Protein AF-A0AAE8QCM6-F1 (afdb_monomer_lite)

pLDDT: mean 77.84, std 16.0, range [34.0, 97.81]

Foldseek 3Di:
D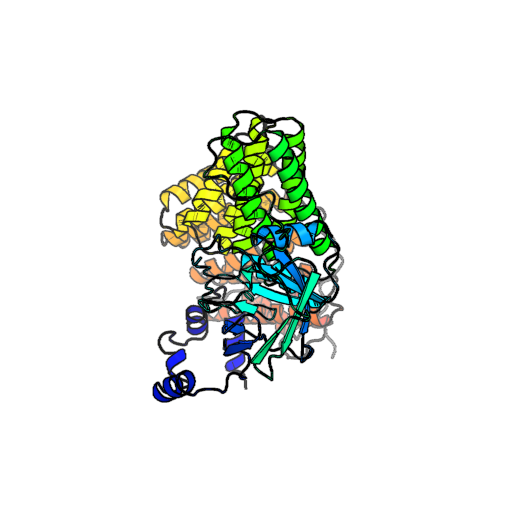PPVVVLVVQLVPDPDPDPCVNCVSSPHHSVCPVPPPAHPVRVCCVVVVPPPPPPQQDWDWFAELQGIWTKHHDDDDDDDQKAKAFEAAAQDLVLLVLCLLVVPCQDLRHEYEHNPDPPDAAEDEACLSNQLSCVVSVVRHQYEYEYAHHYDDNDHSHMYIYPHDDDPDHLRHSNLDAGGWIWMDHPVNRYIYTPDDDDDSPPDDHPHRYHLLDPPVVPPDQDDLVSLLVLLVSLLSLLVVLLVVCVVDPDQDALPNSSLSVLLSSLVSLVVSLVSCVVVVDHDPSSLVSLVSVLVSLVSSLVSNVSNVNLVSNLSSLVSSLSSQVVNCVPPNPLVVNLVSLQVNLVSCVVVVNLVSSLVSLVSSLVSLVVDDPDDDPLSLLVNLLSLLSNLVSCVVVVVLVSSVVSLVVSVVSLVVCVVVDQLDPSSLVSLVSSLVSVLVSCVSVVNLVVSLVSLVVNVVVSLVNLVRHDPDDDLVVLQVLLVSLQVSLVSCVVVLVLLVSLLSLLLSLLSVCVNCVVPCVDPVSVVVLLVSLVVSLVSLVVSCVSDPDDRPLSVQLVVLCVQLVSPDDDRDSVSSVLSSVSSCVVCVVVRDSSNCSNPDPPDDDDNPDGPPDD

Secondary structure (DSSP, 8-state):
--HHHHHHHHHHH-----HHHHHHHTT--HHHHTTSSS-HHHHHHHHHS-----TTSS-EEEEETT-SEEEE----TT--SSEEEEEEEESSHHHHHHHHHHT----SSEEEEE---SSS--EE---TTTHHHHHHHHTTS-EEEEESSEES----SS-EEE-----TT-S-SGGG--TT-EEEEETTTTEEEE----S-STT-----BPPTT---TT--SPPPHHHHHHHHHHHHHHHHHHHHHHHH-SSPPPTT-HHHHHHHHHHHHHHHHHHHHGGGSS--HHHHHHHHHHHHHHHHHHHHHHHTT-HHHHHHHHHHHHHHHHHHHTTS--HHHHHHHHHHHHHHHHHTT-HHHHHHHHHHHHHHHTTS-SS--HHHHHHHHHHHHHHHHHHHHTT-HHHHHHHHHHHHHHHHHHGGG----HHHHHHHHHHHHHHHHHHHHTT-HHHHHHHHHHHHHHHHHHHHTT-SS--HHHHHHHHHHHHHHHHHHHHTT-HHHHHHHHHHHHHHHHTTTGGGTTSHHHHHHHHHHHHHHHHHHHHHHHHSSS--HHHHHHHHHHHHTTTTSSS--HHHHHHHHHHHHHHSGGGSTTTGGGS----S-----------

Radius of gyration: 32.7 Å; chains: 1; bounding box: 87×55×86 Å

Structure (mmCIF, N/CA/C/O backbone):
data_AF-A0AAE8QCM6-F1
#
_entry.id   AF-A0AAE8QCM6-F1
#
loop_
_atom_site.group_PDB
_atom_site.id
_atom_site.type_symbol
_atom_site.label_atom_id
_atom_site.label_alt_id
_atom_site.label_comp_id
_atom_site.label_asym_id
_atom_site.label_entity_id
_atom_site.label_seq_id
_atom_site.pdbx_PDB_ins_code
_atom_site.Cartn_x
_atom_site.Cartn_y
_atom_site.Cartn_z
_atom_site.occupancy
_atom_site.B_iso_or_equiv
_atom_site.auth_seq_id
_atom_site.auth_comp_id
_atom_site.auth_asym_id
_atom_site.auth_atom_id
_atom_site.pdbx_PDB_model_num
ATOM 1 N N . MET A 1 1 ? -41.790 -1.409 -4.420 1.00 42.56 1 MET A N 1
ATOM 2 C CA . MET A 1 1 ? -40.405 -1.124 -4.860 1.00 42.56 1 MET A CA 1
ATOM 3 C C . MET A 1 1 ? -39.584 -0.835 -3.613 1.00 42.56 1 MET A C 1
ATOM 5 O O . MET A 1 1 ? -39.964 0.119 -2.963 1.00 42.56 1 MET A O 1
ATOM 9 N N . ALA A 1 2 ? -38.589 -1.666 -3.249 1.00 44.28 2 ALA A N 1
ATOM 10 C CA . ALA A 1 2 ? -37.486 -1.342 -2.302 1.00 44.28 2 ALA A CA 1
ATOM 11 C C . ALA A 1 2 ? -36.672 -2.566 -1.799 1.00 44.28 2 ALA A C 1
ATOM 13 O O . ALA A 1 2 ? -35.762 -2.381 -1.004 1.00 44.28 2 ALA A O 1
ATOM 14 N N . HIS A 1 3 ? -36.931 -3.809 -2.227 1.00 44.19 3 HIS A N 1
ATOM 15 C CA . HIS A 1 3 ? -36.172 -4.966 -1.706 1.00 44.19 3 HIS A CA 1
ATOM 16 C C . HIS A 1 3 ? -34.687 -4.964 -2.124 1.00 44.19 3 HIS A C 1
ATOM 18 O O . HIS A 1 3 ? -33.839 -5.385 -1.354 1.00 44.19 3 HIS A O 1
ATOM 24 N N . TRP A 1 4 ? -34.360 -4.407 -3.293 1.00 42.31 4 TRP A N 1
ATOM 25 C CA . TRP A 1 4 ? -32.990 -4.352 -3.817 1.00 42.31 4 TRP A CA 1
ATOM 26 C C . TRP A 1 4 ? -32.113 -3.256 -3.181 1.00 42.31 4 TRP A C 1
ATOM 28 O O . TRP A 1 4 ? -30.893 -3.322 -3.280 1.00 42.31 4 TRP A O 1
ATOM 38 N N . LEU A 1 5 ? -32.702 -2.259 -2.503 1.00 46.38 5 LEU A N 1
ATOM 39 C CA . LEU A 1 5 ? -31.941 -1.194 -1.829 1.00 46.38 5 LEU A CA 1
ATOM 40 C C . LEU A 1 5 ? -31.234 -1.701 -0.565 1.00 46.38 5 LEU A C 1
ATOM 42 O O . LEU A 1 5 ? -30.102 -1.305 -0.313 1.00 46.38 5 LEU A O 1
ATOM 46 N N . ALA A 1 6 ? -31.862 -2.617 0.178 1.00 57.91 6 ALA A N 1
ATOM 47 C CA . ALA A 1 6 ? -31.262 -3.238 1.359 1.00 57.91 6 ALA A CA 1
ATOM 48 C C . ALA A 1 6 ? -30.046 -4.108 0.999 1.00 57.91 6 ALA A C 1
ATOM 50 O O . ALA A 1 6 ? -29.054 -4.130 1.726 1.00 57.91 6 ALA A O 1
ATOM 51 N N . ASP A 1 7 ? -30.098 -4.785 -0.150 1.00 55.41 7 ASP A N 1
ATOM 52 C CA . ASP A 1 7 ? -28.984 -5.598 -0.636 1.00 55.41 7 ASP A CA 1
ATOM 53 C C . ASP A 1 7 ? -27.826 -4.722 -1.134 1.00 55.41 7 ASP A C 1
ATOM 55 O O . ASP A 1 7 ? -26.662 -4.994 -0.846 1.00 55.41 7 ASP A O 1
ATOM 59 N N . ILE A 1 8 ? -28.132 -3.605 -1.801 1.00 56.97 8 ILE A N 1
ATOM 60 C CA . ILE A 1 8 ? -27.127 -2.603 -2.176 1.00 56.97 8 ILE A CA 1
ATOM 61 C C . ILE A 1 8 ? -26.466 -2.003 -0.930 1.00 56.97 8 ILE A C 1
ATOM 63 O O . ILE A 1 8 ? -25.241 -1.921 -0.871 1.00 56.97 8 ILE A O 1
ATOM 67 N N . GLU A 1 9 ? -27.238 -1.618 0.085 1.00 58.56 9 GLU A N 1
ATOM 68 C CA . GLU A 1 9 ? -26.695 -1.046 1.320 1.00 58.56 9 GLU A CA 1
ATOM 69 C C . GLU A 1 9 ? -25.784 -2.042 2.054 1.00 58.56 9 GLU A C 1
ATOM 71 O O . GLU A 1 9 ? -24.700 -1.665 2.501 1.00 58.56 9 GLU A O 1
ATOM 76 N N . ARG A 1 10 ? -26.141 -3.334 2.084 1.00 61.25 10 ARG A N 1
ATOM 77 C CA . ARG A 1 10 ? -25.281 -4.405 2.621 1.00 61.25 10 ARG A CA 1
ATOM 78 C C . ARG A 1 10 ? -23.990 -4.584 1.827 1.00 61.25 10 ARG A C 1
ATOM 80 O O . ARG A 1 10 ? -22.947 -4.776 2.437 1.00 61.25 10 ARG A O 1
ATOM 87 N N . LEU A 1 11 ? -24.023 -4.470 0.498 1.00 60.34 11 LEU A N 1
ATOM 88 C CA . LEU A 1 11 ? -22.813 -4.536 -0.336 1.00 60.34 11 LEU A CA 1
ATOM 89 C C . LEU A 1 11 ? -21.889 -3.333 -0.118 1.00 60.34 11 LEU A C 1
ATOM 91 O O . LEU A 1 11 ? -20.675 -3.497 -0.080 1.00 60.34 11 LEU A O 1
ATOM 95 N N . PHE A 1 12 ? -22.448 -2.133 0.053 1.00 57.97 12 PHE A N 1
ATOM 96 C CA . PHE A 1 12 ? -21.666 -0.913 0.290 1.00 57.97 12 PHE A CA 1
ATOM 97 C C . PHE A 1 12 ? -21.170 -0.762 1.736 1.00 57.97 12 PHE A C 1
ATOM 99 O O . PHE A 1 12 ? -20.265 0.037 1.980 1.00 57.97 12 PHE A O 1
ATOM 106 N N . THR A 1 13 ? -21.740 -1.513 2.680 1.00 59.91 13 THR A N 1
ATOM 107 C CA . THR A 1 13 ? -21.322 -1.551 4.095 1.00 59.91 13 THR A CA 1
ATOM 108 C C . THR A 1 13 ? -20.537 -2.811 4.463 1.00 59.91 13 THR A C 1
ATOM 110 O O . THR A 1 13 ? -20.035 -2.907 5.580 1.00 59.91 13 THR A O 1
ATOM 113 N N . CYS A 1 14 ? -20.401 -3.768 3.539 1.00 59.50 14 CYS A N 1
ATOM 114 C CA . CYS A 1 14 ? -19.558 -4.941 3.718 1.00 59.50 14 CYS A CA 1
ATOM 115 C C . CYS A 1 14 ? -18.078 -4.544 3.618 1.00 59.50 14 CYS A C 1
ATOM 117 O O . CYS A 1 14 ? -17.639 -3.985 2.615 1.00 59.50 14 CYS A O 1
ATOM 119 N N . ASP A 1 15 ? -17.296 -4.875 4.648 1.00 55.31 15 ASP A N 1
ATOM 120 C CA . ASP A 1 15 ? -15.853 -4.605 4.694 1.00 55.31 15 ASP A CA 1
ATOM 121 C C . ASP A 1 15 ? -15.024 -5.566 3.811 1.00 55.31 15 ASP A C 1
ATOM 123 O O . ASP A 1 15 ? -13.805 -5.412 3.702 1.00 55.31 15 ASP A O 1
ATOM 127 N N . SER A 1 16 ? -15.661 -6.559 3.171 1.00 56.88 16 SER A N 1
ATOM 128 C CA . SER A 1 16 ? -14.982 -7.521 2.296 1.00 56.88 16 SER A CA 1
ATOM 129 C C . SER A 1 16 ? -14.930 -7.042 0.843 1.00 56.88 16 SER A C 1
ATOM 131 O O . SER A 1 16 ? -15.879 -6.476 0.308 1.00 56.88 16 SER A O 1
ATOM 133 N N . THR A 1 17 ? -13.797 -7.297 0.185 1.00 51.16 17 THR A N 1
ATOM 134 C CA . THR A 1 17 ? -13.630 -7.118 -1.271 1.00 51.16 17 THR A CA 1
ATOM 135 C C . THR A 1 17 ? -13.668 -8.446 -2.025 1.00 51.16 17 THR A C 1
ATOM 137 O O . THR A 1 17 ? -13.581 -8.454 -3.254 1.00 51.16 17 THR A O 1
ATOM 140 N N . ASP A 1 18 ? -13.814 -9.558 -1.297 1.00 57.75 18 ASP A N 1
ATOM 141 C CA . ASP A 1 18 ? -14.028 -10.874 -1.877 1.00 57.75 18 ASP A CA 1
ATOM 142 C C . ASP A 1 18 ? -15.483 -10.990 -2.340 1.00 57.75 18 ASP A C 1
ATOM 144 O O . ASP A 1 18 ? -16.436 -10.775 -1.587 1.00 57.75 18 ASP A O 1
ATOM 148 N N . LEU A 1 19 ? -15.651 -11.345 -3.609 1.00 53.19 19 LEU A N 1
ATOM 149 C CA . LEU A 1 19 ? -16.946 -11.495 -4.253 1.00 53.19 19 LEU A CA 1
ATOM 150 C C . LEU A 1 19 ? -17.793 -12.599 -3.599 1.00 53.19 19 LEU A C 1
ATOM 152 O O . LEU A 1 19 ? -19.017 -12.487 -3.571 1.00 53.19 19 LEU A O 1
ATOM 156 N N . ALA A 1 20 ? -17.158 -13.629 -3.032 1.00 60.78 20 ALA A N 1
ATOM 157 C CA . ALA A 1 20 ? -17.839 -14.696 -2.307 1.00 60.78 20 ALA A CA 1
ATOM 158 C C . ALA A 1 20 ? -18.421 -14.206 -0.972 1.00 60.78 20 ALA A C 1
ATOM 160 O O . ALA A 1 20 ? -19.531 -14.582 -0.595 1.00 60.78 20 ALA A O 1
ATOM 161 N N . ASP A 1 21 ? -17.700 -13.337 -0.268 1.00 56.38 21 ASP A N 1
ATOM 162 C CA . ASP A 1 21 ? -18.165 -12.747 0.987 1.00 56.38 21 ASP A CA 1
ATOM 163 C C . ASP A 1 21 ? -19.243 -11.689 0.743 1.00 56.38 21 ASP A C 1
ATOM 165 O O . ASP A 1 21 ? -20.229 -11.634 1.477 1.00 56.38 21 ASP A O 1
ATOM 169 N N . LEU A 1 22 ? -19.097 -10.903 -0.328 1.00 60.69 22 LEU A N 1
ATOM 170 C CA . LEU A 1 22 ? -20.114 -9.960 -0.789 1.00 60.69 22 LEU A CA 1
ATOM 171 C C . LEU A 1 22 ? -21.412 -10.687 -1.166 1.00 60.69 22 LEU A C 1
ATOM 173 O O . LEU A 1 22 ? -22.490 -10.253 -0.767 1.00 60.69 22 LEU A O 1
ATOM 177 N N . ALA A 1 23 ? -21.318 -11.829 -1.856 1.00 64.62 23 ALA A N 1
ATOM 178 C CA . ALA A 1 23 ? -22.467 -12.682 -2.157 1.00 64.62 23 ALA A CA 1
ATOM 179 C C . ALA A 1 23 ? -23.136 -13.217 -0.877 1.00 64.62 23 ALA A C 1
ATOM 181 O O . ALA A 1 23 ? -24.357 -13.120 -0.740 1.00 64.62 23 ALA A O 1
ATOM 182 N N . ARG A 1 24 ? -22.357 -13.688 0.110 1.00 71.56 24 ARG A N 1
ATOM 183 C CA . ARG A 1 24 ? -22.908 -14.097 1.417 1.00 71.56 24 ARG A CA 1
ATOM 184 C C . ARG A 1 24 ? -23.584 -12.937 2.151 1.00 71.56 24 ARG A C 1
ATOM 186 O O . ARG A 1 24 ? -24.631 -13.143 2.761 1.00 71.56 24 ARG A O 1
ATOM 193 N N . ALA A 1 25 ? -23.028 -11.726 2.074 1.00 65.94 25 ALA A N 1
ATOM 194 C CA . ALA A 1 25 ? -23.555 -10.539 2.752 1.00 65.94 25 ALA A CA 1
ATOM 195 C C . ALA A 1 25 ? -24.960 -10.140 2.269 1.00 65.94 25 ALA A C 1
ATOM 197 O O . ALA A 1 25 ? -25.749 -9.601 3.043 1.00 65.94 25 ALA A O 1
ATOM 198 N N . VAL A 1 26 ? -25.303 -10.456 1.019 1.00 68.81 26 VAL A N 1
ATOM 199 C CA . VAL A 1 26 ? -26.652 -10.270 0.457 1.00 68.81 26 VAL A CA 1
ATOM 200 C C . VAL A 1 26 ? -27.494 -11.549 0.434 1.00 68.81 26 VAL A C 1
ATOM 202 O O . VAL A 1 26 ? -28.541 -11.595 -0.202 1.00 68.81 26 VAL A O 1
ATOM 205 N N . GLY A 1 27 ? -27.078 -12.585 1.170 1.00 66.25 27 GLY A N 1
ATOM 206 C CA . GLY A 1 27 ? -27.848 -13.819 1.346 1.00 66.25 27 GLY A CA 1
ATOM 207 C C . GLY A 1 27 ? -27.758 -14.806 0.181 1.00 66.25 27 GLY A C 1
ATOM 208 O O . GLY A 1 27 ? -28.576 -15.723 0.106 1.00 66.25 27 GLY A O 1
ATOM 209 N N . TYR A 1 28 ? -26.779 -14.650 -0.712 1.00 63.62 28 TYR A N 1
ATOM 210 C CA . TYR A 1 28 ? -26.513 -15.601 -1.784 1.00 63.62 28 TYR A CA 1
ATOM 211 C C . TYR A 1 28 ? -25.444 -16.617 -1.372 1.00 63.62 28 TYR A C 1
ATOM 213 O O . TYR A 1 28 ? -24.437 -16.285 -0.748 1.00 63.62 28 TYR A O 1
ATOM 221 N N . ASP A 1 29 ? -25.656 -17.873 -1.757 1.00 62.22 29 ASP A N 1
ATOM 222 C CA . ASP A 1 29 ? -24.659 -18.933 -1.626 1.00 62.22 29 ASP A CA 1
ATOM 223 C C . ASP A 1 29 ? -23.544 -18.704 -2.664 1.00 62.22 29 ASP A C 1
ATOM 225 O O . ASP A 1 29 ? -23.831 -18.763 -3.861 1.00 62.22 29 ASP A O 1
ATOM 229 N N . PRO A 1 30 ? -22.290 -18.432 -2.262 1.00 56.69 30 PRO A N 1
ATOM 230 C CA . PRO A 1 30 ? -21.207 -18.110 -3.188 1.00 56.69 30 PRO A CA 1
ATOM 231 C C . PRO A 1 30 ? -20.845 -19.267 -4.124 1.00 56.69 30 PRO A C 1
ATOM 233 O O . PRO A 1 30 ? -20.382 -19.006 -5.233 1.00 56.69 30 PRO A O 1
ATOM 236 N N . GLU A 1 31 ? -21.115 -20.522 -3.742 1.00 53.41 31 GLU A N 1
ATOM 237 C CA . GLU A 1 31 ? -20.932 -21.677 -4.634 1.00 53.41 31 GLU A CA 1
ATOM 238 C C . GLU A 1 31 ? -21.990 -21.711 -5.746 1.00 53.41 31 GLU A C 1
ATOM 240 O O . GLU A 1 31 ? -21.769 -22.287 -6.810 1.00 53.41 31 GLU A O 1
ATOM 245 N N . ARG A 1 32 ? -23.136 -21.052 -5.528 1.00 50.28 32 ARG A N 1
ATOM 246 C CA . ARG A 1 32 ? -24.258 -20.974 -6.474 1.00 50.28 32 ARG A CA 1
ATOM 247 C C . ARG A 1 32 ? -24.454 -19.596 -7.096 1.00 50.28 32 ARG A C 1
ATOM 249 O O . ARG A 1 32 ? -25.204 -19.480 -8.061 1.00 50.28 32 ARG A O 1
ATOM 256 N N . PHE A 1 33 ? -23.791 -18.561 -6.588 1.00 49.22 33 PHE A N 1
ATOM 257 C CA . PHE A 1 33 ? -23.966 -17.176 -7.030 1.00 49.22 33 PHE A CA 1
ATOM 258 C C . PHE A 1 33 ? -23.587 -16.993 -8.506 1.00 49.22 33 PHE A C 1
ATOM 260 O O . PHE A 1 33 ? -24.244 -16.247 -9.226 1.00 49.22 33 PHE A O 1
ATOM 267 N N . TYR A 1 34 ? -22.607 -17.764 -8.987 1.00 47.78 34 TYR A N 1
ATOM 268 C CA . TYR A 1 34 ? -22.257 -17.853 -10.411 1.00 47.78 34 TYR A CA 1
ATOM 269 C C . TYR A 1 34 ? -23.077 -18.878 -11.207 1.00 47.78 34 TYR A C 1
ATOM 271 O O . TYR A 1 34 ? -23.003 -18.898 -12.430 1.00 47.78 34 TYR A O 1
ATOM 279 N N . VAL A 1 35 ? -23.868 -19.716 -10.537 1.00 43.88 35 VAL A N 1
ATOM 280 C CA . VAL A 1 35 ? -24.609 -20.839 -11.139 1.00 43.88 35 VAL A CA 1
ATOM 281 C C . VAL A 1 35 ? -26.065 -20.455 -11.464 1.00 43.88 35 VAL A C 1
ATOM 283 O O . VAL A 1 35 ? -26.802 -21.239 -12.050 1.00 43.88 35 VAL A O 1
ATOM 286 N N . GLY A 1 36 ? -26.506 -19.246 -11.096 1.00 43.97 36 GLY A N 1
ATOM 287 C CA . GLY A 1 36 ? -27.925 -18.870 -11.139 1.00 43.97 36 GLY A CA 1
ATOM 288 C C . GLY A 1 36 ? -28.409 -18.050 -12.339 1.00 43.97 36 GLY A C 1
ATOM 289 O O . GLY A 1 36 ? -29.612 -18.016 -12.576 1.00 43.97 36 GLY A O 1
ATOM 290 N N . THR A 1 37 ? -27.540 -17.362 -13.082 1.00 49.19 37 THR A N 1
ATOM 291 C CA . THR A 1 37 ? -27.982 -16.454 -14.168 1.00 49.19 37 THR A CA 1
ATOM 292 C C . THR A 1 37 ? -27.707 -16.980 -15.566 1.00 49.19 37 THR A C 1
ATOM 294 O O . THR A 1 37 ? -28.311 -16.501 -16.522 1.00 49.19 37 THR A O 1
ATOM 297 N N . LEU A 1 38 ? -26.823 -17.965 -15.683 1.00 42.19 38 LEU A N 1
ATOM 298 C CA . LEU A 1 38 ? -26.448 -18.613 -16.927 1.00 42.19 38 LEU A CA 1
ATOM 299 C C . LEU A 1 38 ? -26.301 -20.101 -16.612 1.00 42.19 38 LEU A C 1
ATOM 301 O O . LEU A 1 38 ? -25.595 -20.473 -15.675 1.00 42.19 38 LEU A O 1
ATOM 305 N N . SER A 1 39 ? -26.991 -20.954 -17.360 1.00 61.09 39 SER A N 1
ATOM 306 C CA . SER A 1 39 ? -26.782 -22.403 -17.307 1.00 61.09 39 SER A CA 1
ATOM 307 C C . SER A 1 39 ? -25.306 -22.745 -17.548 1.00 61.09 39 SER A C 1
ATOM 309 O O . SER A 1 39 ? -24.580 -21.981 -18.184 1.00 61.09 39 SER A O 1
ATOM 311 N N . ALA A 1 40 ? -24.841 -23.905 -17.073 1.00 55.53 40 ALA A N 1
ATOM 312 C CA . ALA A 1 40 ? -23.478 -24.365 -17.353 1.00 55.53 40 ALA A CA 1
ATOM 313 C C . ALA A 1 40 ? -23.180 -24.351 -18.864 1.00 55.53 40 ALA A C 1
ATOM 315 O O . ALA A 1 40 ? -22.100 -23.934 -19.255 1.00 55.53 40 ALA A O 1
ATOM 316 N N . GLU A 1 41 ? -24.175 -24.683 -19.694 1.00 59.66 41 GLU A N 1
ATOM 317 C CA . GLU A 1 41 ? -24.123 -24.599 -21.157 1.00 59.66 41 GLU A CA 1
ATOM 318 C C . GLU A 1 41 ? -24.053 -23.157 -21.683 1.00 59.66 41 GLU A C 1
ATOM 320 O O . GLU A 1 41 ? -23.409 -22.921 -22.695 1.00 59.66 41 GLU A O 1
ATOM 325 N N . GLU A 1 42 ? -24.665 -22.171 -21.022 1.00 52.50 42 GLU A N 1
ATOM 326 C CA . GLU A 1 42 ? -24.541 -20.749 -21.376 1.00 52.50 42 GLU A CA 1
ATOM 327 C C . GLU A 1 42 ? -23.213 -20.143 -20.925 1.00 52.50 42 GLU A C 1
ATOM 329 O O . GLU A 1 42 ? -22.671 -19.296 -21.630 1.00 52.50 42 GLU A O 1
ATOM 334 N N . ILE A 1 43 ? -22.667 -20.582 -19.789 1.00 51.78 43 ILE A N 1
ATOM 335 C CA . ILE A 1 43 ? -21.320 -20.224 -19.334 1.00 51.78 43 ILE A CA 1
ATOM 336 C C . ILE A 1 43 ? -20.291 -20.833 -20.286 1.00 51.78 43 ILE A C 1
ATOM 338 O O . ILE A 1 43 ? -19.436 -20.110 -20.795 1.00 51.78 43 ILE A O 1
ATOM 342 N N . GLU A 1 44 ? -20.415 -22.124 -20.606 1.00 54.28 44 GLU A N 1
ATOM 343 C CA . GLU A 1 44 ? -19.597 -22.777 -21.628 1.00 54.28 44 GLU A CA 1
ATOM 344 C C . GLU A 1 44 ? -19.786 -22.085 -22.971 1.00 54.28 44 GLU A C 1
ATOM 346 O O . GLU A 1 44 ? -18.806 -21.747 -23.610 1.00 54.28 44 GLU A O 1
ATOM 351 N N . ALA A 1 45 ? -21.011 -21.756 -23.380 1.00 56.09 45 ALA A N 1
ATOM 352 C CA . ALA A 1 45 ? -21.251 -21.031 -24.618 1.00 56.09 45 ALA A CA 1
ATOM 353 C C . ALA A 1 45 ? -20.745 -19.584 -24.574 1.00 56.09 45 ALA A C 1
ATOM 355 O O . ALA A 1 45 ? -20.458 -19.052 -25.631 1.00 56.09 45 ALA A O 1
ATOM 356 N N . LEU A 1 46 ? -20.607 -18.916 -23.429 1.00 48.88 46 LEU A N 1
ATOM 357 C CA . LEU A 1 46 ? -20.034 -17.564 -23.332 1.00 48.88 46 LEU A CA 1
ATOM 358 C C . LEU A 1 46 ? -18.503 -17.580 -23.294 1.00 48.88 46 LEU A C 1
ATOM 360 O O . LEU A 1 46 ? -17.882 -16.669 -23.839 1.00 48.88 46 LEU A O 1
ATOM 364 N N . ILE A 1 47 ? -17.913 -18.618 -22.700 1.00 51.69 47 ILE A N 1
ATOM 365 C CA . ILE A 1 47 ? -16.467 -18.879 -22.687 1.00 51.69 47 ILE A CA 1
ATOM 366 C C . ILE A 1 47 ? -16.000 -19.416 -24.053 1.00 51.69 47 ILE A C 1
ATOM 368 O O . ILE A 1 47 ? -14.944 -19.022 -24.547 1.00 51.69 47 ILE A O 1
ATOM 372 N N . LEU A 1 48 ? -16.790 -20.300 -24.673 1.00 49.22 48 LEU A N 1
ATOM 373 C CA . LEU A 1 48 ? -16.513 -20.973 -25.946 1.00 49.22 48 LEU A CA 1
ATOM 374 C C . LEU A 1 48 ? -17.082 -20.236 -27.156 1.00 49.22 48 LEU A C 1
ATOM 376 O O . LEU A 1 48 ? -16.630 -20.505 -28.271 1.00 49.22 48 LEU A O 1
ATOM 380 N N . ARG A 1 49 ? -18.040 -19.304 -26.999 1.00 44.84 49 ARG A N 1
ATOM 381 C CA . ARG A 1 49 ? -18.345 -18.367 -28.087 1.00 44.84 49 ARG A CA 1
ATOM 382 C C . ARG A 1 49 ? -17.050 -17.613 -28.332 1.00 44.84 49 ARG A C 1
ATOM 384 O O . ARG A 1 49 ? -16.580 -16.921 -27.427 1.00 44.84 49 ARG A O 1
ATOM 391 N N . PRO A 1 50 ? -16.496 -17.655 -29.552 1.00 41.03 50 PRO A N 1
ATOM 392 C CA . PRO A 1 50 ? -15.626 -16.589 -29.969 1.00 41.03 50 PRO A CA 1
ATOM 393 C C . PRO A 1 50 ? -16.521 -15.351 -29.995 1.00 41.03 50 PRO A C 1
ATOM 395 O O . PRO A 1 50 ? -17.133 -15.028 -31.010 1.00 41.03 50 PRO A O 1
ATOM 398 N N . GLN A 1 51 ? -16.635 -14.648 -28.863 1.00 41.66 51 GLN A N 1
ATOM 399 C CA . GLN A 1 51 ? -16.836 -13.219 -28.957 1.00 41.66 51 GLN A CA 1
ATOM 400 C C . GLN A 1 51 ? -15.752 -12.773 -29.933 1.00 41.66 51 GLN A C 1
ATOM 402 O O . GLN A 1 51 ? -14.593 -13.174 -29.744 1.00 41.66 51 GLN A O 1
ATOM 407 N N . PRO A 1 52 ? -16.088 -12.064 -31.021 1.00 39.94 52 PRO A N 1
ATOM 408 C CA . PRO A 1 52 ? -15.069 -11.411 -31.802 1.00 39.94 52 PRO A CA 1
ATOM 409 C C . PRO A 1 52 ? -14.441 -10.393 -30.854 1.00 39.94 52 PRO A C 1
ATOM 411 O O . PRO A 1 52 ? -14.852 -9.240 -30.792 1.00 39.94 52 PRO A O 1
ATOM 414 N N . LEU A 1 53 ? -13.454 -10.840 -30.070 1.00 41.72 53 LEU A N 1
ATOM 415 C CA . LEU A 1 53 ? -12.407 -9.977 -29.580 1.00 41.72 53 LEU A CA 1
ATOM 416 C C . LEU A 1 53 ? -12.003 -9.214 -30.831 1.00 41.72 53 LEU A C 1
ATOM 418 O O . LEU A 1 53 ? -11.703 -9.866 -31.845 1.00 41.72 53 LEU A O 1
ATOM 422 N N . PRO A 1 54 ? -12.112 -7.876 -30.828 1.00 47.75 54 PRO A N 1
ATOM 423 C CA . PRO A 1 54 ? -11.724 -7.103 -31.988 1.00 47.75 54 PRO A CA 1
ATOM 424 C C . PRO A 1 54 ? -10.351 -7.622 -32.390 1.00 47.75 54 PRO A C 1
ATOM 426 O O . PRO A 1 54 ? -9.509 -7.846 -31.520 1.00 47.75 54 PRO A O 1
ATOM 429 N N . SER A 1 55 ? -10.138 -7.884 -33.676 1.00 51.94 55 SER A N 1
ATOM 430 C CA . SER A 1 55 ? -8.959 -8.586 -34.201 1.00 51.94 55 SER A CA 1
ATOM 431 C C . SER A 1 55 ? -7.599 -7.998 -33.776 1.00 51.94 55 SER A C 1
ATOM 433 O O . SER A 1 55 ? -6.572 -8.569 -34.121 1.00 51.94 55 SER A O 1
ATOM 435 N N . GLY A 1 56 ? -7.582 -6.869 -33.056 1.00 53.47 56 GLY A N 1
ATOM 436 C CA . GLY A 1 56 ? -6.412 -6.250 -32.441 1.00 53.47 56 GLY A CA 1
ATOM 437 C C . GLY A 1 56 ? -6.038 -6.724 -31.027 1.00 53.47 56 GLY A C 1
ATOM 438 O O . GLY A 1 56 ? -4.886 -6.551 -30.667 1.00 53.47 56 GLY A O 1
ATOM 439 N N . ASP A 1 57 ? -6.908 -7.363 -30.231 1.00 63.31 57 ASP A N 1
ATOM 440 C CA . ASP A 1 57 ? -6.554 -7.726 -28.832 1.00 63.31 57 ASP A CA 1
ATOM 441 C C . ASP A 1 57 ? -5.818 -9.078 -28.685 1.00 63.31 57 ASP A C 1
ATOM 443 O O . ASP A 1 57 ? -5.665 -9.638 -27.596 1.00 63.31 57 ASP A O 1
ATOM 447 N N . ARG A 1 58 ? -5.367 -9.650 -29.805 1.00 74.88 58 ARG A N 1
ATOM 448 C CA . ARG A 1 58 ? -4.550 -10.868 -29.839 1.00 74.88 58 ARG A CA 1
ATOM 449 C C . ARG A 1 58 ? -3.286 -10.611 -30.651 1.00 74.88 58 ARG A C 1
ATOM 451 O O . ARG A 1 58 ? -3.359 -9.897 -31.653 1.00 74.88 58 ARG A O 1
ATOM 458 N N . PRO A 1 59 ? -2.150 -11.217 -30.271 1.00 84.19 59 PRO A N 1
ATOM 459 C CA . PRO A 1 59 ? -0.984 -11.232 -31.133 1.00 84.19 59 PRO A CA 1
ATOM 460 C C . PRO A 1 59 ? -1.321 -11.820 -32.509 1.00 84.19 59 PRO A C 1
ATOM 462 O O . PRO A 1 59 ? -2.084 -12.783 -32.610 1.00 84.19 59 PRO A O 1
ATOM 465 N N . PHE A 1 60 ? -0.754 -11.250 -33.565 1.00 87.81 60 PHE A N 1
ATOM 466 C CA . PHE A 1 60 ? -0.922 -11.699 -34.942 1.00 87.81 60 PHE A CA 1
ATOM 467 C C . PHE A 1 60 ? 0.423 -11.770 -35.656 1.00 87.81 60 PHE A C 1
ATOM 469 O O . PHE A 1 60 ? 1.363 -11.050 -35.330 1.00 87.81 60 PHE A O 1
ATOM 476 N N . GLU A 1 61 ? 0.507 -12.645 -36.649 1.00 88.75 61 GLU A N 1
ATOM 477 C CA . GLU A 1 61 ? 1.709 -12.796 -37.461 1.00 88.75 61 GLU A CA 1
ATOM 478 C C . GLU A 1 61 ? 1.898 -11.607 -38.401 1.00 88.75 61 GLU A C 1
ATOM 480 O O . GLU A 1 61 ? 0.943 -11.116 -39.016 1.00 88.75 61 GLU A O 1
ATOM 485 N N . ILE A 1 62 ? 3.148 -11.181 -38.535 1.00 88.69 62 ILE A N 1
ATOM 486 C CA . ILE A 1 62 ? 3.589 -10.181 -39.500 1.00 88.69 62 ILE A CA 1
ATOM 487 C C . ILE A 1 62 ? 4.805 -10.696 -40.266 1.00 88.69 62 ILE A C 1
ATOM 489 O O . ILE A 1 62 ? 5.510 -11.591 -39.801 1.00 88.69 62 ILE A O 1
ATOM 493 N N . ASP A 1 63 ? 5.071 -10.103 -41.426 1.00 86.94 63 ASP A N 1
ATOM 494 C CA . ASP A 1 63 ? 6.262 -10.398 -42.227 1.00 86.94 63 ASP A CA 1
ATOM 495 C C . ASP A 1 63 ? 6.864 -9.112 -42.807 1.00 86.94 63 ASP A C 1
ATOM 497 O O . ASP A 1 63 ? 6.238 -8.048 -42.809 1.00 86.94 63 ASP A O 1
ATOM 501 N N . GLY A 1 64 ? 8.088 -9.177 -43.323 1.00 85.62 64 GLY A N 1
ATOM 502 C CA . GLY A 1 64 ? 8.724 -8.018 -43.930 1.00 85.62 64 GLY A CA 1
ATOM 503 C C . GLY A 1 64 ? 10.234 -8.098 -44.031 1.00 85.62 64 GLY A C 1
ATOM 504 O O . GLY A 1 64 ? 10.801 -9.184 -44.142 1.00 85.62 64 GLY A O 1
ATOM 505 N N . ASP A 1 65 ? 10.880 -6.931 -44.022 1.00 85.25 65 ASP A N 1
ATOM 506 C CA . ASP A 1 65 ? 12.336 -6.837 -44.171 1.00 85.25 65 ASP A CA 1
ATOM 507 C C . ASP A 1 65 ? 13.080 -7.478 -42.996 1.00 85.25 65 ASP A C 1
ATOM 509 O O . ASP A 1 65 ? 14.160 -8.016 -43.197 1.00 85.25 65 ASP A O 1
ATOM 513 N N . LEU A 1 66 ? 12.494 -7.466 -41.795 1.00 81.88 66 LEU A N 1
ATOM 514 C CA . LEU A 1 66 ? 13.061 -8.070 -40.581 1.00 81.88 66 LEU A CA 1
ATOM 515 C C . LEU A 1 66 ? 12.718 -9.562 -40.410 1.00 81.88 66 LEU A C 1
ATOM 517 O O . LEU A 1 66 ? 13.108 -10.171 -39.414 1.00 81.88 66 LEU A O 1
ATOM 521 N N . GLY A 1 67 ? 11.995 -10.144 -41.372 1.00 82.69 67 GLY A N 1
ATOM 522 C CA . GLY A 1 67 ? 11.498 -11.515 -41.326 1.00 82.69 67 GLY A CA 1
ATOM 523 C C . GLY A 1 67 ? 10.158 -11.685 -40.589 1.00 82.69 67 GLY A C 1
ATOM 524 O O . GLY A 1 67 ? 9.559 -10.702 -40.147 1.00 82.69 67 GLY A O 1
ATOM 525 N N . PRO A 1 68 ? 9.672 -12.938 -40.477 1.00 87.19 68 PRO A N 1
ATOM 526 C CA . PRO A 1 68 ? 8.413 -13.261 -39.817 1.00 87.19 68 PRO A CA 1
ATOM 527 C C . PRO A 1 68 ? 8.507 -13.021 -38.311 1.00 87.19 68 PRO A C 1
ATOM 529 O O . PRO A 1 68 ? 9.511 -13.384 -37.694 1.00 87.19 68 PRO A O 1
ATOM 532 N N . ALA A 1 69 ? 7.461 -12.454 -37.717 1.00 90.25 69 ALA A N 1
ATOM 533 C CA . ALA A 1 69 ? 7.398 -12.143 -36.290 1.00 90.25 69 ALA A CA 1
ATOM 534 C C . ALA A 1 69 ? 5.950 -12.152 -35.777 1.00 90.25 69 ALA A C 1
ATOM 536 O O . ALA A 1 69 ? 4.998 -12.212 -36.560 1.00 90.25 69 ALA A O 1
ATOM 537 N N . LEU A 1 70 ? 5.781 -12.051 -34.458 1.00 90.56 70 LEU A N 1
ATOM 538 C CA . LEU A 1 70 ? 4.490 -11.783 -33.829 1.00 90.56 70 LEU A CA 1
ATOM 539 C C . LEU A 1 70 ? 4.396 -10.309 -33.453 1.00 90.56 70 LEU A C 1
ATOM 541 O O . LEU A 1 70 ? 5.314 -9.754 -32.852 1.00 90.56 70 LEU A O 1
ATOM 545 N N . ALA A 1 71 ? 3.265 -9.693 -33.773 1.00 90.31 71 ALA A N 1
ATOM 546 C CA . ALA A 1 71 ? 2.941 -8.331 -33.392 1.00 90.31 71 ALA A CA 1
ATOM 547 C C . ALA A 1 71 ? 1.716 -8.297 -32.481 1.00 90.31 71 ALA A C 1
ATOM 549 O O . ALA A 1 71 ? 0.759 -9.040 -32.687 1.00 90.31 71 ALA A O 1
ATOM 550 N N . TYR A 1 72 ? 1.718 -7.396 -31.508 1.00 90.38 72 TYR A N 1
ATOM 551 C CA . TYR A 1 72 ? 0.548 -7.034 -30.721 1.00 90.38 72 TYR A CA 1
ATOM 552 C C . TYR A 1 72 ? 0.196 -5.568 -30.968 1.00 90.38 72 TYR A C 1
ATOM 554 O O . TYR A 1 72 ? 1.069 -4.696 -30.986 1.00 90.38 72 TYR A O 1
ATOM 562 N N . TRP A 1 73 ? -1.096 -5.302 -31.167 1.00 87.06 73 TRP A N 1
ATOM 563 C CA . TRP A 1 73 ? -1.620 -3.980 -31.483 1.00 87.06 73 TRP A CA 1
ATOM 564 C C . TRP A 1 73 ? -2.694 -3.565 -30.467 1.00 87.06 73 TRP A C 1
ATOM 566 O O . TRP A 1 73 ? -3.848 -3.970 -30.601 1.00 87.06 73 TRP A O 1
ATOM 576 N N . PRO A 1 74 ? -2.370 -2.728 -29.469 1.00 82.25 74 PRO A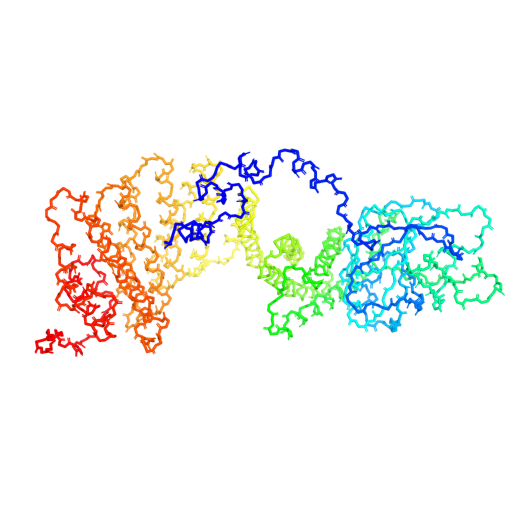 N 1
ATOM 577 C CA . PRO A 1 74 ? -3.369 -2.290 -28.500 1.00 82.25 74 PRO A CA 1
ATOM 578 C C . PRO A 1 74 ? -4.481 -1.471 -29.170 1.00 82.25 74 PRO A C 1
ATOM 580 O O . PRO A 1 74 ? -4.223 -0.505 -29.895 1.00 82.25 74 PRO A O 1
ATOM 583 N N . LEU A 1 75 ? -5.734 -1.821 -28.880 1.00 68.31 75 LEU A N 1
ATOM 584 C CA . LEU A 1 75 ? -6.912 -1.092 -29.353 1.00 68.31 75 LEU A CA 1
ATOM 585 C C . LEU A 1 75 ? -6.969 0.300 -28.698 1.00 68.31 75 LEU A C 1
ATOM 587 O O . LEU A 1 75 ? -6.901 0.430 -27.478 1.00 68.31 75 LEU A O 1
ATOM 591 N N . GLY A 1 76 ? -7.094 1.359 -29.501 1.00 65.31 76 GLY A N 1
ATOM 592 C CA . GLY A 1 76 ? -7.261 2.729 -29.011 1.00 65.31 76 GLY A CA 1
ATOM 593 C C . GLY A 1 76 ? -7.807 3.665 -30.098 1.00 65.31 76 GLY A C 1
ATOM 594 O O . GLY A 1 76 ? -7.503 3.443 -31.270 1.00 65.31 76 GLY A O 1
ATOM 595 N N . PRO A 1 77 ? -8.611 4.682 -29.733 1.00 47.28 77 PRO A N 1
ATOM 596 C CA . PRO A 1 77 ? -9.395 5.478 -30.685 1.00 47.28 77 PRO A CA 1
ATOM 597 C C . PRO A 1 77 ? -8.568 6.364 -31.635 1.00 47.28 77 PRO A C 1
ATOM 599 O O . PRO A 1 77 ? -9.020 6.603 -32.749 1.00 47.28 77 PRO A O 1
ATOM 602 N N . ASP A 1 78 ? -7.346 6.765 -31.259 1.00 59.38 78 ASP A N 1
ATOM 603 C CA . ASP A 1 78 ? -6.563 7.791 -31.980 1.00 59.38 78 ASP A CA 1
ATOM 604 C C . ASP A 1 78 ? -5.176 7.323 -32.456 1.00 59.38 78 ASP A C 1
ATOM 606 O O . ASP A 1 78 ? -4.233 8.108 -32.554 1.00 59.38 78 ASP A O 1
ATOM 610 N N . ARG A 1 79 ? -4.994 6.027 -32.733 1.00 65.81 79 ARG A N 1
ATOM 611 C CA . ARG A 1 79 ? -3.668 5.518 -33.121 1.00 65.81 79 ARG A CA 1
ATOM 612 C C . ARG A 1 79 ? -3.420 5.611 -34.633 1.00 65.81 79 ARG A C 1
ATOM 614 O O . ARG A 1 79 ? -4.317 5.289 -35.417 1.00 65.81 79 ARG A O 1
ATOM 621 N N . PRO A 1 80 ? -2.207 6.005 -35.067 1.00 63.84 80 PRO A N 1
ATOM 622 C CA . PRO A 1 80 ? -1.889 6.116 -36.483 1.00 63.84 80 PRO A CA 1
ATOM 623 C C . PRO A 1 80 ? -1.988 4.751 -37.172 1.00 63.84 80 PRO A C 1
ATOM 625 O O . PRO A 1 80 ? -1.661 3.712 -36.603 1.00 63.84 80 PRO A O 1
ATOM 628 N N . ARG A 1 81 ? -2.461 4.747 -38.423 1.00 72.81 81 ARG A N 1
ATOM 629 C CA . ARG A 1 81 ? -2.634 3.514 -39.216 1.00 72.81 81 ARG A CA 1
ATOM 630 C C . ARG A 1 81 ? -1.311 2.914 -39.690 1.00 72.81 81 ARG A C 1
ATOM 632 O O . ARG A 1 81 ? -1.288 1.751 -40.080 1.00 72.81 81 ARG A O 1
ATOM 639 N N . VAL A 1 82 ? -0.249 3.717 -39.692 1.00 84.25 82 VAL A N 1
ATOM 640 C CA . VAL A 1 82 ? 1.119 3.349 -40.061 1.00 84.25 82 VAL A CA 1
ATOM 641 C C . VAL A 1 82 ? 2.062 4.099 -39.126 1.00 84.25 82 VAL A C 1
ATOM 643 O O . VAL A 1 82 ? 1.882 5.295 -38.913 1.00 84.25 82 VAL A O 1
ATOM 646 N N . PHE A 1 83 ? 3.043 3.395 -38.576 1.00 86.06 83 PHE A N 1
ATOM 647 C CA . PHE A 1 83 ? 4.119 3.961 -37.765 1.00 86.06 83 PHE A CA 1
ATOM 648 C C . PHE A 1 83 ? 5.321 4.100 -38.667 1.00 86.06 83 PHE A C 1
ATOM 650 O O . PHE A 1 83 ? 5.668 3.127 -39.323 1.00 86.06 83 PHE A O 1
ATOM 657 N N . ASP A 1 84 ? 5.921 5.279 -38.703 1.00 91.12 84 ASP A N 1
ATOM 658 C CA . ASP A 1 84 ? 7.226 5.512 -39.307 1.00 91.12 84 ASP A CA 1
ATOM 659 C C . ASP A 1 84 ? 8.100 6.101 -38.205 1.00 91.12 84 ASP A C 1
ATOM 661 O O . ASP A 1 84 ? 7.881 7.231 -37.761 1.00 91.12 84 ASP A O 1
ATOM 665 N N . CYS A 1 85 ? 8.968 5.260 -37.657 1.00 92.44 85 CYS A N 1
ATOM 666 C CA . CYS A 1 85 ? 9.632 5.504 -36.389 1.00 92.44 85 CYS A CA 1
ATOM 667 C C . CYS A 1 85 ? 11.145 5.380 -36.536 1.00 92.44 85 CYS A C 1
ATOM 669 O O . CYS A 1 85 ? 11.647 4.448 -37.163 1.00 92.44 85 CYS A O 1
ATOM 671 N N . GLU A 1 86 ? 11.867 6.294 -35.899 1.00 93.12 86 GLU A N 1
ATOM 672 C CA . GLU A 1 86 ? 13.320 6.284 -35.813 1.00 93.12 86 GLU A CA 1
ATOM 673 C C . GLU A 1 86 ? 13.786 5.340 -34.693 1.00 93.12 86 GLU A C 1
ATOM 675 O O . GLU A 1 86 ? 13.276 5.366 -33.571 1.00 93.12 86 GLU A O 1
ATOM 680 N N . VAL A 1 87 ? 14.760 4.491 -35.004 1.00 92.38 87 VAL A N 1
ATOM 681 C CA . VAL A 1 87 ? 15.285 3.438 -34.137 1.00 92.38 87 VAL A CA 1
ATOM 682 C C . VAL A 1 87 ? 16.206 4.001 -33.061 1.00 92.38 87 VAL A C 1
ATOM 684 O O . VAL A 1 87 ? 17.142 4.744 -33.360 1.00 92.38 87 VAL A O 1
ATOM 687 N N . ARG A 1 88 ? 15.973 3.554 -31.822 1.00 92.88 88 ARG A N 1
ATOM 688 C CA . ARG A 1 88 ? 16.898 3.644 -30.684 1.00 92.88 88 ARG A CA 1
ATOM 689 C C . ARG A 1 88 ? 17.148 2.248 -30.117 1.00 92.88 88 ARG A C 1
ATOM 691 O O . ARG A 1 88 ? 16.197 1.482 -29.933 1.00 92.88 88 ARG A O 1
ATOM 698 N N . LEU A 1 89 ? 18.404 1.902 -29.857 1.00 91.00 89 LEU A N 1
ATOM 699 C CA . LEU A 1 89 ? 18.828 0.566 -29.440 1.00 91.00 89 LEU A CA 1
ATOM 700 C C . LEU A 1 89 ? 19.115 0.522 -27.938 1.00 91.00 89 LEU A C 1
ATOM 702 O O . LEU A 1 89 ? 19.960 1.252 -27.429 1.00 91.00 89 LEU A O 1
ATOM 706 N N . PHE A 1 90 ? 18.481 -0.414 -27.238 1.00 90.06 90 PHE A N 1
ATOM 707 C CA . PHE A 1 90 ? 18.639 -0.617 -25.800 1.00 90.06 90 PHE A CA 1
ATOM 708 C C . PHE A 1 90 ? 19.054 -2.055 -25.516 1.00 90.06 90 PHE A C 1
ATOM 710 O O . PHE A 1 90 ? 18.460 -2.992 -26.043 1.00 90.06 90 PHE A O 1
ATOM 717 N N . ARG A 1 91 ? 20.061 -2.254 -24.666 1.00 85.75 91 ARG A N 1
ATOM 718 C CA . ARG A 1 91 ? 20.525 -3.594 -24.276 1.00 85.75 91 ARG A CA 1
ATOM 719 C C . ARG A 1 91 ? 19.568 -4.269 -23.298 1.00 85.75 91 ARG A C 1
ATOM 721 O O . ARG A 1 91 ? 19.421 -5.486 -23.307 1.00 85.75 91 ARG A O 1
ATOM 728 N N . ASP A 1 92 ? 18.924 -3.473 -22.453 1.00 83.12 92 ASP A N 1
ATOM 729 C CA . ASP A 1 92 ? 18.044 -3.942 -21.395 1.00 83.12 92 ASP A CA 1
ATOM 730 C C . ASP A 1 92 ? 16.911 -2.937 -21.116 1.00 83.12 92 ASP A C 1
ATOM 732 O O . ASP A 1 92 ? 16.916 -1.793 -21.574 1.00 83.12 92 ASP A O 1
ATOM 736 N N . GLN A 1 93 ? 15.910 -3.392 -20.365 1.00 82.88 93 GLN A N 1
ATOM 737 C CA . GLN A 1 93 ? 14.726 -2.608 -20.004 1.00 82.88 93 GLN A CA 1
ATOM 738 C C . GLN A 1 93 ? 15.031 -1.362 -19.156 1.00 82.88 93 GLN A C 1
ATOM 740 O O . GLN A 1 93 ? 14.301 -0.374 -19.236 1.00 82.88 93 GLN A O 1
ATOM 745 N N . PHE A 1 94 ? 16.110 -1.376 -18.369 1.00 86.00 94 PHE A N 1
ATOM 746 C CA . PHE A 1 94 ? 16.509 -0.240 -17.542 1.00 86.00 94 PHE A CA 1
ATOM 747 C C . PHE A 1 94 ? 17.263 0.816 -18.349 1.00 86.00 94 PHE A C 1
ATOM 749 O O . PHE A 1 94 ? 17.205 1.987 -17.989 1.00 86.00 94 PHE A O 1
ATOM 756 N N . ALA A 1 95 ? 17.905 0.446 -19.460 1.00 88.00 95 ALA A N 1
ATOM 757 C CA . ALA A 1 95 ? 18.535 1.389 -20.379 1.00 88.00 95 ALA A CA 1
ATOM 758 C C . ALA A 1 95 ? 17.500 2.340 -21.003 1.00 88.00 95 ALA A C 1
ATOM 760 O O . ALA A 1 95 ? 17.736 3.543 -21.079 1.00 88.00 95 ALA A O 1
ATOM 761 N N . LEU A 1 96 ? 16.320 1.820 -21.369 1.00 89.00 96 LEU A N 1
ATOM 762 C CA . LEU A 1 96 ? 15.200 2.639 -21.849 1.00 89.00 96 LEU A CA 1
ATOM 763 C C . LEU A 1 96 ? 14.699 3.605 -20.765 1.00 89.00 96 LEU A C 1
ATOM 765 O O . LEU A 1 96 ? 14.463 4.781 -21.036 1.00 89.00 96 LEU A O 1
ATOM 769 N N . GLN A 1 97 ? 14.546 3.117 -19.531 1.00 91.00 97 GLN A N 1
ATOM 770 C CA . GLN A 1 97 ? 14.142 3.956 -18.402 1.00 91.00 97 GLN A CA 1
ATOM 771 C C . GLN A 1 97 ? 15.188 5.039 -18.100 1.00 91.00 97 GLN A C 1
ATOM 773 O O . GLN A 1 97 ? 14.833 6.190 -17.858 1.00 91.00 97 GLN A O 1
ATOM 778 N N . GLU A 1 98 ? 16.473 4.698 -18.156 1.00 90.75 98 GLU A N 1
ATOM 779 C CA . GLU A 1 98 ? 17.569 5.638 -17.942 1.00 90.75 98 GLU A CA 1
ATOM 780 C C . GLU A 1 98 ? 17.601 6.736 -19.012 1.00 90.75 98 GLU A C 1
ATOM 782 O O . GLU A 1 98 ? 17.705 7.907 -18.652 1.00 90.75 98 GLU A O 1
ATOM 787 N N . ALA A 1 99 ? 17.427 6.388 -20.290 1.00 89.81 99 ALA A N 1
ATOM 788 C CA . ALA A 1 99 ? 17.318 7.367 -21.374 1.00 89.81 99 ALA A CA 1
ATOM 789 C C . ALA A 1 99 ? 16.113 8.306 -21.187 1.00 89.81 99 ALA A C 1
ATOM 791 O O . ALA A 1 99 ? 16.231 9.520 -21.348 1.00 89.81 99 ALA A O 1
ATOM 792 N N . PHE A 1 100 ? 14.966 7.760 -20.763 1.00 91.56 100 PHE A N 1
ATOM 793 C CA . PHE A 1 100 ? 13.776 8.552 -20.441 1.00 91.56 100 PHE A CA 1
ATOM 794 C C . PHE A 1 100 ? 14.044 9.592 -19.341 1.00 91.56 100 PHE A C 1
ATOM 796 O O . PHE A 1 100 ? 13.682 10.756 -19.499 1.00 91.56 100 PHE A O 1
ATOM 803 N N . PHE A 1 101 ? 14.690 9.196 -18.240 1.00 90.56 101 PHE A N 1
ATOM 804 C CA . PHE A 1 101 ? 14.966 10.101 -17.118 1.00 90.56 101 PHE A CA 1
ATOM 805 C C . PHE A 1 101 ? 16.084 11.111 -17.396 1.00 90.56 101 PHE A C 1
ATOM 807 O O . PHE A 1 101 ? 16.072 12.200 -16.826 1.00 90.56 101 PHE A O 1
ATOM 814 N N . ARG A 1 102 ? 17.050 10.784 -18.260 1.00 86.94 102 ARG A N 1
ATOM 815 C CA . ARG A 1 102 ? 18.079 11.747 -18.683 1.00 86.94 102 ARG A CA 1
ATOM 816 C C . ARG A 1 102 ? 17.505 12.890 -19.518 1.00 86.94 102 ARG A C 1
ATOM 818 O O . ARG A 1 102 ? 18.132 13.942 -19.597 1.00 86.94 102 ARG A O 1
ATOM 825 N N . GLY A 1 103 ? 16.326 12.692 -20.110 1.00 75.38 103 GLY A N 1
ATOM 826 C CA . GLY A 1 103 ? 15.798 13.609 -21.110 1.00 75.38 103 GLY A CA 1
ATOM 827 C C . GLY A 1 103 ? 16.659 13.610 -22.371 1.00 75.38 103 GLY A C 1
ATOM 828 O O . GLY A 1 103 ? 16.768 14.650 -23.012 1.00 75.38 103 GLY A O 1
ATOM 829 N N . ASP A 1 104 ? 17.291 12.471 -22.689 1.00 70.06 104 ASP A N 1
ATOM 830 C CA . ASP A 1 104 ? 17.983 12.286 -23.966 1.00 70.06 104 ASP A CA 1
ATOM 831 C C . ASP A 1 104 ? 16.999 12.623 -25.106 1.00 70.06 104 ASP A C 1
ATOM 833 O O . ASP A 1 104 ? 15.797 12.381 -24.956 1.00 70.06 104 ASP A O 1
ATOM 837 N N . ASP A 1 105 ? 17.491 13.168 -26.229 1.00 68.69 105 ASP A N 1
ATOM 838 C CA . ASP A 1 105 ? 16.695 13.480 -27.432 1.00 68.69 105 ASP A CA 1
ATOM 839 C C . ASP A 1 105 ? 16.136 12.183 -28.064 1.00 68.69 105 ASP A C 1
ATOM 841 O O . ASP A 1 105 ? 16.598 11.673 -29.097 1.00 68.69 105 ASP A O 1
ATOM 845 N N . LEU A 1 106 ? 15.142 11.595 -27.396 1.00 85.88 106 LEU A N 1
ATOM 846 C CA . LEU A 1 106 ? 14.293 10.548 -27.930 1.00 85.88 106 LEU A CA 1
ATOM 847 C C . LEU A 1 106 ? 13.476 11.176 -29.067 1.00 85.88 106 LEU A C 1
ATOM 849 O O . LEU A 1 106 ? 12.857 12.220 -28.863 1.00 85.88 106 LEU A O 1
ATOM 853 N N . PRO A 1 107 ? 13.485 10.571 -30.264 1.00 87.00 107 PRO A N 1
ATOM 854 C CA . PRO A 1 107 ? 12.839 11.147 -31.433 1.00 87.00 107 PRO A CA 1
ATOM 855 C C . PRO A 1 107 ? 11.319 11.218 -31.253 1.00 87.00 107 PRO A C 1
ATOM 857 O O . PRO A 1 107 ? 10.717 10.358 -30.606 1.00 87.00 107 PRO A O 1
ATOM 860 N N . ASP A 1 108 ? 10.691 12.191 -31.920 1.00 86.31 108 ASP A N 1
ATOM 861 C CA . ASP A 1 108 ? 9.236 12.400 -31.904 1.00 86.31 108 ASP A CA 1
ATOM 862 C C . ASP A 1 108 ? 8.434 11.200 -32.449 1.00 86.31 108 ASP A C 1
ATOM 864 O O . ASP A 1 108 ? 7.237 11.109 -32.203 1.00 86.31 108 ASP A O 1
ATOM 868 N N . ASN A 1 109 ? 9.061 10.264 -33.166 1.00 90.62 109 ASN A N 1
ATOM 869 C CA . ASN A 1 109 ? 8.492 8.961 -33.511 1.00 90.62 109 ASN A CA 1
ATOM 870 C C . ASN A 1 109 ? 9.516 7.888 -33.140 1.00 90.62 109 ASN A C 1
ATOM 872 O O . ASN A 1 109 ? 10.472 7.660 -33.878 1.00 90.62 109 ASN A O 1
ATOM 876 N N . LEU A 1 110 ? 9.330 7.227 -32.002 1.00 92.69 110 LEU A N 1
ATOM 877 C CA . LEU A 1 110 ? 10.335 6.335 -31.428 1.00 92.69 110 LEU A CA 1
ATOM 878 C C . LEU A 1 110 ? 10.075 4.872 -31.795 1.00 92.69 110 LEU A C 1
ATOM 880 O O . LEU A 1 110 ? 9.016 4.328 -31.496 1.00 92.69 110 LEU A O 1
ATOM 884 N N . CYS A 1 111 ? 11.077 4.200 -32.354 1.00 93.81 111 CYS A N 1
ATOM 885 C CA . CYS A 1 111 ? 11.162 2.746 -32.425 1.00 93.81 111 CYS A CA 1
ATOM 886 C C . CYS A 1 111 ? 12.192 2.265 -31.394 1.00 93.81 111 CYS A C 1
ATOM 888 O O . CYS A 1 111 ? 13.390 2.223 -31.669 1.00 93.81 111 CYS A O 1
ATOM 890 N N . ALA A 1 112 ? 11.738 1.901 -30.196 1.00 93.38 112 ALA A N 1
ATOM 891 C CA . ALA A 1 112 ? 12.608 1.325 -29.178 1.00 93.38 112 ALA A CA 1
ATOM 892 C C . ALA A 1 112 ? 12.914 -0.136 -29.534 1.00 93.38 112 ALA A C 1
ATOM 894 O O . ALA A 1 112 ? 11.998 -0.941 -29.692 1.00 93.38 112 ALA A O 1
ATOM 895 N N . VAL A 1 113 ? 14.193 -0.490 -29.654 1.00 92.25 113 VAL A N 1
ATOM 896 C CA . VAL A 1 113 ? 14.633 -1.848 -29.992 1.00 92.25 113 VAL A CA 1
ATOM 897 C C . VAL A 1 113 ? 15.401 -2.439 -28.826 1.00 92.25 113 VAL A C 1
ATOM 899 O O . VAL A 1 113 ? 16.488 -1.979 -28.484 1.00 92.25 113 VAL A O 1
ATOM 902 N N . LEU A 1 114 ? 14.851 -3.493 -28.239 1.00 89.50 114 LEU A N 1
ATOM 903 C CA . LEU A 1 114 ? 15.466 -4.198 -27.132 1.00 89.50 114 LEU A CA 1
ATOM 904 C C . LEU A 1 114 ? 16.326 -5.364 -27.639 1.00 89.50 114 LEU A C 1
ATOM 906 O O . LEU A 1 114 ? 15.821 -6.367 -28.146 1.00 89.50 114 LEU A O 1
ATOM 910 N N . CYS A 1 115 ? 17.636 -5.217 -27.480 1.00 86.69 115 CYS A N 1
ATOM 911 C CA . CYS A 1 115 ? 18.681 -6.113 -27.962 1.00 86.69 115 CYS A CA 1
ATOM 912 C C . CYS A 1 115 ? 19.175 -7.028 -26.830 1.00 86.69 115 CYS A C 1
ATOM 914 O O . CYS A 1 115 ? 20.336 -6.945 -26.437 1.00 86.69 115 CYS A O 1
ATOM 916 N N . ILE A 1 116 ? 18.290 -7.866 -26.277 1.00 79.44 116 ILE A N 1
ATOM 917 C CA . ILE A 1 116 ? 18.639 -8.743 -25.139 1.00 79.44 116 ILE A CA 1
ATOM 918 C C . ILE A 1 116 ? 19.473 -9.941 -25.590 1.00 79.44 116 ILE A C 1
ATOM 920 O O . ILE A 1 116 ? 20.296 -10.460 -24.839 1.00 79.44 116 ILE A O 1
ATOM 924 N N . SER A 1 117 ? 19.211 -10.442 -26.797 1.00 71.69 117 SER A N 1
ATOM 925 C CA . SER A 1 117 ? 19.828 -11.680 -27.232 1.00 71.69 117 SER A CA 1
ATOM 926 C C . SER A 1 117 ? 21.290 -11.459 -27.627 1.00 71.69 117 SER A C 1
ATOM 928 O O . SER A 1 117 ? 21.602 -10.964 -28.710 1.00 71.69 117 SER A O 1
ATOM 930 N N . ASP A 1 118 ? 22.214 -11.873 -26.757 1.00 66.06 118 ASP A N 1
ATOM 931 C CA . ASP A 1 118 ? 23.657 -11.946 -27.035 1.00 66.06 118 ASP A CA 1
ATOM 932 C C . ASP A 1 118 ? 23.953 -13.140 -27.982 1.00 66.06 118 ASP A C 1
ATOM 934 O O . ASP A 1 118 ? 24.785 -14.001 -27.722 1.00 66.06 118 ASP A O 1
ATOM 938 N N . ASN A 1 119 ? 23.227 -13.216 -29.103 1.00 60.94 119 ASN A N 1
ATOM 939 C CA . ASN A 1 119 ? 23.209 -14.277 -30.119 1.00 60.94 119 ASN A CA 1
ATOM 940 C C . ASN A 1 119 ? 22.490 -15.596 -29.775 1.00 60.94 119 ASN A C 1
ATOM 942 O O . ASN A 1 119 ? 22.190 -16.367 -30.696 1.00 60.94 119 ASN A O 1
ATOM 946 N N . GLU A 1 120 ? 22.085 -15.823 -28.530 1.00 64.38 120 GLU A N 1
ATOM 947 C CA . GLU A 1 120 ? 21.307 -16.997 -28.093 1.00 64.38 120 GLU A CA 1
ATOM 948 C C . GLU A 1 120 ? 19.817 -16.673 -27.898 1.00 64.38 120 GLU A C 1
ATOM 950 O O . GLU A 1 120 ? 19.485 -15.526 -27.630 1.00 64.38 120 GLU A O 1
ATOM 955 N N . PRO A 1 121 ? 18.877 -17.618 -28.075 1.00 66.38 121 PRO A N 1
ATOM 956 C CA . PRO A 1 121 ? 17.465 -17.349 -27.809 1.00 66.38 121 PRO A CA 1
ATOM 957 C C . PRO A 1 121 ? 17.240 -17.051 -26.317 1.00 66.38 121 PRO A C 1
ATOM 959 O O . PRO A 1 121 ? 17.388 -17.931 -25.475 1.00 66.38 121 PRO A O 1
ATOM 962 N N . VAL A 1 122 ? 16.857 -15.811 -26.002 1.00 78.25 122 VAL A N 1
ATOM 963 C CA . VAL A 1 122 ? 16.497 -15.383 -24.642 1.00 78.25 122 VAL A CA 1
ATOM 964 C C . VAL A 1 122 ? 14.982 -15.441 -24.479 1.00 78.25 122 VAL A C 1
ATOM 966 O O . VAL A 1 122 ? 14.244 -14.969 -25.346 1.00 78.25 122 VAL A O 1
ATOM 969 N N . LEU A 1 123 ? 14.524 -16.017 -23.368 1.00 77.25 123 LEU A N 1
ATOM 970 C CA . LEU A 1 123 ? 13.120 -16.000 -22.964 1.00 77.25 123 LEU A CA 1
ATOM 971 C C . LEU A 1 123 ? 12.868 -14.790 -22.063 1.00 77.25 123 LEU A C 1
ATOM 973 O O . LEU A 1 123 ? 13.569 -14.602 -21.069 1.00 77.25 123 LEU A O 1
ATOM 977 N N . LEU A 1 124 ? 11.846 -14.007 -22.390 1.00 78.25 124 LEU A N 1
ATOM 978 C CA . LEU A 1 124 ? 11.378 -12.883 -21.593 1.00 78.25 124 LEU A CA 1
ATOM 979 C C . LEU A 1 124 ? 9.917 -13.145 -21.183 1.00 78.25 124 LEU A C 1
ATOM 981 O O . LEU A 1 124 ? 9.050 -13.232 -22.055 1.00 78.25 124 LEU A O 1
ATOM 985 N N . PRO A 1 125 ? 9.622 -13.322 -19.881 1.00 59.94 125 PRO A N 1
ATOM 986 C CA . PRO A 1 125 ? 8.303 -13.774 -19.456 1.00 59.94 125 PRO A CA 1
ATOM 987 C C . PRO A 1 125 ? 7.203 -12.726 -19.656 1.00 59.94 125 PRO A C 1
ATOM 989 O O . PRO A 1 125 ? 6.127 -13.069 -20.142 1.00 59.94 125 PRO A O 1
ATOM 992 N N . ASP A 1 126 ? 7.484 -11.463 -19.335 1.00 74.12 126 ASP A N 1
ATOM 993 C CA . ASP A 1 126 ? 6.558 -10.343 -19.496 1.00 74.12 126 ASP A CA 1
ATOM 994 C C . ASP A 1 126 ? 7.299 -9.031 -19.811 1.00 74.12 126 ASP A C 1
ATOM 996 O O . ASP A 1 126 ? 8.531 -8.963 -19.799 1.00 74.12 126 ASP A O 1
ATOM 1000 N N . LEU A 1 127 ? 6.527 -7.985 -20.119 1.00 80.69 127 LEU A N 1
ATOM 1001 C CA . LEU A 1 127 ? 7.019 -6.642 -20.442 1.00 80.69 127 LEU A CA 1
ATOM 1002 C C . LEU A 1 127 ? 6.822 -5.644 -19.290 1.00 80.69 127 LEU A C 1
ATOM 1004 O O . LEU A 1 127 ? 6.928 -4.429 -19.501 1.00 80.69 127 LEU A O 1
ATOM 1008 N N . ALA A 1 128 ? 6.512 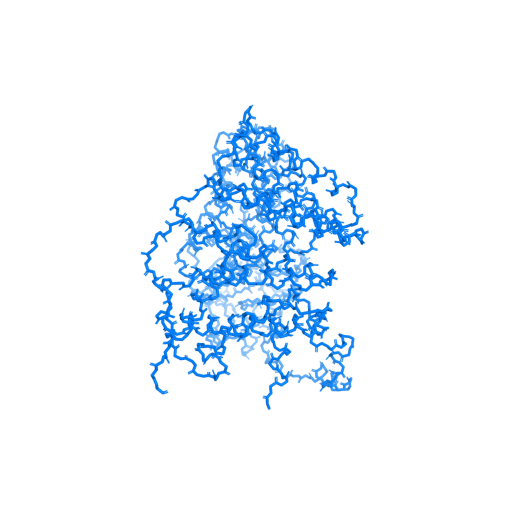-6.117 -18.078 1.00 80.88 128 ALA A N 1
ATOM 1009 C CA . ALA A 1 128 ? 5.992 -5.286 -16.993 1.00 80.88 128 ALA A CA 1
ATOM 1010 C C . ALA A 1 128 ? 6.926 -4.119 -16.647 1.00 80.88 128 ALA A C 1
ATOM 1012 O O . ALA A 1 128 ? 6.455 -2.998 -16.454 1.00 80.88 128 ALA A O 1
ATOM 1013 N N . LEU A 1 129 ? 8.241 -4.349 -16.670 1.00 80.31 129 LEU A N 1
ATOM 1014 C CA . LEU A 1 129 ? 9.257 -3.342 -16.349 1.00 80.31 129 LEU A CA 1
ATOM 1015 C C . LEU A 1 129 ? 9.399 -2.250 -17.426 1.00 80.31 129 LEU A C 1
ATOM 1017 O O . LEU A 1 129 ? 9.839 -1.148 -17.116 1.00 80.31 129 LEU A O 1
ATOM 1021 N N . MET A 1 130 ? 8.990 -2.500 -18.673 1.00 81.25 130 MET A N 1
ATOM 1022 C CA . MET A 1 130 ? 9.096 -1.526 -19.773 1.00 81.25 130 MET A CA 1
ATOM 1023 C C . MET A 1 130 ? 7.806 -0.753 -20.025 1.00 81.25 130 MET A C 1
ATOM 1025 O O . MET A 1 130 ? 7.850 0.402 -20.459 1.00 81.25 130 MET A O 1
ATOM 1029 N N . THR A 1 131 ? 6.657 -1.377 -19.749 1.00 85.00 131 THR A N 1
ATOM 1030 C CA . THR A 1 131 ? 5.336 -0.770 -19.974 1.00 85.00 131 THR A CA 1
ATOM 1031 C C . THR A 1 131 ? 5.194 0.658 -19.435 1.00 85.00 131 THR A C 1
ATOM 1033 O O . THR A 1 131 ? 4.634 1.476 -20.163 1.00 85.00 131 THR A O 1
ATOM 1036 N N . PRO A 1 132 ? 5.728 1.045 -18.256 1.00 90.62 132 PRO A N 1
ATOM 1037 C CA . PRO A 1 132 ? 5.442 2.361 -17.699 1.00 90.62 132 PRO A CA 1
ATOM 1038 C C . PRO A 1 132 ? 6.108 3.495 -18.486 1.00 90.62 132 PRO A C 1
ATOM 1040 O O . PRO A 1 132 ? 5.470 4.513 -18.748 1.00 90.62 132 PRO A O 1
ATOM 1043 N N . VAL A 1 133 ? 7.364 3.309 -18.914 1.00 91.06 133 VAL A N 1
ATOM 1044 C CA . VAL A 1 133 ? 8.084 4.291 -19.748 1.00 91.06 133 VAL A CA 1
ATOM 1045 C C . VAL A 1 133 ? 7.373 4.450 -21.089 1.00 91.06 133 VAL A C 1
ATOM 1047 O O . VAL A 1 133 ? 7.075 5.565 -21.519 1.00 91.06 133 VAL A O 1
ATOM 1050 N N . LEU A 1 134 ? 7.048 3.322 -21.725 1.00 90.38 134 LEU A N 1
ATOM 1051 C CA . LEU A 1 134 ? 6.391 3.287 -23.029 1.00 90.38 134 LEU A CA 1
ATOM 1052 C C . LEU A 1 134 ? 4.998 3.922 -22.984 1.00 90.38 134 LEU A C 1
ATOM 1054 O O . LEU A 1 134 ? 4.613 4.609 -23.920 1.00 90.38 134 LEU A O 1
ATOM 1058 N N . GLU A 1 135 ? 4.255 3.753 -21.891 1.00 90.31 135 GLU A N 1
ATOM 1059 C CA . GLU A 1 135 ? 2.962 4.406 -21.668 1.00 90.31 135 GLU A CA 1
ATOM 1060 C C . GLU A 1 135 ? 3.059 5.924 -21.549 1.00 90.31 135 GLU A C 1
ATOM 1062 O O . GLU A 1 135 ? 2.182 6.644 -22.030 1.00 90.31 135 GLU A O 1
ATOM 1067 N N . ILE A 1 136 ? 4.102 6.418 -20.884 1.00 90.25 136 ILE A N 1
ATOM 1068 C CA . ILE A 1 136 ? 4.310 7.854 -20.698 1.00 90.25 136 ILE A CA 1
ATOM 1069 C C . ILE A 1 136 ? 4.723 8.497 -22.023 1.00 90.25 136 ILE A C 1
ATOM 1071 O O . ILE A 1 136 ? 4.130 9.505 -22.412 1.00 90.25 136 ILE A O 1
ATOM 1075 N N . LEU A 1 137 ? 5.673 7.889 -22.740 1.00 89.69 137 LEU A N 1
ATOM 1076 C CA . LEU A 1 137 ? 6.080 8.317 -24.084 1.00 89.69 137 LEU A CA 1
ATOM 1077 C C . LEU A 1 137 ? 4.910 8.218 -25.078 1.00 89.69 137 LEU A C 1
ATOM 1079 O O . LEU A 1 137 ? 4.646 9.165 -25.815 1.00 89.69 137 LEU A O 1
ATOM 1083 N N . ALA A 1 138 ? 4.135 7.136 -24.959 1.00 89.00 138 ALA A N 1
ATOM 1084 C CA . ALA A 1 138 ? 2.819 6.845 -25.535 1.00 89.00 138 ALA A CA 1
ATOM 1085 C C . ALA A 1 138 ? 1.893 8.052 -25.742 1.00 89.00 138 ALA A C 1
ATOM 1087 O O . ALA A 1 138 ? 1.186 8.182 -26.741 1.00 89.00 138 ALA A O 1
ATOM 1088 N N . LYS A 1 139 ? 1.857 8.918 -24.726 1.00 87.44 139 LYS A N 1
ATOM 1089 C CA . LYS A 1 139 ? 0.950 10.069 -24.651 1.00 87.44 139 LYS A CA 1
ATOM 1090 C C . LYS A 1 139 ? 1.443 11.282 -25.436 1.00 87.44 139 LYS A C 1
ATOM 1092 O O . LYS A 1 139 ? 0.673 12.220 -25.610 1.00 87.44 139 LYS A O 1
ATOM 1097 N N . ARG A 1 140 ? 2.718 11.301 -25.829 1.00 85.75 140 ARG A N 1
ATOM 1098 C CA . ARG A 1 140 ? 3.390 12.450 -26.457 1.00 85.75 140 ARG A CA 1
ATOM 1099 C C . ARG A 1 140 ? 3.781 12.162 -27.903 1.00 85.75 140 ARG A C 1
ATOM 1101 O O . ARG A 1 140 ? 3.631 13.040 -28.743 1.00 85.75 140 ARG A O 1
ATOM 1108 N N . THR A 1 141 ? 4.204 10.931 -28.174 1.00 86.81 141 THR A N 1
ATOM 1109 C CA . THR A 1 141 ? 4.717 10.488 -29.473 1.00 8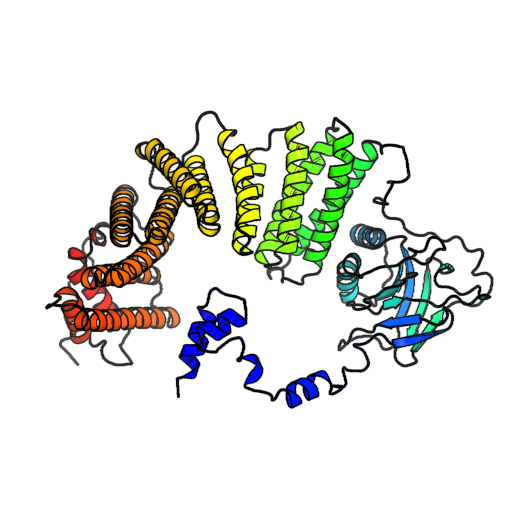6.81 141 THR A CA 1
ATOM 1110 C C . THR A 1 141 ? 4.216 9.105 -29.852 1.00 86.81 141 THR A C 1
ATOM 1112 O O . THR A 1 141 ? 3.984 8.275 -28.972 1.00 86.81 141 THR A O 1
ATOM 1115 N N . PRO A 1 142 ? 4.118 8.789 -31.152 1.00 89.12 142 PRO A N 1
ATOM 1116 C CA . PRO A 1 142 ? 4.073 7.413 -31.622 1.00 89.12 142 PRO A CA 1
ATOM 1117 C C . PRO A 1 142 ? 5.300 6.627 -31.142 1.00 89.12 142 PRO A C 1
ATOM 1119 O O . PRO A 1 142 ? 6.441 7.024 -31.372 1.00 89.12 142 PRO A O 1
ATOM 1122 N N . VAL A 1 143 ? 5.050 5.491 -30.490 1.00 91.56 143 VAL A N 1
ATOM 1123 C CA . VAL A 1 143 ? 6.087 4.578 -30.000 1.00 91.56 143 VAL A CA 1
ATOM 1124 C C . VAL A 1 143 ? 5.828 3.185 -30.559 1.00 91.56 143 VAL A C 1
ATOM 1126 O O . VAL A 1 143 ? 4.705 2.696 -30.472 1.00 91.56 143 VAL A O 1
ATOM 1129 N N . LEU A 1 144 ? 6.864 2.548 -31.097 1.00 93.12 144 LEU A N 1
ATOM 1130 C CA . LEU A 1 144 ? 6.906 1.146 -31.509 1.00 93.12 144 LEU A CA 1
ATOM 1131 C C . LEU A 1 144 ? 7.981 0.427 -30.688 1.00 93.12 144 LEU A C 1
ATOM 1133 O O . LEU A 1 144 ? 9.074 0.961 -30.507 1.00 93.12 144 LEU A O 1
ATOM 1137 N N . LEU A 1 145 ? 7.688 -0.780 -30.204 1.00 93.44 145 LEU A N 1
ATOM 1138 C CA . LEU A 1 145 ? 8.655 -1.616 -29.495 1.00 93.44 145 LEU A CA 1
ATOM 1139 C C . LEU A 1 145 ? 9.021 -2.839 -30.342 1.00 93.44 145 LEU A C 1
ATOM 1141 O O . LEU A 1 145 ? 8.150 -3.641 -30.671 1.00 93.44 145 LEU A O 1
ATOM 1145 N N . LEU A 1 146 ? 10.306 -3.010 -30.655 1.00 92.88 146 LEU A N 1
ATOM 1146 C CA . LEU A 1 146 ? 10.853 -4.243 -31.224 1.00 92.88 146 LEU A CA 1
ATOM 1147 C C . LEU A 1 146 ? 11.666 -4.974 -30.159 1.00 92.88 146 LEU A C 1
ATOM 1149 O O . LEU A 1 146 ? 12.464 -4.356 -29.458 1.00 92.88 146 LEU A O 1
ATOM 1153 N N . ILE A 1 147 ? 11.502 -6.289 -30.049 1.00 90.62 147 ILE A N 1
ATOM 1154 C CA . ILE A 1 147 ? 12.216 -7.091 -29.052 1.00 90.62 147 ILE A CA 1
ATOM 1155 C C . ILE A 1 147 ? 12.863 -8.294 -29.723 1.00 90.62 147 ILE A C 1
ATOM 1157 O O . ILE A 1 147 ? 12.178 -9.167 -30.259 1.00 90.62 147 ILE A O 1
ATOM 1161 N N . ASP A 1 148 ? 14.185 -8.369 -29.621 1.00 86.88 148 ASP A N 1
ATOM 1162 C CA . ASP A 1 148 ? 14.991 -9.512 -30.042 1.00 86.88 148 ASP A CA 1
ATOM 1163 C C . ASP A 1 148 ? 15.056 -10.571 -28.929 1.00 86.88 148 ASP A C 1
ATOM 1165 O O . ASP A 1 148 ? 16.103 -10.825 -28.336 1.00 86.88 148 ASP A O 1
ATOM 1169 N N . ALA A 1 149 ? 13.900 -11.135 -28.587 1.00 85.31 149 ALA A N 1
ATOM 1170 C CA . ALA A 1 149 ? 13.731 -12.209 -27.611 1.00 85.31 149 ALA A CA 1
ATOM 1171 C C . ALA A 1 149 ? 12.446 -12.993 -27.924 1.00 85.31 149 ALA A C 1
ATOM 1173 O O . ALA A 1 149 ? 11.688 -12.627 -28.824 1.00 85.31 149 ALA A O 1
ATOM 1174 N N . VAL A 1 150 ? 12.210 -14.078 -27.189 1.00 83.38 150 VAL A N 1
ATOM 1175 C CA . VAL A 1 150 ? 10.909 -14.754 -27.164 1.00 83.38 150 VAL A CA 1
ATOM 1176 C C . VAL A 1 150 ? 10.110 -14.214 -25.985 1.00 83.38 150 VAL A C 1
ATOM 1178 O O . VAL A 1 150 ? 10.512 -14.396 -24.839 1.00 83.38 150 VAL A O 1
ATOM 1181 N N . VAL A 1 151 ? 8.983 -13.572 -26.272 1.00 84.00 151 VAL A N 1
ATOM 1182 C CA . VAL A 1 151 ? 8.062 -12.980 -25.300 1.00 84.00 151 VAL A CA 1
ATOM 1183 C C . VAL A 1 151 ? 6.778 -13.806 -25.244 1.00 84.00 151 VAL A C 1
ATOM 1185 O O . VAL A 1 151 ? 6.195 -14.114 -26.290 1.00 84.00 151 VAL A O 1
ATOM 1188 N N . PHE A 1 152 ? 6.335 -14.170 -24.035 1.00 80.44 152 PHE A N 1
ATOM 1189 C CA . PHE A 1 152 ? 5.089 -14.924 -23.842 1.00 80.44 152 PHE A CA 1
ATOM 1190 C C . PHE A 1 152 ? 3.853 -14.021 -23.840 1.00 80.44 152 PHE A C 1
ATOM 1192 O O . PHE A 1 152 ? 2.883 -14.327 -24.533 1.00 80.44 152 PHE A O 1
ATOM 1199 N N . ASP A 1 153 ? 3.895 -12.904 -23.107 1.00 82.81 153 ASP A N 1
ATOM 1200 C CA . ASP A 1 153 ? 2.819 -11.911 -23.091 1.00 82.81 153 ASP A CA 1
ATOM 1201 C C . ASP A 1 153 ? 3.250 -10.613 -23.786 1.00 82.81 153 ASP A C 1
ATOM 1203 O O . ASP A 1 153 ? 4.034 -9.824 -23.260 1.00 82.81 153 ASP A O 1
ATOM 1207 N N . LEU A 1 154 ? 2.734 -10.406 -24.999 1.00 80.25 154 LEU A N 1
ATOM 1208 C CA . LEU A 1 154 ? 3.006 -9.219 -25.816 1.00 80.25 154 LEU A CA 1
ATOM 1209 C C . LEU A 1 154 ? 2.103 -8.027 -25.468 1.00 80.25 154 LEU A C 1
ATOM 1211 O O . LEU A 1 154 ? 2.233 -6.971 -26.092 1.00 80.25 154 LEU A O 1
ATOM 1215 N N . ARG A 1 155 ? 1.170 -8.173 -24.515 1.00 82.25 155 ARG A N 1
ATOM 1216 C CA . ARG A 1 155 ? 0.243 -7.099 -24.149 1.00 82.25 155 ARG A CA 1
ATOM 1217 C C . ARG A 1 155 ? 1.001 -5.921 -23.549 1.00 82.25 155 ARG A C 1
ATOM 1219 O O . ARG A 1 155 ? 1.648 -6.020 -22.512 1.00 82.25 155 ARG A O 1
ATOM 1226 N N . ALA A 1 156 ? 0.864 -4.770 -24.193 1.00 83.00 156 ALA A N 1
ATOM 1227 C CA . ALA A 1 156 ? 1.424 -3.509 -23.733 1.00 83.00 156 ALA A CA 1
ATOM 1228 C C . ALA A 1 156 ? 0.523 -2.338 -24.136 1.00 83.00 156 ALA A C 1
ATOM 1230 O O . ALA A 1 156 ? -0.392 -2.468 -24.946 1.00 83.00 156 ALA A O 1
ATOM 1231 N N . ALA A 1 157 ? 0.795 -1.146 -23.614 1.00 83.31 157 ALA A N 1
ATOM 1232 C CA . ALA A 1 157 ? 0.091 0.052 -24.060 1.00 83.31 157 ALA A CA 1
ATOM 1233 C C . ALA A 1 157 ? 0.594 0.596 -25.406 1.00 83.31 157 ALA A C 1
ATOM 1235 O O . ALA A 1 157 ? 0.019 1.548 -25.932 1.00 83.31 157 ALA A O 1
ATOM 1236 N N . VAL A 1 158 ? 1.652 0.020 -25.976 1.00 88.81 158 VAL A N 1
ATOM 1237 C CA . VAL A 1 158 ? 2.217 0.391 -27.279 1.00 88.81 158 VAL A CA 1
ATOM 1238 C C . VAL A 1 158 ? 2.234 -0.824 -28.209 1.00 88.81 158 VAL A C 1
ATOM 1240 O O . VAL A 1 158 ? 2.162 -1.950 -27.719 1.00 88.81 158 VAL A O 1
ATOM 1243 N N . PRO A 1 159 ? 2.291 -0.630 -29.534 1.00 90.75 159 PRO A N 1
ATOM 1244 C CA . PRO A 1 159 ? 2.546 -1.711 -30.475 1.00 90.75 159 PRO A CA 1
ATOM 1245 C C . PRO A 1 159 ? 3.876 -2.404 -30.172 1.00 90.75 159 PRO A C 1
ATOM 1247 O O . PRO A 1 159 ? 4.900 -1.738 -30.007 1.00 90.75 159 PRO A O 1
ATOM 1250 N N . VAL A 1 160 ? 3.852 -3.734 -30.122 1.00 91.94 160 VAL A N 1
ATOM 1251 C CA . VAL A 1 160 ? 5.029 -4.567 -29.839 1.00 91.94 160 VAL A CA 1
ATOM 1252 C C . VAL A 1 160 ? 5.221 -5.563 -30.967 1.00 91.94 160 VAL A C 1
ATOM 1254 O O . VAL A 1 160 ? 4.248 -6.161 -31.419 1.00 91.94 160 VAL A O 1
ATOM 1257 N N . ILE A 1 161 ? 6.462 -5.772 -31.394 1.00 92.44 161 ILE A N 1
ATOM 1258 C CA . ILE A 1 161 ? 6.853 -6.821 -32.334 1.00 92.44 161 ILE A CA 1
ATOM 1259 C C . ILE A 1 161 ? 7.988 -7.633 -31.711 1.00 92.44 161 ILE A C 1
ATOM 1261 O O . ILE A 1 161 ? 9.009 -7.081 -31.298 1.00 92.44 161 ILE A O 1
ATOM 1265 N N . SER A 1 162 ? 7.823 -8.950 -31.648 1.00 91.00 162 SER A N 1
ATOM 1266 C CA . SER A 1 162 ? 8.821 -9.862 -31.091 1.00 91.00 162 SER A CA 1
ATOM 1267 C C . SER A 1 162 ? 8.732 -11.254 -31.719 1.00 91.00 162 SER A C 1
ATOM 1269 O O . SER A 1 162 ? 8.007 -11.465 -32.691 1.00 91.00 162 SER A O 1
ATOM 1271 N N . ASN A 1 163 ? 9.472 -12.217 -31.168 1.00 87.56 163 ASN A N 1
ATOM 1272 C CA . ASN A 1 163 ? 9.499 -13.613 -31.606 1.00 87.56 163 ASN A CA 1
ATOM 1273 C C . ASN A 1 163 ? 9.905 -13.735 -33.084 1.00 87.56 163 ASN A C 1
ATOM 1275 O O . ASN A 1 163 ? 9.336 -14.526 -33.835 1.00 87.56 163 ASN A O 1
ATOM 1279 N N . PHE A 1 164 ? 10.883 -12.925 -33.503 1.00 84.69 164 PHE A N 1
ATOM 1280 C CA . PHE A 1 164 ? 11.406 -12.934 -34.866 1.00 84.69 164 PHE A CA 1
ATOM 1281 C C . PHE A 1 164 ? 11.970 -14.316 -35.219 1.00 84.69 164 PHE A C 1
ATOM 1283 O O . PHE A 1 164 ? 12.854 -14.845 -34.537 1.00 84.69 164 PHE A O 1
ATOM 1290 N N . ALA A 1 165 ? 11.483 -14.903 -36.309 1.00 79.00 165 ALA A N 1
ATOM 1291 C CA . ALA A 1 165 ? 11.997 -16.164 -36.817 1.00 79.00 165 ALA A CA 1
ATOM 1292 C C . ALA A 1 165 ? 13.383 -15.958 -37.450 1.00 79.00 165 ALA A C 1
ATOM 1294 O O . ALA A 1 165 ? 13.584 -15.073 -38.285 1.00 79.00 165 ALA A O 1
ATOM 1295 N N . ARG A 1 166 ? 14.354 -16.812 -37.097 1.00 64.75 166 ARG A N 1
ATOM 1296 C CA . ARG A 1 166 ? 15.686 -16.795 -37.722 1.00 64.75 166 ARG A CA 1
ATOM 1297 C C . ARG A 1 166 ? 15.579 -17.235 -39.182 1.00 64.75 166 ARG A C 1
ATOM 1299 O O . ARG A 1 166 ? 15.344 -18.410 -39.455 1.00 64.75 166 ARG A O 1
ATOM 1306 N N . ARG A 1 167 ? 15.826 -16.327 -40.128 1.00 55.94 167 ARG A N 1
ATOM 1307 C CA . ARG A 1 167 ? 16.118 -16.704 -41.517 1.00 55.94 167 ARG A CA 1
ATOM 1308 C C . ARG A 1 167 ? 17.609 -17.013 -41.632 1.00 55.94 167 ARG A C 1
ATOM 1310 O O . ARG A 1 167 ? 18.439 -16.174 -41.308 1.00 55.94 167 ARG A O 1
ATOM 1317 N N . ALA A 1 168 ? 17.952 -18.218 -42.082 1.00 45.22 168 ALA A N 1
ATOM 1318 C CA . ALA A 1 168 ? 19.323 -18.746 -42.082 1.00 45.22 168 ALA A CA 1
ATOM 1319 C C . ALA A 1 168 ? 20.330 -17.983 -42.978 1.00 45.22 168 ALA A C 1
ATOM 1321 O O . ALA A 1 168 ? 21.510 -18.321 -42.968 1.00 45.22 168 ALA A O 1
ATOM 1322 N N . VAL A 1 169 ? 19.882 -16.993 -43.764 1.00 50.34 169 VAL A N 1
ATOM 1323 C CA . VAL A 1 169 ? 20.673 -16.361 -44.840 1.00 50.34 169 VAL A CA 1
ATOM 1324 C C . VAL A 1 169 ? 20.555 -14.823 -44.865 1.00 50.34 169 VAL A C 1
ATOM 1326 O O . VAL A 1 169 ? 21.328 -14.167 -45.558 1.00 50.34 169 VAL A O 1
ATOM 1329 N N . ASP A 1 170 ? 19.644 -14.209 -44.100 1.00 55.19 170 ASP A N 1
ATOM 1330 C CA . ASP A 1 170 ? 19.332 -12.783 -44.273 1.00 55.19 170 ASP A CA 1
ATOM 1331 C C . ASP A 1 170 ? 20.189 -11.865 -43.385 1.00 55.19 170 ASP A C 1
ATOM 1333 O O . ASP A 1 170 ? 20.174 -11.935 -42.158 1.00 55.19 170 ASP A O 1
ATOM 1337 N N . SER A 1 171 ? 20.878 -10.914 -44.021 1.00 55.06 171 SER A N 1
ATOM 1338 C CA . SER A 1 171 ? 21.550 -9.769 -43.384 1.00 55.06 171 SER A CA 1
ATOM 1339 C C . SER A 1 171 ? 20.576 -8.736 -42.801 1.00 55.06 171 SER A C 1
ATOM 1341 O O . SER A 1 171 ? 21.007 -7.754 -42.198 1.00 55.06 171 SER A O 1
ATOM 1343 N N . ARG A 1 172 ? 19.264 -8.941 -42.957 1.00 64.12 172 ARG A N 1
ATOM 1344 C CA . ARG A 1 172 ? 18.191 -8.068 -42.471 1.00 64.12 172 ARG A CA 1
ATOM 1345 C C . ARG A 1 172 ? 17.493 -8.721 -41.283 1.00 64.12 172 ARG A C 1
ATOM 1347 O O . ARG A 1 172 ? 16.476 -9.386 -41.420 1.00 64.12 172 ARG A O 1
ATOM 1354 N N . THR A 1 173 ? 18.078 -8.559 -40.105 1.00 75.00 173 THR A N 1
ATOM 1355 C CA . THR A 1 173 ? 17.490 -9.024 -38.844 1.00 75.00 173 THR A CA 1
ATOM 1356 C C . THR A 1 173 ? 17.347 -7.844 -37.896 1.00 75.00 173 THR A C 1
ATOM 1358 O O . THR A 1 173 ? 18.055 -6.848 -38.046 1.00 75.00 173 THR A O 1
ATOM 1361 N N . VAL A 1 174 ? 16.476 -7.958 -36.887 1.00 78.12 174 VAL A N 1
ATOM 1362 C CA . VAL A 1 174 ? 16.359 -6.946 -35.816 1.00 78.12 174 VAL A CA 1
ATOM 1363 C C . VAL A 1 174 ? 17.717 -6.677 -35.137 1.00 78.12 174 VAL A C 1
ATOM 1365 O O . VAL A 1 174 ? 17.995 -5.568 -34.693 1.00 78.12 174 VAL A O 1
ATOM 1368 N N . ARG A 1 175 ? 18.614 -7.672 -35.158 1.00 76.44 175 ARG A N 1
ATOM 1369 C CA . ARG A 1 175 ? 19.994 -7.607 -34.654 1.00 76.44 175 ARG A CA 1
ATOM 1370 C C . ARG A 1 175 ? 20.942 -6.776 -35.510 1.00 76.44 175 ARG A C 1
ATOM 1372 O O . ARG A 1 175 ? 22.025 -6.457 -35.045 1.00 76.44 175 ARG A O 1
ATOM 1379 N N . ASN A 1 176 ? 20.578 -6.441 -36.738 1.00 80.62 176 ASN A N 1
ATOM 1380 C CA . ASN A 1 176 ? 21.424 -5.644 -37.626 1.00 80.62 176 ASN A CA 1
ATOM 1381 C C . ASN A 1 176 ? 20.932 -4.195 -37.744 1.00 80.62 176 ASN A C 1
ATOM 1383 O O . ASN A 1 176 ? 21.485 -3.429 -38.529 1.00 80.62 176 ASN A O 1
ATOM 1387 N N . LEU A 1 177 ? 19.909 -3.821 -36.965 1.00 85.19 177 LEU A N 1
ATOM 1388 C CA . LEU A 1 177 ? 19.469 -2.436 -36.839 1.00 85.19 177 LEU A CA 1
ATOM 1389 C C . LEU A 1 177 ? 20.543 -1.589 -36.152 1.00 85.19 177 LEU A C 1
ATOM 1391 O O . LEU A 1 177 ? 21.193 -2.041 -35.198 1.00 85.19 177 LEU A O 1
ATOM 1395 N N . ALA A 1 178 ? 20.683 -0.360 -36.641 1.00 85.88 178 ALA A N 1
ATOM 1396 C CA . ALA A 1 178 ? 21.523 0.692 -36.098 1.00 85.88 178 ALA A CA 1
ATOM 1397 C C . ALA A 1 178 ? 20.668 1.859 -35.574 1.00 85.88 178 ALA A C 1
ATOM 1399 O O . ALA A 1 178 ? 19.505 2.030 -35.941 1.00 85.88 178 ALA A O 1
ATOM 1400 N N . GLU A 1 179 ? 21.267 2.670 -34.705 1.00 87.06 179 GLU A N 1
ATOM 1401 C CA . GLU A 1 179 ? 20.698 3.947 -34.276 1.00 87.06 179 GLU A CA 1
ATOM 1402 C C . GLU A 1 179 ? 20.305 4.818 -35.476 1.00 87.06 179 GLU A C 1
ATOM 1404 O O . GLU A 1 179 ? 21.062 4.924 -36.444 1.00 87.06 179 GLU A O 1
ATOM 1409 N N . LYS A 1 180 ? 19.147 5.482 -35.381 1.00 86.69 180 LYS A N 1
ATOM 1410 C CA . LYS A 1 180 ? 18.578 6.377 -36.408 1.00 86.69 180 LYS A CA 1
ATOM 1411 C C . LYS A 1 180 ? 18.092 5.707 -37.697 1.00 86.69 180 LYS A C 1
ATOM 1413 O O . LYS A 1 180 ? 17.634 6.407 -38.601 1.00 86.69 180 LYS A O 1
ATOM 1418 N N . ASP A 1 181 ? 18.146 4.378 -37.792 1.00 88.56 181 ASP A N 1
ATOM 1419 C CA . ASP A 1 181 ? 17.425 3.657 -38.844 1.00 88.56 181 ASP A CA 1
ATOM 1420 C C . ASP A 1 181 ? 15.919 3.960 -38.737 1.00 88.56 181 ASP A C 1
ATOM 1422 O O . ASP A 1 181 ? 15.410 4.236 -37.654 1.00 88.56 181 ASP A O 1
ATOM 1426 N N . THR A 1 182 ? 15.178 3.895 -39.841 1.00 90.69 182 THR A N 1
ATOM 1427 C CA . THR A 1 182 ? 13.720 4.080 -39.823 1.00 90.69 182 THR A CA 1
ATOM 1428 C C . THR A 1 182 ? 13.000 2.756 -40.033 1.00 90.69 182 THR A C 1
ATOM 1430 O O . THR A 1 182 ? 13.349 1.960 -40.911 1.00 90.69 182 THR A O 1
ATOM 1433 N N . VAL A 1 183 ? 11.986 2.506 -39.208 1.00 91.50 183 VAL A N 1
ATOM 1434 C CA . VAL A 1 183 ? 11.129 1.321 -39.268 1.00 91.50 183 VAL A CA 1
ATOM 1435 C C . VAL A 1 183 ? 9.707 1.766 -39.546 1.00 91.50 183 VAL A C 1
ATOM 1437 O O . VAL A 1 183 ? 9.122 2.536 -38.782 1.00 91.50 183 VAL A O 1
ATOM 1440 N N . GLN A 1 184 ? 9.132 1.210 -40.610 1.00 92.81 184 GLN A N 1
ATOM 1441 C CA . GLN A 1 184 ? 7.733 1.396 -40.934 1.00 92.81 184 GLN A CA 1
ATOM 1442 C C . GLN A 1 184 ? 6.916 0.164 -40.532 1.00 92.81 184 GLN A C 1
ATOM 1444 O O . GLN A 1 184 ? 7.130 -0.925 -41.065 1.00 92.81 184 GLN A O 1
ATOM 1449 N N . PHE A 1 185 ? 5.942 0.325 -39.637 1.00 91.62 185 PHE A N 1
ATOM 1450 C CA . PHE A 1 185 ? 5.016 -0.737 -39.241 1.00 91.62 185 PHE A CA 1
ATOM 1451 C C . PHE A 1 185 ? 3.585 -0.417 -39.673 1.00 91.62 185 PHE A C 1
ATOM 1453 O O . PHE A 1 185 ? 3.021 0.617 -39.309 1.00 91.62 185 PHE A O 1
ATOM 1460 N N . ASN A 1 186 ? 2.980 -1.329 -40.436 1.00 90.50 186 ASN A N 1
ATOM 1461 C CA . ASN A 1 186 ? 1.597 -1.224 -40.883 1.00 90.50 186 ASN A CA 1
ATOM 1462 C C . ASN A 1 186 ? 0.777 -2.425 -40.368 1.00 90.50 186 ASN A C 1
ATOM 1464 O O . ASN A 1 186 ? 0.854 -3.515 -40.948 1.00 90.50 186 ASN A O 1
ATOM 1468 N N . PRO A 1 187 ? -0.041 -2.244 -39.312 1.00 86.50 187 PRO A N 1
ATOM 1469 C CA . PRO A 1 187 ? -0.869 -3.316 -38.762 1.00 86.50 187 PRO A CA 1
ATOM 1470 C C . PRO A 1 187 ? -1.953 -3.804 -39.735 1.00 86.50 187 PRO A C 1
ATOM 1472 O O . PRO A 1 187 ? -2.351 -4.964 -39.667 1.00 86.50 187 PRO A O 1
ATOM 1475 N N . SER A 1 188 ? -2.411 -2.961 -40.671 1.00 85.56 188 SER A N 1
ATOM 1476 C CA . SER A 1 188 ? -3.463 -3.336 -41.632 1.00 85.56 188 SER A CA 1
ATOM 1477 C C . SER A 1 188 ? -2.943 -4.288 -42.706 1.00 85.56 188 SER A C 1
ATOM 1479 O O . SER A 1 188 ? -3.637 -5.223 -43.095 1.00 85.56 188 SER A O 1
ATOM 1481 N N . THR A 1 189 ? -1.714 -4.067 -43.179 1.00 87.38 189 THR A N 1
ATOM 1482 C CA . THR A 1 189 ? -1.067 -4.941 -44.170 1.00 87.38 189 THR A CA 1
ATOM 1483 C C . THR A 1 189 ? -0.220 -6.039 -43.533 1.00 87.38 189 THR A C 1
ATOM 1485 O O . THR A 1 189 ? 0.292 -6.888 -44.257 1.00 87.38 189 THR A O 1
ATOM 1488 N N . ARG A 1 190 ? -0.082 -6.042 -42.197 1.00 88.94 190 ARG A N 1
ATOM 1489 C CA . ARG A 1 190 ? 0.760 -6.973 -41.424 1.00 88.94 190 ARG A CA 1
ATOM 1490 C C . ARG A 1 190 ? 2.217 -6.979 -41.903 1.00 88.94 190 ARG A C 1
ATOM 1492 O O . ARG A 1 190 ? 2.848 -8.029 -42.007 1.00 88.94 190 ARG A O 1
ATOM 1499 N N . ARG A 1 191 ? 2.736 -5.787 -42.221 1.00 89.12 191 ARG A N 1
ATOM 1500 C CA . ARG A 1 191 ? 4.088 -5.583 -42.760 1.00 89.12 191 ARG A CA 1
ATOM 1501 C C . ARG A 1 191 ? 4.952 -4.732 -41.836 1.00 89.12 191 ARG A C 1
ATOM 1503 O O . ARG A 1 191 ? 4.483 -3.715 -41.323 1.00 89.12 191 ARG A O 1
ATOM 1510 N N . VAL A 1 192 ? 6.226 -5.106 -41.714 1.00 89.06 192 VAL A N 1
ATOM 1511 C CA . VAL A 1 192 ? 7.294 -4.268 -41.143 1.00 89.06 192 VAL A CA 1
ATOM 1512 C C . VAL A 1 192 ? 8.404 -4.051 -42.178 1.00 89.06 192 VAL A C 1
ATOM 1514 O O . VAL A 1 192 ? 8.945 -5.007 -42.731 1.00 89.06 192 VAL A O 1
ATOM 1517 N N . LEU A 1 193 ? 8.707 -2.799 -42.504 1.00 89.44 193 LEU A N 1
ATOM 1518 C CA . LEU A 1 193 ? 9.670 -2.420 -43.543 1.00 89.44 193 LEU A CA 1
ATOM 1519 C C . LEU A 1 193 ? 10.783 -1.559 -42.949 1.00 89.44 193 LEU A C 1
ATOM 1521 O O . LEU A 1 193 ? 10.550 -0.826 -41.989 1.00 89.44 193 LEU A O 1
ATOM 1525 N N . LEU A 1 194 ? 11.972 -1.620 -43.542 1.00 85.50 194 LEU A N 1
ATOM 1526 C CA . LEU A 1 194 ? 13.076 -0.720 -43.206 1.00 85.50 194 LEU A CA 1
ATOM 1527 C C . LEU A 1 194 ? 13.128 0.425 -44.216 1.00 85.50 194 LEU A C 1
ATOM 1529 O O . LEU A 1 194 ? 13.131 0.182 -45.421 1.00 85.50 194 LEU A O 1
ATOM 1533 N N . GLY A 1 195 ? 13.219 1.670 -43.753 1.00 75.75 195 GLY A N 1
ATOM 1534 C CA . GLY A 1 195 ? 13.272 2.856 -44.618 1.00 75.75 195 GLY A CA 1
ATOM 1535 C C . GLY A 1 195 ? 14.629 3.101 -45.293 1.00 75.75 195 GLY A C 1
ATOM 1536 O O . GLY A 1 195 ? 14.909 4.217 -45.725 1.00 75.75 195 GLY A O 1
ATOM 1537 N N . LEU A 1 196 ? 15.484 2.078 -45.402 1.00 65.88 196 LEU A N 1
ATOM 1538 C CA . LEU A 1 196 ? 16.833 2.169 -45.965 1.00 65.88 196 LEU A CA 1
ATOM 1539 C C . LEU A 1 196 ? 16.953 1.521 -47.350 1.00 65.88 196 LEU A C 1
ATOM 1541 O O . LEU A 1 196 ? 16.452 0.423 -47.598 1.00 65.88 196 LEU A O 1
ATOM 1545 N N . ALA A 1 197 ? 17.754 2.147 -48.217 1.00 49.09 197 ALA A N 1
ATOM 1546 C CA . ALA A 1 197 ? 18.322 1.512 -49.407 1.00 49.09 197 ALA A CA 1
ATOM 1547 C C . ALA A 1 197 ? 19.572 0.663 -49.036 1.00 49.09 197 ALA A C 1
ATOM 1549 O O . ALA A 1 197 ? 20.337 1.069 -48.159 1.00 49.09 197 ALA A O 1
ATOM 1550 N N . PRO A 1 198 ? 19.804 -0.511 -49.666 1.00 49.69 198 PRO A N 1
ATOM 1551 C CA . PRO A 1 198 ? 20.946 -1.395 -49.372 1.00 49.69 198 PRO A CA 1
ATOM 1552 C C . PRO A 1 198 ? 22.250 -0.819 -49.966 1.00 49.69 198 PRO A C 1
ATOM 1554 O O . PRO A 1 198 ? 22.165 -0.207 -51.032 1.00 49.69 198 PRO A O 1
ATOM 1557 N N . PRO A 1 199 ? 23.450 -1.019 -49.367 1.00 54.34 199 PRO A N 1
ATOM 1558 C CA . PRO A 1 199 ? 23.920 -2.295 -48.811 1.00 54.34 199 PRO A CA 1
ATOM 1559 C C . PRO A 1 199 ? 24.648 -2.201 -47.441 1.00 54.34 199 PRO A C 1
ATOM 1561 O O . PRO A 1 199 ? 24.757 -1.141 -46.829 1.00 54.34 199 PRO A O 1
ATOM 1564 N N . ASP A 1 200 ? 25.087 -3.365 -46.956 1.00 54.38 200 ASP A N 1
ATOM 1565 C CA . ASP A 1 200 ? 25.874 -3.652 -45.745 1.00 54.38 200 ASP A CA 1
ATOM 1566 C C . ASP A 1 200 ? 25.240 -3.278 -44.399 1.00 54.38 200 ASP A C 1
ATOM 1568 O O . ASP A 1 200 ? 25.695 -2.406 -43.661 1.00 54.38 200 ASP A O 1
ATOM 1572 N N . LEU A 1 201 ? 24.188 -4.018 -44.044 1.00 61.16 201 LEU A N 1
ATOM 1573 C CA . LEU A 1 201 ? 23.637 -4.070 -42.683 1.00 61.16 201 LEU A CA 1
ATOM 1574 C C . LEU A 1 201 ? 24.530 -4.855 -41.704 1.00 61.16 201 LEU A C 1
ATOM 1576 O O . LEU A 1 201 ? 24.404 -4.700 -40.498 1.00 61.16 201 LEU A O 1
ATOM 1580 N N . THR A 1 202 ? 25.445 -5.692 -42.199 1.00 61.38 202 THR A N 1
ATOM 1581 C CA . THR A 1 202 ? 26.235 -6.616 -41.365 1.00 61.38 202 THR A CA 1
ATOM 1582 C C . THR A 1 202 ? 27.472 -5.994 -40.717 1.00 61.38 202 THR A C 1
ATOM 1584 O O . THR A 1 202 ? 27.997 -6.580 -39.780 1.00 61.38 202 THR A O 1
ATOM 1587 N N . ASN A 1 203 ? 27.933 -4.824 -41.182 1.00 61.94 203 ASN A N 1
ATOM 1588 C CA . ASN A 1 203 ? 29.187 -4.195 -40.732 1.00 61.94 203 ASN A CA 1
ATOM 1589 C C . ASN A 1 203 ? 28.993 -2.797 -40.115 1.00 61.94 203 ASN A C 1
ATOM 1591 O O . ASN A 1 203 ? 29.942 -2.015 -40.038 1.00 61.94 203 ASN A O 1
ATOM 1595 N N . ARG A 1 204 ? 27.772 -2.444 -39.697 1.00 69.19 204 ARG A N 1
ATOM 1596 C CA . ARG A 1 204 ? 27.502 -1.126 -39.107 1.00 69.19 204 ARG A CA 1
ATOM 1597 C C . ARG A 1 204 ? 27.853 -1.119 -37.619 1.00 69.19 204 ARG A C 1
ATOM 1599 O O . ARG A 1 204 ? 27.491 -2.066 -36.919 1.00 69.19 204 ARG A O 1
ATOM 1606 N N . PRO A 1 205 ? 28.526 -0.071 -37.112 1.00 67.50 205 PRO A N 1
ATOM 1607 C CA . PRO A 1 205 ? 28.699 0.090 -35.677 1.00 67.50 205 PRO A CA 1
ATOM 1608 C C . PRO A 1 205 ? 27.318 0.223 -35.025 1.00 67.50 205 PRO A C 1
ATOM 1610 O O . PRO A 1 205 ? 26.514 1.065 -35.423 1.00 67.50 205 PRO A O 1
ATOM 1613 N N . ARG A 1 206 ? 27.040 -0.637 -34.043 1.00 77.62 206 ARG A N 1
ATOM 1614 C CA . ARG A 1 206 ? 25.811 -0.599 -33.250 1.00 77.62 206 ARG A CA 1
ATOM 1615 C C . ARG A 1 206 ? 26.135 0.050 -31.918 1.00 77.62 206 ARG A C 1
ATOM 1617 O O . ARG A 1 206 ? 26.795 -0.566 -31.083 1.00 77.62 206 ARG A O 1
ATOM 1624 N N . ASP A 1 207 ? 25.688 1.283 -31.740 1.00 81.75 207 ASP A N 1
ATOM 1625 C CA . ASP A 1 207 ? 25.730 1.930 -30.436 1.00 81.75 207 ASP A CA 1
ATOM 1626 C C . ASP A 1 207 ? 24.487 1.492 -29.656 1.00 81.75 207 ASP A C 1
ATOM 1628 O O . ASP A 1 207 ? 23.394 2.011 -29.857 1.00 81.75 207 ASP A O 1
ATOM 1632 N N . VAL A 1 208 ? 24.624 0.416 -28.879 1.00 83.56 208 VAL A N 1
ATOM 1633 C CA . VAL A 1 208 ? 23.523 -0.141 -28.085 1.00 83.56 208 VAL A CA 1
ATOM 1634 C C . VAL A 1 208 ? 23.623 0.431 -26.681 1.00 83.56 208 VAL A C 1
ATOM 1636 O O . VAL A 1 208 ? 24.539 0.080 -25.932 1.00 83.56 208 VAL A O 1
ATOM 1639 N N . ALA A 1 209 ? 22.660 1.271 -26.302 1.00 83.50 209 ALA A N 1
ATOM 1640 C CA . ALA A 1 209 ? 22.621 1.858 -24.974 1.00 83.50 209 ALA A CA 1
ATOM 1641 C C . ALA A 1 209 ? 22.466 0.754 -23.919 1.00 83.50 209 ALA A C 1
ATOM 1643 O O . ALA A 1 209 ? 21.468 0.031 -23.887 1.00 83.50 209 ALA A O 1
ATOM 1644 N N . ALA A 1 210 ? 23.458 0.616 -23.044 1.00 82.56 210 ALA A N 1
ATOM 1645 C CA . ALA A 1 210 ? 23.400 -0.275 -21.893 1.00 82.56 210 ALA A CA 1
ATOM 1646 C C . ALA A 1 210 ? 23.074 0.526 -20.633 1.00 82.56 210 ALA A C 1
ATOM 1648 O O . ALA A 1 210 ? 23.556 1.650 -20.466 1.00 82.56 210 ALA A O 1
ATOM 1649 N N . SER A 1 211 ? 22.280 -0.055 -19.732 1.00 82.44 211 SER A N 1
ATOM 1650 C CA . SER A 1 211 ? 22.023 0.586 -18.448 1.00 82.44 211 SER A CA 1
ATOM 1651 C C . SER A 1 211 ? 23.317 0.692 -17.647 1.00 82.44 211 SER A C 1
ATOM 1653 O O . SER A 1 211 ? 24.132 -0.230 -17.657 1.00 82.44 211 SER A O 1
ATOM 1655 N N . SER A 1 212 ? 23.503 1.750 -16.854 1.00 80.75 212 SER A N 1
ATOM 1656 C CA . SER A 1 212 ? 24.603 1.734 -15.878 1.00 80.75 212 SER A CA 1
ATOM 1657 C C . SER A 1 212 ? 24.441 0.649 -14.804 1.00 80.75 212 SER A C 1
ATOM 1659 O O . SER A 1 212 ? 25.398 0.357 -14.093 1.00 80.75 212 SER A O 1
ATOM 1661 N N . PHE A 1 213 ? 23.264 0.021 -14.713 1.00 77.81 213 PHE A N 1
ATOM 1662 C CA . PHE A 1 213 ? 22.916 -1.002 -13.730 1.00 77.81 213 PHE A CA 1
ATOM 1663 C C . PHE A 1 213 ? 23.023 -2.449 -14.260 1.00 77.81 213 PHE A C 1
ATOM 1665 O O . PHE A 1 213 ? 22.384 -3.333 -13.695 1.00 77.81 213 PHE A O 1
ATOM 1672 N N . VAL A 1 214 ? 23.784 -2.752 -15.326 1.00 68.12 214 VAL A N 1
ATOM 1673 C CA . VAL A 1 214 ? 23.912 -4.141 -15.850 1.00 68.12 214 VAL A CA 1
ATOM 1674 C C . VAL A 1 214 ? 24.292 -5.145 -14.744 1.00 68.12 214 VAL A C 1
ATOM 1676 O O . VAL A 1 214 ? 25.075 -4.829 -13.847 1.00 68.12 214 VAL A O 1
ATOM 1679 N N . ASN A 1 215 ? 23.726 -6.360 -14.780 1.00 54.53 215 ASN A N 1
ATOM 1680 C CA . ASN A 1 215 ? 24.111 -7.482 -13.909 1.00 54.53 215 ASN A CA 1
ATOM 1681 C C . ASN A 1 215 ? 25.595 -7.825 -14.105 1.00 54.53 215 ASN A C 1
ATOM 1683 O O . ASN A 1 215 ? 25.962 -8.460 -15.088 1.00 54.53 215 ASN A O 1
ATOM 1687 N N . ARG A 1 216 ? 26.447 -7.422 -13.155 1.00 57.31 216 ARG A N 1
ATOM 1688 C CA . ARG A 1 216 ? 27.886 -7.741 -13.144 1.00 57.31 216 ARG A CA 1
ATOM 1689 C C . ARG A 1 216 ? 28.206 -9.015 -12.364 1.00 57.31 216 ARG A C 1
ATOM 1691 O O . ARG A 1 216 ? 29.339 -9.215 -11.958 1.00 57.31 216 ARG A O 1
ATOM 1698 N N . SER A 1 217 ? 27.230 -9.903 -12.165 1.00 44.56 217 SER A N 1
ATOM 1699 C CA . SER A 1 217 ? 27.396 -11.147 -11.394 1.00 44.56 217 SER A CA 1
ATOM 1700 C C . SER A 1 217 ? 28.491 -12.082 -11.933 1.00 44.56 217 SER A C 1
ATOM 1702 O O . SER A 1 217 ? 28.886 -13.016 -11.241 1.00 44.56 217 SER A O 1
ATOM 1704 N N . THR A 1 218 ? 28.976 -11.853 -13.156 1.00 45.16 218 THR A N 1
ATOM 1705 C CA . THR A 1 218 ? 30.087 -12.587 -13.776 1.00 45.16 218 THR A CA 1
ATOM 1706 C C . THR A 1 218 ? 31.454 -11.915 -13.620 1.00 45.16 218 THR A C 1
ATOM 1708 O O . THR A 1 218 ? 32.462 -12.599 -13.789 1.00 45.16 218 THR A O 1
ATOM 1711 N N . ASP A 1 219 ? 31.515 -10.628 -13.262 1.00 49.94 219 ASP A N 1
ATOM 1712 C CA . ASP A 1 219 ? 32.776 -9.931 -12.999 1.00 49.94 219 ASP A CA 1
ATOM 1713 C C . ASP A 1 219 ? 33.158 -10.104 -11.527 1.00 49.94 219 ASP A C 1
ATOM 1715 O O . ASP A 1 219 ? 32.418 -9.745 -10.614 1.00 49.94 219 ASP A O 1
ATOM 1719 N N . ARG A 1 220 ? 34.341 -10.679 -11.284 1.00 54.19 220 ARG A N 1
ATOM 1720 C CA . ARG A 1 220 ? 34.885 -10.900 -9.930 1.00 54.19 220 ARG A CA 1
ATOM 1721 C C . ARG A 1 220 ? 35.306 -9.606 -9.222 1.00 54.19 220 ARG A C 1
ATOM 1723 O O . ARG A 1 220 ? 35.679 -9.661 -8.051 1.00 54.19 220 ARG A O 1
ATOM 1730 N N . ASP A 1 221 ? 35.243 -8.473 -9.912 1.00 64.25 221 ASP A N 1
ATOM 1731 C CA . ASP A 1 221 ? 35.687 -7.186 -9.402 1.00 64.25 221 ASP A CA 1
ATOM 1732 C C . ASP A 1 221 ? 34.525 -6.444 -8.740 1.00 64.25 221 ASP A C 1
ATOM 1734 O O . ASP A 1 221 ? 33.544 -6.057 -9.378 1.00 64.25 221 ASP A O 1
ATOM 1738 N N . ILE A 1 222 ? 34.652 -6.231 -7.430 1.00 68.00 222 ILE A N 1
ATOM 1739 C CA . ILE A 1 222 ? 33.722 -5.408 -6.655 1.00 68.00 222 ILE A CA 1
ATOM 1740 C C . ILE A 1 222 ? 33.762 -3.980 -7.233 1.00 68.00 222 ILE A C 1
ATOM 1742 O O . ILE A 1 222 ? 34.847 -3.392 -7.294 1.00 68.00 222 ILE A O 1
ATOM 1746 N N . PRO A 1 223 ? 32.617 -3.394 -7.639 1.00 74.75 223 PRO A N 1
ATOM 1747 C CA . PRO A 1 223 ? 32.586 -2.030 -8.155 1.00 74.75 223 PRO A CA 1
ATOM 1748 C C . PRO A 1 223 ? 33.180 -1.021 -7.163 1.00 74.75 223 PRO A C 1
ATOM 1750 O O . PRO A 1 223 ? 33.040 -1.158 -5.945 1.00 74.75 223 PRO A O 1
ATOM 1753 N N . SER A 1 224 ? 33.837 0.019 -7.679 1.00 81.25 224 SER A N 1
ATOM 1754 C CA . SER A 1 224 ? 34.392 1.092 -6.850 1.00 81.25 224 SER A CA 1
ATOM 1755 C C . SER A 1 224 ? 33.287 1.868 -6.122 1.00 81.25 224 SER A C 1
ATOM 1757 O O . SER A 1 224 ? 32.153 1.963 -6.588 1.00 81.25 224 SER A O 1
ATOM 1759 N N . GLN A 1 225 ? 33.619 2.525 -5.007 1.00 82.19 225 GLN A N 1
ATOM 1760 C CA . GLN A 1 225 ? 32.668 3.414 -4.320 1.00 82.19 225 GLN A CA 1
ATOM 1761 C C . GLN A 1 225 ? 32.136 4.544 -5.224 1.00 82.19 225 GLN A C 1
ATOM 1763 O O . GLN A 1 225 ? 30.994 4.968 -5.057 1.00 82.19 225 GLN A O 1
ATOM 1768 N N . SER A 1 226 ? 32.926 5.009 -6.202 1.00 85.50 226 SER A N 1
ATOM 1769 C CA . SER A 1 226 ? 32.488 6.027 -7.167 1.00 85.50 226 SER A CA 1
ATOM 1770 C C . SER A 1 226 ? 31.306 5.556 -8.017 1.00 85.50 226 SER A C 1
ATOM 1772 O O . SER A 1 226 ? 30.365 6.319 -8.210 1.00 85.50 226 SER A O 1
ATOM 1774 N N . PHE A 1 227 ? 31.297 4.287 -8.437 1.00 87.06 227 PHE A N 1
ATOM 1775 C CA . PHE A 1 227 ? 30.186 3.699 -9.187 1.00 87.06 227 PHE A CA 1
ATOM 1776 C C . PHE A 1 227 ? 28.876 3.741 -8.391 1.00 87.06 227 PHE A C 1
ATOM 1778 O O . PHE A 1 227 ? 27.831 4.117 -8.923 1.00 87.06 227 PHE A O 1
ATOM 1785 N N . TYR A 1 228 ? 28.926 3.393 -7.103 1.00 87.94 228 TYR A N 1
ATOM 1786 C CA . TYR A 1 228 ? 27.743 3.427 -6.242 1.00 87.94 228 TYR A CA 1
ATOM 1787 C C . TYR A 1 228 ? 27.273 4.856 -5.962 1.00 87.94 228 TYR A C 1
ATOM 1789 O O . TYR A 1 228 ? 26.074 5.107 -6.004 1.00 87.94 228 TYR A O 1
ATOM 1797 N N . SER A 1 229 ? 28.195 5.803 -5.746 1.00 89.00 229 SER A N 1
ATOM 1798 C CA . SER A 1 229 ? 27.859 7.231 -5.606 1.00 89.00 229 SER A CA 1
ATOM 1799 C C . SER A 1 229 ? 27.110 7.749 -6.842 1.00 89.00 229 SER A C 1
ATOM 1801 O O . SER A 1 229 ? 26.036 8.335 -6.719 1.00 89.00 229 SER A O 1
ATOM 1803 N N . GLU A 1 230 ? 27.613 7.468 -8.048 1.00 90.12 230 GLU A N 1
ATOM 1804 C CA . GLU A 1 230 ? 26.949 7.853 -9.302 1.00 90.12 230 GLU A CA 1
ATOM 1805 C C . GLU A 1 230 ? 25.591 7.165 -9.483 1.00 90.12 230 GLU A C 1
ATOM 1807 O O . GLU A 1 230 ? 24.616 7.803 -9.883 1.00 90.12 230 GLU A O 1
ATOM 1812 N N . SER A 1 231 ? 25.511 5.875 -9.157 1.00 91.44 231 SER A N 1
ATOM 1813 C CA . SER A 1 231 ? 24.276 5.090 -9.229 1.00 91.44 231 SER A CA 1
ATOM 1814 C C . SER A 1 231 ? 23.190 5.648 -8.308 1.00 91.44 231 SER A C 1
ATOM 1816 O O . SER A 1 231 ? 22.047 5.812 -8.734 1.00 91.44 231 SER A O 1
ATOM 1818 N N . LEU A 1 232 ? 23.546 5.990 -7.067 1.00 93.19 232 LEU A N 1
ATOM 1819 C CA . LEU A 1 232 ? 22.622 6.582 -6.103 1.00 93.19 232 LEU A CA 1
ATOM 1820 C C . LEU A 1 232 ? 22.152 7.965 -6.559 1.00 93.19 232 LEU A C 1
ATOM 1822 O O . LEU A 1 232 ? 20.948 8.185 -6.593 1.00 93.19 232 LEU A O 1
ATOM 1826 N N . LYS A 1 233 ? 23.053 8.846 -7.013 1.00 92.62 233 LYS A N 1
ATOM 1827 C CA . LYS A 1 233 ? 22.679 10.172 -7.548 1.00 92.62 233 LYS A CA 1
ATOM 1828 C C . LYS A 1 233 ? 21.698 10.078 -8.720 1.00 92.62 233 LYS A C 1
ATOM 1830 O O . LYS A 1 233 ? 20.768 10.873 -8.823 1.00 92.62 233 LYS A O 1
ATOM 1835 N N . LYS A 1 234 ? 21.871 9.089 -9.605 1.00 92.62 234 LYS A N 1
ATOM 1836 C CA . LYS A 1 234 ? 20.916 8.837 -10.697 1.00 92.62 234 LYS A CA 1
ATOM 1837 C C . LYS A 1 234 ? 19.548 8.414 -10.166 1.00 92.62 234 LYS A C 1
ATOM 1839 O O . LYS A 1 234 ? 18.543 8.995 -10.561 1.00 92.62 234 LYS A O 1
ATOM 1844 N N . LEU A 1 235 ? 19.503 7.427 -9.270 1.00 94.50 235 LEU A N 1
ATOM 1845 C CA . LEU A 1 235 ? 18.245 6.931 -8.699 1.00 94.50 235 LEU A CA 1
ATOM 1846 C C . LEU A 1 235 ? 17.528 8.006 -7.871 1.00 94.50 235 LEU A C 1
ATOM 1848 O O . LEU A 1 235 ? 16.304 8.105 -7.921 1.00 94.50 235 LEU A O 1
ATOM 1852 N N . GLU A 1 236 ? 18.282 8.841 -7.162 1.00 95.12 236 GLU A N 1
ATOM 1853 C CA . GLU A 1 236 ? 17.791 10.022 -6.457 1.00 95.12 236 GLU A CA 1
ATOM 1854 C C . GLU A 1 236 ? 17.104 10.999 -7.421 1.00 95.12 236 GLU A C 1
ATOM 1856 O O . GLU A 1 236 ? 15.944 11.354 -7.211 1.00 95.12 236 GLU A O 1
ATOM 1861 N N . ALA A 1 237 ? 17.762 11.357 -8.530 1.00 94.00 237 ALA A N 1
ATOM 1862 C CA . ALA A 1 237 ? 17.185 12.230 -9.552 1.00 94.00 237 ALA A CA 1
ATOM 1863 C C . ALA A 1 237 ? 15.895 11.647 -10.161 1.00 94.00 237 ALA A C 1
ATOM 1865 O O . ALA A 1 237 ? 14.925 12.376 -10.387 1.00 94.00 237 ALA A O 1
ATOM 1866 N N . TRP A 1 238 ? 15.841 10.328 -10.376 1.00 94.69 238 TRP A N 1
ATOM 1867 C CA . TRP A 1 238 ? 14.635 9.657 -10.875 1.00 94.69 238 TRP A CA 1
ATOM 1868 C C . TRP A 1 238 ? 13.491 9.746 -9.863 1.00 94.69 238 TRP A C 1
ATOM 1870 O O . TRP A 1 238 ? 12.366 10.099 -10.221 1.00 94.69 238 TRP A O 1
ATOM 1880 N N . LEU A 1 239 ? 13.771 9.467 -8.587 1.00 95.62 239 LEU A N 1
ATOM 1881 C CA . LEU A 1 239 ? 12.798 9.585 -7.501 1.00 95.62 239 LEU A CA 1
ATOM 1882 C C . LEU A 1 239 ? 12.302 11.024 -7.327 1.00 95.62 239 LEU A C 1
ATOM 1884 O O . LEU A 1 239 ? 11.109 11.230 -7.084 1.00 95.62 239 LEU A O 1
ATOM 1888 N N . LEU A 1 240 ? 13.176 12.018 -7.489 1.00 94.00 240 LEU A N 1
ATOM 1889 C CA . LEU A 1 240 ? 12.810 13.430 -7.463 1.00 94.00 240 LEU A CA 1
ATOM 1890 C C . LEU A 1 240 ? 11.821 13.764 -8.589 1.00 94.00 240 LEU A C 1
ATOM 1892 O O . LEU A 1 240 ? 10.782 14.372 -8.321 1.00 94.00 240 LEU A O 1
ATOM 1896 N N . GLN A 1 241 ? 12.091 13.324 -9.822 1.00 93.06 241 GLN A N 1
ATOM 1897 C CA . GLN A 1 241 ? 11.199 13.558 -10.962 1.00 93.06 241 GLN A CA 1
ATOM 1898 C C . GLN A 1 241 ? 9.847 12.848 -10.797 1.00 93.06 241 GLN A C 1
ATOM 1900 O O . GLN A 1 241 ? 8.803 13.448 -11.054 1.00 93.06 241 GLN A O 1
ATOM 1905 N N . ILE A 1 242 ? 9.842 11.605 -10.304 1.00 93.62 242 ILE A N 1
ATOM 1906 C CA . ILE A 1 242 ? 8.609 10.873 -9.971 1.00 93.62 242 ILE A CA 1
ATOM 1907 C C . ILE A 1 242 ? 7.818 11.619 -8.883 1.00 93.62 242 ILE A C 1
ATOM 1909 O O . ILE A 1 242 ? 6.606 11.804 -8.995 1.00 93.62 242 ILE A O 1
ATOM 1913 N N . THR A 1 243 ? 8.501 12.094 -7.838 1.00 90.88 243 THR A N 1
ATOM 1914 C CA . THR A 1 243 ? 7.872 12.852 -6.748 1.00 90.88 243 THR A CA 1
ATOM 1915 C C . THR A 1 243 ? 7.259 14.158 -7.255 1.00 90.88 243 THR A C 1
ATOM 1917 O O . THR A 1 243 ? 6.184 14.544 -6.794 1.00 90.88 243 THR A O 1
ATOM 1920 N N . ALA A 1 244 ? 7.924 14.845 -8.188 1.00 89.81 244 ALA A N 1
ATOM 1921 C CA . ALA A 1 244 ? 7.411 16.065 -8.800 1.00 89.81 244 ALA A CA 1
ATOM 1922 C C . ALA A 1 244 ? 6.104 15.808 -9.569 1.00 89.81 244 ALA A C 1
ATOM 1924 O O . ALA A 1 244 ? 5.140 16.545 -9.366 1.00 89.81 244 ALA A O 1
ATOM 1925 N N . ASP A 1 245 ? 6.021 14.721 -10.345 1.00 88.12 245 ASP A N 1
ATOM 1926 C CA . ASP A 1 245 ? 4.793 14.339 -11.062 1.00 88.12 245 ASP A CA 1
ATOM 1927 C C . ASP A 1 245 ? 3.617 14.063 -10.102 1.00 88.12 245 ASP A C 1
ATOM 1929 O O . ASP A 1 245 ? 2.487 14.493 -10.346 1.00 88.12 245 ASP A O 1
ATOM 1933 N N . PHE A 1 246 ? 3.876 13.437 -8.947 1.00 87.06 246 PHE A N 1
ATOM 1934 C CA . PHE A 1 246 ? 2.843 13.241 -7.922 1.00 87.06 246 PHE A CA 1
ATOM 1935 C C . PHE A 1 246 ? 2.383 14.537 -7.243 1.00 87.06 246 PHE A C 1
ATOM 1937 O O . PHE A 1 246 ? 1.272 14.570 -6.712 1.00 87.06 246 PHE A O 1
ATOM 1944 N N . ARG A 1 247 ? 3.217 15.587 -7.220 1.00 81.62 247 ARG A N 1
ATOM 1945 C CA . ARG A 1 247 ? 2.878 16.890 -6.621 1.00 81.62 247 ARG A CA 1
ATOM 1946 C C . ARG A 1 247 ? 2.118 17.801 -7.580 1.00 81.62 247 ARG A C 1
ATOM 1948 O O . ARG A 1 247 ? 1.246 18.533 -7.125 1.00 81.62 247 ARG A O 1
ATOM 1955 N N . ASP A 1 248 ? 2.450 17.761 -8.868 1.00 75.06 248 ASP A N 1
ATOM 1956 C CA . ASP A 1 248 ? 1.887 18.660 -9.887 1.00 75.06 248 ASP A CA 1
ATOM 1957 C C . ASP A 1 248 ? 0.426 18.308 -10.240 1.00 75.06 248 ASP A C 1
ATOM 1959 O O . ASP A 1 248 ? -0.378 19.142 -10.663 1.00 75.06 248 ASP A O 1
ATOM 1963 N N . LYS A 1 249 ? 0.015 17.062 -9.983 1.00 61.94 249 LYS A N 1
ATOM 1964 C CA . LYS A 1 249 ? -1.368 16.631 -10.184 1.00 61.94 249 LYS A CA 1
ATOM 1965 C C . LYS A 1 249 ? -2.250 17.067 -9.003 1.00 61.94 249 LYS A C 1
ATOM 1967 O O . LYS A 1 249 ? -2.294 16.416 -7.963 1.00 61.94 249 LYS A O 1
ATOM 1972 N N . ASN A 1 250 ? -3.116 18.061 -9.234 1.00 56.47 250 ASN A N 1
ATOM 1973 C CA . ASN A 1 250 ? -4.313 18.326 -8.405 1.00 56.47 250 ASN A CA 1
ATOM 1974 C C . ASN A 1 250 ? -5.254 17.099 -8.273 1.00 56.47 250 ASN A C 1
ATOM 1976 O O . ASN A 1 250 ? -6.202 17.116 -7.489 1.00 56.47 250 ASN A O 1
ATOM 1980 N N . ASN A 1 251 ? -4.985 16.021 -9.019 1.00 57.66 251 ASN A N 1
ATOM 1981 C CA . ASN A 1 251 ? -5.637 14.726 -8.911 1.00 57.66 251 ASN A CA 1
ATOM 1982 C C . ASN A 1 251 ? -4.690 13.703 -8.276 1.00 57.66 251 ASN A C 1
ATOM 1984 O O . ASN A 1 251 ? -3.616 13.423 -8.800 1.00 57.66 251 ASN A O 1
ATOM 1988 N N . ARG A 1 252 ? -5.131 13.093 -7.172 1.00 74.00 252 ARG A N 1
ATOM 1989 C CA . ARG A 1 252 ? -4.430 11.977 -6.521 1.00 74.00 252 ARG A CA 1
ATOM 1990 C C . ARG A 1 252 ? -4.094 10.883 -7.552 1.00 74.00 252 ARG A C 1
ATOM 1992 O O . ARG A 1 252 ? -4.962 10.578 -8.378 1.00 74.00 252 ARG A O 1
ATOM 1999 N N . PRO A 1 253 ? -2.888 10.282 -7.508 1.00 82.56 253 PRO A N 1
ATOM 2000 C CA . PRO A 1 253 ? -2.517 9.226 -8.443 1.00 82.56 253 PRO A CA 1
ATOM 2001 C C . PRO A 1 253 ? -3.516 8.067 -8.363 1.00 82.56 253 PRO A C 1
ATOM 2003 O O . PRO A 1 253 ? -3.998 7.710 -7.285 1.00 82.56 253 PRO A O 1
ATOM 2006 N N . LYS A 1 254 ? -3.850 7.502 -9.526 1.00 87.25 254 LYS A N 1
ATOM 2007 C CA . LYS A 1 254 ? -4.698 6.307 -9.631 1.00 87.25 254 LYS A CA 1
ATOM 2008 C C . LYS A 1 254 ? -3.839 5.054 -9.481 1.00 87.25 254 LYS A C 1
ATOM 2010 O O . LYS A 1 254 ? -2.640 5.104 -9.732 1.00 87.25 254 LYS A O 1
ATOM 2015 N N . ARG A 1 255 ? -4.462 3.927 -9.125 1.00 85.00 255 ARG A N 1
ATOM 2016 C CA . ARG A 1 255 ? -3.782 2.635 -8.927 1.00 85.00 255 ARG A CA 1
ATOM 2017 C C . ARG A 1 255 ? -2.880 2.235 -10.104 1.00 85.00 255 ARG A C 1
ATOM 2019 O O . ARG A 1 255 ? -1.772 1.771 -9.867 1.00 85.00 255 ARG A O 1
ATOM 2026 N N . ASP A 1 256 ? -3.328 2.481 -11.335 1.00 84.38 256 ASP A N 1
ATOM 2027 C CA . ASP A 1 256 ? -2.629 2.061 -12.560 1.00 84.38 256 ASP A CA 1
ATOM 2028 C C . ASP A 1 256 ? -1.718 3.150 -13.159 1.00 84.38 256 ASP A C 1
ATOM 2030 O O . ASP A 1 256 ? -1.255 3.020 -14.296 1.00 84.38 256 ASP A O 1
ATOM 2034 N N . ASP A 1 257 ? -1.461 4.241 -12.421 1.00 89.25 257 ASP A N 1
ATOM 2035 C CA . ASP A 1 257 ? -0.611 5.339 -12.896 1.00 89.25 257 ASP A CA 1
ATOM 2036 C C . ASP A 1 257 ? 0.795 4.805 -13.254 1.00 89.25 257 ASP A C 1
ATOM 2038 O O . ASP A 1 257 ? 1.450 4.182 -12.409 1.00 89.25 257 ASP A O 1
ATOM 2042 N N . PRO A 1 258 ? 1.291 5.023 -14.488 1.00 91.00 258 PRO A N 1
ATOM 2043 C CA . PRO A 1 258 ? 2.601 4.528 -14.899 1.00 91.00 258 PRO A CA 1
ATOM 2044 C C . PRO A 1 258 ? 3.742 5.065 -14.022 1.00 91.00 258 PRO A C 1
ATOM 2046 O O . PRO A 1 258 ? 4.728 4.360 -13.826 1.00 91.00 258 PRO A O 1
ATOM 2049 N N . PHE A 1 259 ? 3.611 6.241 -13.400 1.00 92.69 259 PHE A N 1
ATOM 2050 C CA . PHE A 1 259 ? 4.638 6.743 -12.480 1.00 92.69 259 PHE A CA 1
ATOM 2051 C C . PHE A 1 259 ? 4.750 5.915 -11.190 1.00 92.69 259 PHE A C 1
ATOM 2053 O O . PHE A 1 259 ? 5.839 5.819 -10.626 1.00 92.69 259 PHE A O 1
ATOM 2060 N N . LEU A 1 260 ? 3.677 5.243 -10.748 1.00 93.44 260 LEU A N 1
ATOM 2061 C CA . LEU A 1 260 ? 3.757 4.286 -9.636 1.00 93.44 260 LEU A CA 1
ATOM 2062 C C . LEU A 1 260 ? 4.535 3.027 -10.034 1.00 93.44 260 LEU A C 1
ATOM 2064 O O . LEU A 1 260 ? 5.303 2.496 -9.235 1.00 93.44 260 LEU A O 1
ATOM 2068 N N . ARG A 1 261 ? 4.381 2.554 -11.274 1.00 92.88 261 ARG A N 1
ATOM 2069 C CA . ARG A 1 261 ? 5.160 1.412 -11.776 1.00 92.88 261 ARG A CA 1
ATOM 2070 C C . ARG A 1 261 ? 6.619 1.786 -12.060 1.00 92.88 261 ARG A C 1
ATOM 2072 O O . ARG A 1 261 ? 7.503 0.995 -11.754 1.00 92.88 261 ARG A O 1
ATOM 2079 N N . LEU A 1 262 ? 6.899 3.006 -12.530 1.00 93.50 262 LEU A N 1
ATOM 2080 C CA . LEU A 1 262 ? 8.275 3.526 -12.583 1.00 93.50 262 LEU A CA 1
ATOM 2081 C C . LEU A 1 262 ? 8.908 3.583 -11.195 1.00 93.50 262 LEU A C 1
ATOM 2083 O O . LEU A 1 262 ? 10.058 3.188 -11.028 1.00 93.50 262 LEU A O 1
ATOM 2087 N N . PHE A 1 263 ? 8.151 4.037 -10.194 1.00 95.69 263 PHE A N 1
ATOM 2088 C CA . PHE A 1 263 ? 8.599 4.013 -8.808 1.00 95.69 263 PHE A CA 1
ATOM 2089 C C . PHE A 1 263 ? 8.972 2.594 -8.357 1.00 95.69 263 PHE A C 1
ATOM 2091 O O . PHE A 1 263 ? 10.057 2.400 -7.813 1.00 95.69 263 PHE A O 1
ATOM 2098 N N . HIS A 1 264 ? 8.136 1.596 -8.660 1.00 94.69 264 HIS A N 1
ATOM 2099 C CA . HIS A 1 264 ? 8.446 0.191 -8.389 1.00 94.69 264 HIS A CA 1
ATOM 2100 C C . HIS A 1 264 ? 9.759 -0.265 -9.054 1.00 94.69 264 HIS A C 1
ATOM 2102 O O . HIS A 1 264 ? 10.619 -0.824 -8.375 1.00 94.69 264 HIS A O 1
ATOM 2108 N N . ASN A 1 265 ? 9.967 0.035 -10.340 1.00 92.31 265 ASN A N 1
ATOM 2109 C CA . ASN A 1 265 ? 11.215 -0.294 -11.041 1.00 92.31 265 ASN A CA 1
ATOM 2110 C C . ASN A 1 265 ? 12.443 0.342 -10.372 1.00 92.31 265 ASN A C 1
ATOM 2112 O O . ASN A 1 265 ? 13.472 -0.310 -10.186 1.00 92.31 265 ASN A O 1
ATOM 2116 N N . THR A 1 266 ? 12.332 1.617 -9.993 1.00 94.81 266 THR A N 1
ATOM 2117 C CA . THR A 1 266 ? 13.399 2.350 -9.300 1.00 94.81 266 THR A CA 1
ATOM 2118 C C . THR A 1 266 ? 13.705 1.720 -7.940 1.00 94.81 266 THR A C 1
ATOM 2120 O O . THR A 1 266 ? 14.874 1.573 -7.589 1.00 94.81 266 THR A O 1
ATOM 2123 N N . CYS A 1 267 ? 12.687 1.263 -7.205 1.00 95.50 267 CYS A N 1
ATOM 2124 C CA . CYS A 1 267 ? 12.862 0.509 -5.963 1.00 95.50 267 CYS A CA 1
ATOM 2125 C C . CYS A 1 267 ? 13.621 -0.811 -6.164 1.00 95.50 267 CYS A C 1
ATOM 2127 O O . CYS A 1 267 ? 14.495 -1.131 -5.359 1.00 95.50 267 CYS A O 1
ATOM 2129 N N . VAL A 1 268 ? 13.337 -1.556 -7.239 1.00 90.69 268 VAL A N 1
ATOM 2130 C CA . VAL A 1 268 ? 14.049 -2.806 -7.568 1.00 90.69 268 VAL A CA 1
ATOM 2131 C C . VAL A 1 268 ? 15.540 -2.547 -7.805 1.00 90.69 268 VAL A C 1
ATOM 2133 O O . VAL A 1 268 ? 16.386 -3.249 -7.246 1.00 90.69 268 VAL A O 1
ATOM 2136 N N . LEU A 1 269 ? 15.879 -1.513 -8.582 1.00 90.50 269 LEU A N 1
ATOM 2137 C CA . LEU A 1 269 ? 17.274 -1.124 -8.815 1.00 90.50 269 LEU A CA 1
ATOM 2138 C C . LEU A 1 269 ? 17.963 -0.658 -7.534 1.00 90.50 269 LEU A C 1
ATOM 2140 O O . LEU A 1 269 ? 19.100 -1.042 -7.269 1.00 90.50 269 LEU A O 1
ATOM 2144 N N . LEU A 1 270 ? 17.270 0.136 -6.721 1.00 93.31 270 LEU A N 1
ATOM 2145 C CA . LEU A 1 270 ? 17.813 0.654 -5.475 1.00 93.31 270 LEU A CA 1
ATOM 2146 C C . LEU A 1 270 ? 18.087 -0.462 -4.462 1.00 93.31 270 LEU A C 1
ATOM 2148 O O . LEU A 1 270 ? 19.165 -0.492 -3.881 1.00 93.31 270 LEU A O 1
ATOM 2152 N N . LEU A 1 271 ? 17.173 -1.427 -4.310 1.00 91.56 271 LEU A N 1
ATOM 2153 C CA . LEU A 1 271 ? 17.395 -2.617 -3.480 1.00 91.56 271 LEU A CA 1
ATOM 2154 C C . LEU A 1 271 ? 18.628 -3.398 -3.929 1.00 91.56 271 LEU A C 1
ATOM 2156 O O . LEU A 1 271 ? 19.425 -3.836 -3.099 1.00 91.56 271 LEU A O 1
ATOM 2160 N N . ARG A 1 272 ? 18.805 -3.557 -5.243 1.00 87.88 272 ARG A N 1
ATOM 2161 C CA . ARG A 1 272 ? 19.988 -4.210 -5.797 1.00 87.88 272 ARG A CA 1
ATOM 2162 C C . ARG A 1 272 ? 21.266 -3.445 -5.446 1.00 87.88 272 ARG A C 1
ATOM 2164 O O . ARG A 1 272 ? 22.185 -4.051 -4.904 1.00 87.88 272 ARG A O 1
ATOM 2171 N N . VAL A 1 273 ? 21.297 -2.134 -5.686 1.00 88.81 273 VAL A N 1
ATOM 2172 C CA . VAL A 1 273 ? 22.434 -1.263 -5.346 1.00 88.81 273 VAL A CA 1
ATOM 2173 C C . VAL A 1 273 ? 22.753 -1.341 -3.849 1.00 88.81 273 VAL A C 1
ATOM 2175 O O . VAL A 1 273 ? 23.900 -1.580 -3.481 1.00 88.81 273 VAL A O 1
ATOM 2178 N N . CYS A 1 274 ? 21.748 -1.228 -2.977 1.00 88.12 274 CYS A N 1
ATOM 2179 C CA . CYS A 1 274 ? 21.924 -1.348 -1.530 1.00 88.12 274 CYS A CA 1
ATOM 2180 C C . CYS A 1 274 ? 22.493 -2.717 -1.128 1.00 88.12 274 CYS A C 1
ATOM 2182 O O . CYS A 1 274 ? 23.404 -2.780 -0.303 1.00 88.12 274 CYS A O 1
ATOM 2184 N N . ASN A 1 275 ? 22.007 -3.812 -1.720 1.00 86.38 275 ASN A N 1
ATOM 2185 C CA . ASN A 1 275 ? 22.500 -5.159 -1.427 1.00 86.38 275 ASN A CA 1
ATOM 2186 C C . ASN A 1 275 ? 23.949 -5.376 -1.882 1.00 86.38 275 ASN A C 1
ATOM 2188 O O . ASN A 1 275 ? 24.735 -5.948 -1.128 1.00 86.38 275 ASN A O 1
ATOM 2192 N N . GLU A 1 276 ? 24.326 -4.885 -3.063 1.00 84.75 276 GLU A N 1
ATOM 2193 C CA . GLU A 1 276 ? 25.714 -4.921 -3.542 1.00 84.75 276 GLU A CA 1
ATOM 2194 C C . GLU A 1 276 ? 26.631 -4.076 -2.632 1.00 84.75 276 GLU A C 1
ATOM 2196 O O . GLU A 1 276 ? 27.718 -4.510 -2.241 1.00 84.75 276 GLU A O 1
ATOM 2201 N N . MET A 1 277 ? 26.156 -2.909 -2.181 1.00 85.19 277 MET A N 1
ATOM 2202 C CA . MET A 1 277 ? 26.894 -2.034 -1.267 1.00 85.19 277 MET A CA 1
ATOM 2203 C C . MET A 1 277 ? 27.112 -2.624 0.127 1.00 85.19 277 MET A C 1
ATOM 2205 O O . MET A 1 277 ? 28.117 -2.295 0.762 1.00 85.19 277 MET A O 1
ATOM 2209 N N . LYS A 1 278 ? 26.228 -3.506 0.623 1.00 83.31 278 LYS A N 1
ATOM 2210 C CA . LYS A 1 278 ? 26.392 -4.139 1.949 1.00 83.31 278 LYS A CA 1
ATOM 2211 C C . LYS A 1 278 ? 27.743 -4.856 2.089 1.00 83.31 278 LYS A C 1
ATOM 2213 O O . LYS A 1 278 ? 28.228 -4.968 3.215 1.00 83.31 278 LYS A O 1
ATOM 2218 N N . ILE A 1 279 ? 28.349 -5.278 0.974 1.00 79.12 279 ILE A N 1
ATOM 2219 C CA . ILE A 1 279 ? 29.648 -5.964 0.893 1.00 79.12 279 ILE A CA 1
ATOM 2220 C C . ILE A 1 279 ? 30.832 -5.008 1.148 1.00 79.12 279 ILE A C 1
ATOM 2222 O O . ILE A 1 279 ? 31.883 -5.444 1.608 1.00 79.12 279 ILE A O 1
ATOM 2226 N N . LEU A 1 280 ? 30.678 -3.699 0.909 1.00 72.88 280 LEU A N 1
ATOM 2227 C CA . LEU A 1 280 ? 31.782 -2.723 0.919 1.00 72.88 280 LEU A CA 1
ATOM 2228 C C . LEU A 1 280 ? 32.349 -2.397 2.312 1.00 72.88 280 LEU A C 1
ATOM 2230 O O . LEU A 1 280 ? 33.398 -1.765 2.407 1.00 72.88 280 LEU A O 1
ATOM 2234 N N . GLY A 1 281 ? 31.678 -2.795 3.396 1.00 68.94 281 GLY A N 1
ATOM 2235 C CA . GLY A 1 281 ? 32.131 -2.596 4.780 1.00 68.94 281 GLY A CA 1
ATOM 2236 C C . GLY A 1 281 ? 32.074 -1.150 5.306 1.00 68.94 281 GLY A C 1
ATOM 2237 O O . GLY A 1 281 ? 31.754 -0.957 6.476 1.00 68.94 281 GLY A O 1
ATOM 2238 N N . SER A 1 282 ? 32.322 -0.131 4.475 1.00 74.44 282 SER A N 1
ATOM 2239 C CA . SER A 1 282 ? 32.207 1.294 4.824 1.00 74.44 282 SER A CA 1
ATOM 2240 C C . SER A 1 282 ? 31.755 2.155 3.636 1.00 74.44 282 SER A C 1
ATOM 2242 O O . SER A 1 282 ? 31.944 1.786 2.474 1.00 74.44 282 SER A O 1
ATOM 2244 N N . TYR A 1 283 ? 31.147 3.311 3.930 1.00 81.44 283 TYR A N 1
ATOM 2245 C CA . TYR A 1 283 ? 30.587 4.233 2.935 1.00 81.44 283 TYR A CA 1
ATOM 2246 C C . TYR A 1 283 ? 31.281 5.595 2.976 1.00 81.44 283 TYR A C 1
ATOM 2248 O O . TYR A 1 283 ? 31.645 6.084 4.046 1.00 81.44 283 TYR A O 1
ATOM 2256 N N . SER A 1 284 ? 31.432 6.227 1.811 1.00 81.88 284 SER A N 1
ATOM 2257 C CA . SER A 1 284 ? 31.875 7.618 1.720 1.00 81.88 284 SER A CA 1
ATOM 2258 C C . SER A 1 284 ? 30.777 8.583 2.193 1.00 81.88 284 SER A C 1
ATOM 2260 O O . SER A 1 284 ? 29.590 8.251 2.195 1.00 81.88 284 SER A O 1
ATOM 2262 N N . ASN A 1 285 ? 31.153 9.812 2.559 1.00 83.19 285 ASN A N 1
ATOM 2263 C CA . ASN A 1 285 ? 30.182 10.847 2.941 1.00 83.19 285 ASN A CA 1
ATOM 2264 C C . ASN A 1 285 ? 29.200 11.189 1.808 1.00 83.19 285 ASN A C 1
ATOM 2266 O O . ASN A 1 285 ? 28.040 11.479 2.083 1.00 83.19 285 ASN A O 1
ATOM 2270 N N . GLU A 1 286 ? 29.644 11.121 0.549 1.00 85.00 286 GLU A N 1
ATOM 2271 C CA . GLU A 1 286 ? 28.783 11.358 -0.617 1.00 85.00 286 GLU A CA 1
ATOM 2272 C C . GLU A 1 286 ? 27.667 10.318 -0.726 1.00 85.00 286 GLU A C 1
ATOM 2274 O O . GLU A 1 286 ? 26.508 10.681 -0.896 1.00 85.00 286 GLU A O 1
ATOM 2279 N N . ILE A 1 287 ? 28.007 9.035 -0.562 1.00 87.00 287 ILE A N 1
ATOM 2280 C CA . ILE A 1 287 ? 27.033 7.939 -0.559 1.00 87.00 287 ILE A CA 1
ATOM 2281 C C . ILE A 1 287 ? 25.990 8.160 0.540 1.00 87.00 287 ILE A C 1
ATOM 2283 O O . ILE A 1 287 ? 24.794 8.013 0.301 1.00 87.00 287 ILE A O 1
ATOM 2287 N N . ASN A 1 288 ? 26.431 8.553 1.738 1.00 84.81 288 ASN A N 1
ATOM 2288 C CA . ASN A 1 288 ? 25.523 8.807 2.853 1.00 84.81 288 ASN A CA 1
ATOM 2289 C C . ASN A 1 288 ? 24.568 9.975 2.575 1.00 84.81 288 ASN A C 1
ATOM 2291 O O . ASN A 1 288 ? 23.400 9.878 2.938 1.00 84.81 288 ASN A O 1
ATOM 2295 N N . SER A 1 289 ? 25.044 11.051 1.938 1.00 87.50 289 SER A N 1
ATOM 2296 C CA . SER A 1 289 ? 24.196 12.185 1.541 1.00 87.50 289 SER A CA 1
ATOM 2297 C C . SER A 1 289 ? 23.082 11.736 0.599 1.00 87.50 289 SER A C 1
ATOM 2299 O O . SER A 1 289 ? 21.911 11.924 0.920 1.00 87.50 289 SER A O 1
ATOM 2301 N N . SER A 1 290 ? 23.435 11.047 -0.492 1.00 90.75 290 SER A N 1
ATOM 2302 C CA . SER A 1 290 ? 22.443 10.588 -1.469 1.00 90.75 290 SER A CA 1
ATOM 2303 C C . SER A 1 290 ? 21.455 9.588 -0.870 1.00 90.75 290 SER A C 1
ATOM 2305 O O . SER A 1 290 ? 20.270 9.651 -1.169 1.00 90.75 290 SER A O 1
ATOM 2307 N N . LEU A 1 291 ? 21.884 8.688 0.026 1.00 91.88 291 LEU A N 1
ATOM 2308 C CA . LEU A 1 291 ? 20.950 7.777 0.707 1.00 91.88 291 LEU A CA 1
ATOM 2309 C C . LEU A 1 291 ? 19.909 8.528 1.560 1.00 91.88 291 LEU A C 1
ATOM 2311 O O . LEU A 1 291 ? 18.761 8.090 1.639 1.00 91.88 291 LEU A O 1
ATOM 2315 N N . LEU A 1 292 ? 20.279 9.656 2.176 1.00 89.56 292 LEU A N 1
ATOM 2316 C CA . LEU A 1 292 ? 19.342 10.478 2.949 1.00 89.56 292 LEU A CA 1
ATOM 2317 C C . LEU A 1 292 ? 18.320 11.176 2.048 1.00 89.56 292 LEU A C 1
ATOM 2319 O O . LEU A 1 292 ? 17.127 11.131 2.340 1.00 89.56 292 LEU A O 1
ATOM 2323 N N . GLU A 1 293 ? 18.772 11.764 0.942 1.00 91.88 293 GLU A N 1
ATOM 2324 C CA . GLU A 1 293 ? 17.894 12.412 -0.041 1.00 91.88 293 GLU A CA 1
ATOM 2325 C C . GLU A 1 293 ? 16.940 11.389 -0.682 1.00 91.88 293 GLU A C 1
ATOM 2327 O O . GLU A 1 293 ? 15.726 11.603 -0.762 1.00 91.88 293 GLU A O 1
ATOM 2332 N N . ILE A 1 294 ? 17.457 10.205 -1.020 1.00 95.56 294 ILE A N 1
ATOM 2333 C CA . ILE A 1 294 ? 16.670 9.064 -1.497 1.00 95.56 294 ILE A CA 1
ATOM 2334 C C . ILE A 1 294 ? 15.599 8.653 -0.478 1.00 95.56 294 ILE A C 1
ATOM 2336 O O . ILE A 1 294 ? 14.451 8.430 -0.869 1.00 95.56 294 ILE A O 1
ATOM 2340 N N . ALA A 1 295 ? 15.932 8.559 0.814 1.00 94.06 295 ALA A N 1
ATOM 2341 C CA . ALA A 1 295 ? 14.967 8.191 1.852 1.00 94.06 295 ALA A CA 1
ATOM 2342 C C . ALA A 1 295 ? 13.789 9.181 1.924 1.00 94.06 295 ALA A C 1
ATOM 2344 O O . ALA A 1 295 ? 12.632 8.755 2.006 1.00 94.06 295 ALA A O 1
ATOM 2345 N N . ASP A 1 296 ? 14.051 10.485 1.823 1.00 91.44 296 ASP A N 1
ATOM 2346 C CA . ASP A 1 296 ? 13.002 11.509 1.835 1.00 91.44 296 ASP A CA 1
ATOM 2347 C C . ASP A 1 296 ? 12.078 11.404 0.607 1.00 91.44 296 ASP A C 1
ATOM 2349 O O . ASP A 1 296 ? 10.846 11.479 0.732 1.00 91.44 296 ASP A O 1
ATOM 2353 N N . HIS A 1 297 ? 12.642 11.158 -0.581 1.00 94.31 297 HIS A N 1
ATOM 2354 C CA . HIS A 1 297 ? 11.853 10.941 -1.797 1.00 94.31 297 HIS A CA 1
ATOM 2355 C C . HIS A 1 297 ? 11.057 9.629 -1.768 1.00 94.31 297 HIS A C 1
ATOM 2357 O O . HIS A 1 297 ? 9.894 9.602 -2.191 1.00 94.31 297 HIS A O 1
ATOM 2363 N N . LEU A 1 298 ? 11.627 8.558 -1.206 1.00 96.00 298 LEU A N 1
ATOM 2364 C CA . LEU A 1 298 ? 10.937 7.285 -0.994 1.00 96.00 298 LEU A CA 1
ATOM 2365 C C . LEU A 1 298 ? 9.705 7.469 -0.107 1.00 96.00 298 LEU A C 1
ATOM 2367 O O . LEU A 1 298 ? 8.624 7.009 -0.472 1.00 96.00 298 LEU A O 1
ATOM 2371 N N . VAL A 1 299 ? 9.813 8.198 1.009 1.00 93.56 299 VAL A N 1
ATOM 2372 C CA . VAL A 1 299 ? 8.664 8.472 1.893 1.00 93.56 299 VAL A CA 1
ATOM 2373 C C . VAL A 1 299 ? 7.515 9.134 1.125 1.00 93.56 299 VAL A C 1
ATOM 2375 O O . VAL A 1 299 ? 6.351 8.763 1.312 1.00 93.56 299 VAL A O 1
ATOM 2378 N N . ALA A 1 300 ? 7.815 10.096 0.249 1.00 92.25 300 ALA A N 1
ATOM 2379 C CA . ALA A 1 300 ? 6.801 10.766 -0.561 1.00 92.25 300 ALA A CA 1
ATOM 2380 C C . ALA A 1 300 ? 6.142 9.810 -1.573 1.00 92.25 300 ALA A C 1
ATOM 2382 O O . ALA A 1 300 ? 4.910 9.736 -1.634 1.00 92.25 300 ALA A O 1
ATOM 2383 N N . CYS A 1 301 ? 6.942 9.041 -2.315 1.00 94.50 301 CYS A N 1
ATOM 2384 C CA . CYS A 1 301 ? 6.451 8.105 -3.328 1.00 94.50 301 CYS A CA 1
ATOM 2385 C C . CYS A 1 301 ? 5.644 6.947 -2.722 1.00 94.50 301 CYS A C 1
ATOM 2387 O O . CYS A 1 301 ? 4.569 6.611 -3.219 1.00 94.50 301 CYS A O 1
ATOM 2389 N N . VAL A 1 302 ? 6.090 6.383 -1.597 1.00 95.00 302 VAL A N 1
ATOM 2390 C CA . VAL A 1 302 ? 5.370 5.309 -0.896 1.00 95.00 302 VAL A CA 1
ATOM 2391 C C . VAL A 1 302 ? 4.010 5.790 -0.393 1.00 95.00 302 VAL A C 1
ATOM 2393 O O . VAL A 1 302 ? 3.008 5.086 -0.540 1.00 95.00 302 VAL A O 1
ATOM 2396 N N . ARG A 1 303 ? 3.938 7.012 0.157 1.00 91.81 303 ARG A N 1
ATOM 2397 C CA . ARG A 1 303 ? 2.660 7.625 0.556 1.00 91.81 303 ARG A CA 1
ATOM 2398 C C . ARG A 1 303 ? 1.733 7.813 -0.641 1.00 91.81 303 ARG A C 1
ATOM 2400 O O . ARG A 1 303 ? 0.542 7.533 -0.521 1.00 91.81 303 ARG A O 1
ATOM 2407 N N . ALA A 1 304 ? 2.262 8.249 -1.785 1.00 91.81 304 ALA A N 1
ATOM 2408 C CA . ALA A 1 304 ? 1.492 8.369 -3.021 1.00 91.81 304 ALA A CA 1
ATOM 2409 C C . ALA A 1 304 ? 0.930 7.008 -3.470 1.00 91.81 304 ALA A C 1
ATOM 2411 O O . ALA A 1 304 ? -0.275 6.897 -3.700 1.00 91.81 304 ALA A O 1
ATOM 2412 N N . ALA A 1 305 ? 1.758 5.958 -3.480 1.00 92.94 305 ALA A N 1
ATOM 2413 C CA . ALA A 1 305 ? 1.341 4.592 -3.801 1.00 92.94 305 ALA A CA 1
ATOM 2414 C C . ALA A 1 305 ? 0.255 4.067 -2.844 1.00 92.94 305 ALA A C 1
ATOM 2416 O O . ALA A 1 305 ? -0.749 3.504 -3.288 1.00 92.94 305 ALA A O 1
ATOM 2417 N N . ARG A 1 306 ? 0.402 4.321 -1.535 1.00 91.19 306 ARG A N 1
ATOM 2418 C CA . ARG A 1 306 ? -0.566 3.874 -0.519 1.00 91.19 306 ARG A CA 1
ATOM 2419 C C . ARG A 1 306 ? -1.905 4.584 -0.699 1.00 91.19 306 ARG A C 1
ATOM 2421 O O . ARG A 1 306 ? -2.954 3.946 -0.668 1.00 91.19 306 ARG A O 1
ATOM 2428 N N . ASN A 1 307 ? -1.875 5.892 -0.952 1.00 90.06 307 ASN A N 1
ATOM 2429 C CA . ASN A 1 307 ? -3.073 6.687 -1.225 1.00 90.06 307 ASN A CA 1
ATOM 2430 C C . ASN A 1 307 ? -3.785 6.248 -2.515 1.00 90.06 307 ASN A C 1
ATOM 2432 O O . ASN A 1 307 ? -5.014 6.284 -2.571 1.00 90.06 307 ASN A O 1
ATOM 2436 N N . ALA A 1 308 ? -3.028 5.796 -3.517 1.00 88.88 308 ALA A N 1
ATOM 2437 C CA . ALA A 1 308 ? -3.546 5.208 -4.751 1.00 88.88 308 ALA A CA 1
ATOM 2438 C C . ALA A 1 308 ? -4.056 3.762 -4.581 1.00 88.88 308 ALA A C 1
ATOM 2440 O O . ALA A 1 308 ? -4.560 3.178 -5.540 1.00 88.88 308 ALA A O 1
ATOM 2441 N N . ARG A 1 309 ? -3.933 3.177 -3.376 1.00 90.25 309 ARG A N 1
ATOM 2442 C CA . ARG A 1 309 ? -4.246 1.770 -3.064 1.00 90.25 309 ARG A CA 1
ATOM 2443 C C . ARG A 1 309 ? -3.445 0.767 -3.910 1.00 90.25 309 ARG A C 1
ATOM 2445 O O . ARG A 1 309 ? -3.904 -0.346 -4.164 1.00 90.25 309 ARG A O 1
ATOM 2452 N N . ALA A 1 310 ? -2.239 1.141 -4.338 1.00 91.62 310 ALA A N 1
ATOM 2453 C CA . ALA A 1 310 ? -1.317 0.270 -5.061 1.00 91.62 310 ALA A CA 1
ATOM 2454 C C . ALA A 1 310 ? -0.470 -0.556 -4.073 1.00 91.62 310 ALA A C 1
ATOM 2456 O O . ALA A 1 310 ? 0.736 -0.353 -3.953 1.00 91.62 310 ALA A O 1
ATOM 2457 N N . MET A 1 311 ? -1.116 -1.472 -3.339 1.00 92.50 311 MET A N 1
ATOM 2458 C CA . MET A 1 311 ? -0.535 -2.107 -2.143 1.00 92.50 311 MET A CA 1
ATOM 2459 C C . MET A 1 311 ? 0.811 -2.807 -2.389 1.00 92.50 311 MET A C 1
ATOM 2461 O O . MET A 1 311 ? 1.738 -2.593 -1.619 1.00 92.50 311 MET A O 1
ATOM 2465 N N . GLN A 1 312 ? 0.965 -3.556 -3.486 1.00 92.94 312 GLN A N 1
ATOM 2466 C CA . GLN A 1 312 ? 2.231 -4.232 -3.830 1.00 92.94 312 GLN A CA 1
ATOM 2467 C C . GLN A 1 312 ? 3.380 -3.244 -4.108 1.00 92.94 312 GLN A C 1
ATOM 2469 O O . GLN A 1 312 ? 4.532 -3.477 -3.737 1.00 92.94 312 GLN A O 1
ATOM 2474 N N . ILE A 1 313 ? 3.069 -2.106 -4.737 1.00 94.56 313 ILE A N 1
ATOM 2475 C CA . ILE A 1 313 ? 4.049 -1.048 -5.015 1.00 94.56 313 ILE A CA 1
ATOM 2476 C C . ILE A 1 313 ? 4.429 -0.347 -3.708 1.00 94.56 313 ILE A C 1
ATOM 2478 O O . ILE A 1 313 ? 5.608 -0.096 -3.462 1.00 94.56 313 ILE A O 1
ATOM 2482 N N . SER A 1 314 ? 3.450 -0.077 -2.840 1.00 95.31 314 SER A N 1
ATOM 2483 C CA . SER A 1 314 ? 3.697 0.450 -1.496 1.00 95.31 314 SER A CA 1
ATOM 2484 C C . SER A 1 314 ? 4.550 -0.488 -0.647 1.00 95.31 314 SER A C 1
ATOM 2486 O O . SER A 1 314 ? 5.455 -0.009 0.027 1.00 95.31 314 SER A O 1
ATOM 2488 N N . GLU A 1 315 ? 4.285 -1.795 -0.690 1.00 96.12 315 GLU A N 1
ATOM 2489 C CA . GLU A 1 315 ? 5.059 -2.823 0.015 1.00 96.12 315 GLU A CA 1
ATOM 2490 C C . GLU A 1 315 ? 6.516 -2.782 -0.438 1.00 96.12 315 GLU A C 1
ATOM 2492 O O . GLU A 1 315 ? 7.407 -2.566 0.383 1.00 96.12 315 GLU A O 1
ATOM 2497 N N . THR A 1 316 ? 6.743 -2.881 -1.753 1.00 96.06 316 THR A N 1
ATOM 2498 C CA . THR A 1 316 ? 8.088 -2.793 -2.338 1.00 96.06 316 THR A CA 1
ATOM 2499 C C . THR A 1 316 ? 8.790 -1.514 -1.888 1.00 96.06 316 THR A C 1
ATOM 2501 O O . THR A 1 316 ? 9.923 -1.561 -1.421 1.00 96.06 316 THR A O 1
ATOM 2504 N N . GLY A 1 317 ? 8.104 -0.371 -1.959 1.00 97.00 317 GLY A N 1
ATOM 2505 C CA . GLY A 1 317 ? 8.694 0.907 -1.590 1.00 97.00 317 GLY A CA 1
ATOM 2506 C C . GLY A 1 317 ? 9.001 1.053 -0.094 1.00 97.00 317 GLY A C 1
ATOM 2507 O O . GLY A 1 317 ? 10.025 1.642 0.246 1.00 97.00 317 GLY A O 1
ATOM 2508 N N . TYR A 1 318 ? 8.181 0.498 0.809 1.00 97.25 318 TYR A N 1
ATOM 2509 C CA . TYR A 1 318 ? 8.501 0.458 2.242 1.00 97.25 318 TYR A CA 1
ATOM 2510 C C . TYR A 1 318 ? 9.700 -0.451 2.533 1.00 97.25 318 TYR A C 1
ATOM 2512 O O . TYR A 1 318 ? 10.565 -0.058 3.312 1.00 97.25 318 TYR A O 1
ATOM 2520 N N . LEU A 1 319 ? 9.783 -1.624 1.896 1.00 96.31 319 LEU A N 1
ATOM 2521 C CA . LEU A 1 319 ? 10.937 -2.520 2.026 1.00 96.31 319 LEU A CA 1
ATOM 2522 C C . LEU A 1 319 ? 12.222 -1.839 1.536 1.00 96.31 319 LEU A C 1
ATOM 2524 O O . LEU A 1 319 ? 13.234 -1.865 2.231 1.00 96.31 319 LEU A O 1
ATOM 2528 N N . THR A 1 320 ? 12.169 -1.147 0.395 1.00 96.94 320 THR A N 1
ATOM 2529 C CA . THR A 1 320 ? 13.295 -0.343 -0.099 1.00 96.94 320 THR A CA 1
ATOM 2530 C C . THR A 1 320 ? 13.663 0.790 0.854 1.00 96.94 320 THR A C 1
ATOM 2532 O O . THR A 1 320 ? 14.844 1.011 1.104 1.00 96.94 320 THR A O 1
ATOM 2535 N N . LEU A 1 321 ? 12.680 1.500 1.413 1.00 96.50 321 LEU A N 1
ATOM 2536 C CA . LEU A 1 321 ? 12.929 2.559 2.392 1.00 96.50 321 LEU A CA 1
ATOM 2537 C C . LEU A 1 321 ? 13.632 2.027 3.643 1.00 96.50 321 LEU A C 1
ATOM 2539 O O . LEU A 1 321 ? 14.576 2.656 4.110 1.00 96.50 321 LEU A O 1
ATOM 2543 N N . ILE A 1 322 ? 13.199 0.882 4.170 1.00 95.38 322 ILE A N 1
ATOM 2544 C CA . ILE A 1 322 ? 13.836 0.236 5.324 1.00 95.38 322 ILE A CA 1
ATOM 2545 C C . ILE A 1 322 ? 15.296 -0.090 5.004 1.00 95.38 322 ILE A C 1
ATOM 2547 O O . ILE A 1 322 ? 16.178 0.305 5.757 1.00 95.38 322 ILE A O 1
ATOM 2551 N N . GLU A 1 323 ? 15.560 -0.710 3.857 1.00 93.75 323 GLU A N 1
ATOM 2552 C CA . GLU A 1 323 ? 16.914 -1.070 3.419 1.00 93.75 323 GLU A CA 1
ATOM 2553 C C . GLU A 1 323 ? 17.843 0.147 3.269 1.00 93.75 323 GLU A C 1
ATOM 2555 O O . GLU A 1 323 ? 18.995 0.132 3.710 1.00 93.75 323 GLU A O 1
ATOM 2560 N N . VAL A 1 324 ? 17.331 1.247 2.709 1.00 93.44 324 VAL A N 1
ATOM 2561 C CA . VAL A 1 324 ? 18.068 2.518 2.622 1.00 93.44 324 VAL A CA 1
ATOM 2562 C C . VAL A 1 324 ? 18.340 3.093 4.013 1.00 93.44 324 VAL A C 1
ATOM 2564 O O . VAL A 1 324 ? 19.463 3.507 4.302 1.00 93.44 324 VAL A O 1
ATOM 2567 N N . LEU A 1 325 ? 17.340 3.102 4.897 1.00 92.00 325 LEU A N 1
ATOM 2568 C CA . LEU A 1 325 ? 17.489 3.619 6.258 1.00 92.00 325 LEU A CA 1
ATOM 2569 C C . LEU A 1 325 ? 18.457 2.776 7.097 1.00 92.00 325 LEU A C 1
ATOM 2571 O O . LEU A 1 325 ? 19.229 3.347 7.863 1.00 92.00 325 LEU A O 1
ATOM 2575 N N . GLU A 1 326 ? 18.463 1.452 6.943 1.00 90.31 326 GLU A N 1
ATOM 2576 C CA . GLU A 1 326 ? 19.432 0.556 7.586 1.00 90.31 326 GLU A CA 1
ATOM 2577 C C . GLU A 1 326 ? 20.852 0.795 7.062 1.00 90.31 326 GLU A C 1
ATOM 2579 O O . GLU A 1 326 ? 21.814 0.781 7.837 1.00 90.31 326 GLU A O 1
ATOM 2584 N N . ALA A 1 327 ? 21.006 1.078 5.764 1.00 87.38 327 ALA A N 1
ATOM 2585 C CA . ALA A 1 327 ? 22.287 1.505 5.213 1.00 87.38 327 ALA A CA 1
ATOM 2586 C C . ALA A 1 327 ? 22.749 2.839 5.835 1.00 87.38 327 ALA A C 1
ATOM 2588 O O . ALA A 1 327 ? 23.922 2.962 6.189 1.00 87.38 327 ALA A O 1
ATOM 2589 N N . CYS A 1 328 ? 21.842 3.800 6.048 1.00 84.38 328 CYS A N 1
ATOM 2590 C CA . CYS A 1 328 ? 22.148 5.053 6.746 1.00 84.38 328 CYS A CA 1
ATOM 2591 C C . CYS A 1 328 ? 22.479 4.864 8.241 1.00 84.38 328 CYS A C 1
ATOM 2593 O O . CYS A 1 328 ? 23.361 5.558 8.754 1.00 84.38 328 CYS A O 1
ATOM 2595 N N . ASP A 1 329 ? 21.790 3.950 8.940 1.00 80.06 329 ASP A N 1
ATOM 2596 C CA . ASP A 1 329 ? 21.915 3.724 10.395 1.00 80.06 329 ASP A CA 1
ATOM 2597 C C . ASP A 1 329 ? 23.338 3.318 10.807 1.00 80.06 329 ASP A C 1
ATOM 2599 O O . ASP A 1 329 ? 23.794 3.664 11.896 1.00 80.06 329 ASP A O 1
ATOM 2603 N N . ARG A 1 330 ? 24.091 2.686 9.891 1.00 75.31 330 ARG A N 1
ATOM 2604 C CA . ARG A 1 330 ? 25.518 2.352 10.070 1.00 75.31 330 ARG A CA 1
ATOM 2605 C C . ARG A 1 330 ? 26.404 3.570 10.347 1.00 75.31 330 ARG A C 1
ATOM 2607 O O . ARG A 1 330 ? 27.502 3.405 10.874 1.00 75.31 330 ARG A O 1
ATOM 2614 N N . VAL A 1 331 ? 25.960 4.768 9.966 1.00 70.06 331 VAL A N 1
ATOM 2615 C CA . VAL A 1 331 ? 26.737 6.011 10.072 1.00 70.06 331 VAL A CA 1
ATOM 2616 C C . VAL A 1 331 ? 26.073 6.997 11.026 1.00 70.06 331 VAL A C 1
ATOM 2618 O O . VAL A 1 331 ? 26.738 7.564 11.891 1.00 70.06 331 VAL A O 1
ATOM 2621 N N . ILE A 1 332 ? 24.762 7.201 10.885 1.00 74.62 332 ILE A N 1
ATOM 2622 C CA . ILE A 1 332 ? 23.977 8.107 11.727 1.00 74.62 332 ILE A CA 1
ATOM 2623 C C . ILE A 1 332 ? 22.756 7.332 12.207 1.00 74.62 332 ILE A C 1
ATOM 2625 O O . ILE A 1 332 ? 21.971 6.937 11.354 1.00 74.62 332 ILE A O 1
ATOM 2629 N N . PRO A 1 333 ? 22.529 7.164 13.521 1.00 79.19 333 PRO A N 1
ATOM 2630 C CA . PRO A 1 333 ? 21.360 6.447 14.013 1.00 79.19 333 PRO A CA 1
ATOM 2631 C C . PRO A 1 333 ? 20.037 7.026 13.472 1.00 79.19 333 PRO A C 1
ATOM 2633 O O . PRO A 1 333 ? 19.709 8.191 13.703 1.00 79.19 333 PRO A O 1
ATOM 2636 N N . ARG A 1 334 ? 19.256 6.197 12.773 1.00 84.00 334 ARG A N 1
ATOM 2637 C CA . ARG A 1 334 ? 17.945 6.484 12.159 1.00 84.00 334 ARG A CA 1
ATOM 2638 C C . ARG A 1 334 ? 16.817 5.655 12.773 1.00 84.00 334 ARG A C 1
ATOM 2640 O O . ARG A 1 334 ? 15.743 5.531 12.186 1.00 84.00 334 ARG A O 1
ATOM 2647 N N . LYS A 1 335 ? 17.012 5.146 13.992 1.00 86.44 335 LYS A N 1
ATOM 2648 C CA . LYS A 1 335 ? 16.051 4.299 14.728 1.00 86.44 335 LYS A CA 1
ATOM 2649 C C . LYS A 1 335 ? 14.609 4.810 14.701 1.00 86.44 335 LYS A C 1
ATOM 2651 O O . LYS A 1 335 ? 13.689 4.021 14.520 1.00 86.44 335 LYS A O 1
ATOM 2656 N N . ARG A 1 336 ? 14.394 6.126 14.822 1.00 86.88 336 ARG A N 1
ATOM 2657 C CA . ARG A 1 336 ? 13.050 6.717 14.733 1.00 86.88 336 ARG A CA 1
ATOM 2658 C C . ARG A 1 336 ? 12.416 6.541 13.349 1.00 86.88 336 ARG A C 1
ATOM 2660 O O . ARG A 1 336 ? 11.243 6.198 13.266 1.00 86.88 336 ARG A O 1
ATOM 2667 N N . GLN A 1 337 ? 13.161 6.783 12.274 1.00 89.81 337 GLN A N 1
ATOM 2668 C CA . GLN A 1 337 ? 12.652 6.620 10.908 1.00 89.81 337 GLN A CA 1
ATOM 2669 C C . GLN A 1 337 ? 12.447 5.141 10.570 1.00 89.81 337 GLN A C 1
ATOM 2671 O O . GLN A 1 337 ? 11.451 4.806 9.937 1.00 89.81 337 GLN A O 1
ATOM 2676 N N . LEU A 1 338 ? 13.324 4.256 11.059 1.00 92.19 338 LEU A N 1
ATOM 2677 C CA . LEU A 1 338 ? 13.139 2.805 10.962 1.00 92.19 338 LEU A CA 1
ATOM 2678 C C . LEU A 1 338 ? 11.863 2.355 11.682 1.00 92.19 338 LEU A C 1
ATOM 2680 O O . LEU A 1 338 ? 11.048 1.659 11.084 1.00 92.19 338 LEU A O 1
ATOM 2684 N N . TYR A 1 339 ? 11.632 2.822 12.915 1.00 92.25 339 TYR A N 1
ATOM 2685 C CA . TYR A 1 339 ? 10.370 2.608 13.631 1.00 92.25 339 TYR A CA 1
ATOM 2686 C C . TYR A 1 339 ? 9.165 3.043 12.785 1.00 92.25 339 TYR A C 1
ATOM 2688 O O . TYR A 1 339 ? 8.240 2.259 12.591 1.00 92.25 339 TYR A O 1
ATOM 2696 N N . GLU A 1 340 ? 9.176 4.272 12.255 1.00 91.50 340 GLU A N 1
ATOM 2697 C CA . GLU A 1 340 ? 8.057 4.815 11.472 1.00 91.50 340 GLU A CA 1
ATOM 2698 C C . GLU A 1 340 ? 7.827 4.028 10.165 1.00 91.50 340 GLU A C 1
ATOM 2700 O O . GLU A 1 340 ? 6.676 3.821 9.772 1.00 91.50 340 GLU A O 1
ATOM 2705 N N . ALA A 1 341 ? 8.891 3.549 9.511 1.00 94.56 341 ALA A N 1
ATOM 2706 C CA . ALA A 1 341 ? 8.809 2.750 8.289 1.00 94.56 341 ALA A CA 1
ATOM 2707 C C . ALA A 1 341 ? 8.263 1.336 8.548 1.00 94.56 341 ALA A C 1
ATOM 2709 O O . ALA A 1 341 ? 7.317 0.921 7.875 1.00 94.56 341 ALA A O 1
ATOM 2710 N N . PHE A 1 342 ? 8.793 0.621 9.548 1.00 96.44 342 PHE A N 1
ATOM 2711 C CA . PHE A 1 342 ? 8.293 -0.703 9.936 1.00 96.44 342 PHE A CA 1
ATOM 2712 C C . PHE A 1 342 ? 6.853 -0.647 10.451 1.00 96.44 342 PHE A C 1
ATOM 2714 O O . PHE A 1 342 ? 6.045 -1.512 10.115 1.00 96.44 342 PHE A O 1
ATOM 2721 N N . ASP A 1 343 ? 6.501 0.388 11.218 1.00 94.62 343 ASP A N 1
ATOM 2722 C CA . ASP A 1 343 ? 5.137 0.576 11.704 1.00 94.62 343 ASP A CA 1
ATOM 2723 C C . ASP A 1 343 ? 4.142 0.780 10.552 1.00 94.62 343 ASP A C 1
ATOM 2725 O O . ASP A 1 343 ? 3.065 0.178 10.520 1.00 94.62 343 ASP A O 1
ATOM 2729 N N . ALA A 1 344 ? 4.517 1.600 9.567 1.00 94.81 344 ALA A N 1
ATOM 2730 C CA . ALA A 1 344 ? 3.700 1.845 8.387 1.00 94.81 344 ALA A CA 1
ATOM 2731 C C . ALA A 1 344 ? 3.585 0.608 7.478 1.00 94.81 344 ALA A C 1
ATOM 2733 O O . ALA A 1 344 ? 2.500 0.349 6.953 1.00 94.81 344 ALA A O 1
ATOM 2734 N N . LEU A 1 345 ? 4.659 -0.177 7.340 1.00 96.81 345 LEU A N 1
ATOM 2735 C CA . LEU A 1 345 ? 4.641 -1.465 6.644 1.00 96.81 345 LEU A CA 1
ATOM 2736 C C . LEU A 1 345 ? 3.728 -2.475 7.356 1.00 96.81 345 LEU A C 1
ATOM 2738 O O . LEU A 1 345 ? 2.917 -3.134 6.712 1.00 96.81 345 LEU A O 1
ATOM 2742 N N . GLY A 1 346 ? 3.780 -2.543 8.689 1.00 96.69 346 GLY A N 1
ATOM 2743 C CA . GLY A 1 346 ? 2.865 -3.367 9.478 1.00 96.69 346 GLY A CA 1
ATOM 2744 C C . GLY A 1 346 ? 1.399 -2.988 9.255 1.00 96.69 346 GLY A C 1
ATOM 2745 O O . GLY A 1 346 ? 0.564 -3.860 9.037 1.00 96.69 346 GLY A O 1
ATOM 2746 N N . GLN A 1 347 ? 1.076 -1.689 9.212 1.00 95.00 347 GLN A N 1
ATOM 2747 C CA . GLN A 1 347 ? -0.276 -1.234 8.852 1.00 95.00 347 GLN A CA 1
ATOM 2748 C C . GLN A 1 347 ? -0.679 -1.620 7.427 1.00 95.00 347 GLN A C 1
ATOM 2750 O O . GLN A 1 347 ? -1.851 -1.908 7.195 1.00 95.00 347 GLN A O 1
ATOM 2755 N N . LEU A 1 348 ? 0.255 -1.600 6.472 1.00 95.38 348 LEU A N 1
ATOM 2756 C CA . LEU A 1 348 ? -0.014 -2.034 5.104 1.00 95.38 348 LEU A CA 1
ATOM 2757 C C . LEU A 1 348 ? -0.379 -3.524 5.070 1.00 95.38 348 LEU A C 1
ATOM 2759 O O . LEU A 1 348 ? -1.375 -3.883 4.452 1.00 95.38 348 LEU A O 1
ATOM 2763 N N . TYR A 1 349 ? 0.349 -4.374 5.797 1.00 96.69 349 TYR A N 1
ATOM 2764 C CA . TYR A 1 349 ? 0.026 -5.800 5.888 1.00 96.69 349 TYR A CA 1
ATOM 2765 C C . TYR A 1 349 ? -1.309 -6.077 6.583 1.00 96.69 349 TYR A C 1
ATOM 2767 O O . TYR A 1 349 ? -2.053 -6.944 6.129 1.00 96.69 349 TYR A O 1
ATOM 2775 N N . ILE A 1 350 ? -1.678 -5.282 7.595 1.00 94.00 350 ILE A N 1
ATOM 2776 C CA . ILE A 1 350 ? -3.031 -5.320 8.177 1.00 94.00 350 ILE A CA 1
ATOM 2777 C C . ILE A 1 350 ? -4.085 -5.008 7.103 1.00 94.00 350 ILE A C 1
ATOM 2779 O O . ILE A 1 350 ? -5.083 -5.713 6.995 1.00 94.00 350 ILE A O 1
ATOM 2783 N N . GLN A 1 351 ? -3.858 -3.982 6.274 1.00 92.62 351 GLN A N 1
ATOM 2784 C CA . GLN A 1 351 ? -4.763 -3.624 5.170 1.00 92.62 351 GLN A CA 1
ATOM 2785 C C . GLN A 1 351 ? -4.836 -4.704 4.079 1.00 92.62 351 GLN A C 1
ATOM 2787 O O . GLN A 1 351 ? -5.839 -4.786 3.377 1.00 92.62 351 GLN A O 1
ATOM 2792 N N . MET A 1 352 ? -3.791 -5.521 3.935 1.00 91.31 352 MET A N 1
ATOM 2793 C CA . MET A 1 352 ? -3.732 -6.664 3.018 1.00 91.31 352 MET A CA 1
ATOM 2794 C C . MET A 1 352 ? -4.261 -7.967 3.639 1.00 91.31 352 MET A C 1
ATOM 2796 O O . MET A 1 352 ? -4.192 -9.002 2.984 1.00 91.31 352 MET A O 1
ATOM 2800 N N . ALA A 1 353 ? -4.771 -7.923 4.877 1.00 93.94 353 ALA A N 1
ATOM 2801 C CA . ALA A 1 353 ? -5.227 -9.085 5.641 1.00 93.94 353 ALA A CA 1
ATOM 2802 C C . ALA A 1 353 ? -4.157 -10.190 5.799 1.00 93.94 353 ALA A C 1
ATOM 2804 O O . ALA A 1 353 ? -4.480 -11.376 5.819 1.00 93.94 353 ALA A O 1
ATOM 2805 N N . ASP A 1 354 ? -2.882 -9.805 5.945 1.00 95.38 354 ASP A N 1
ATOM 2806 C CA . ASP A 1 354 ? -1.763 -10.727 6.172 1.00 95.38 354 ASP A CA 1
ATOM 2807 C C . ASP A 1 354 ? -1.186 -10.562 7.592 1.00 95.38 354 ASP A C 1
ATOM 2809 O O . ASP A 1 354 ? -0.241 -9.787 7.806 1.00 95.38 354 ASP A O 1
ATOM 2813 N N . PRO A 1 355 ? -1.747 -11.265 8.594 1.00 94.81 355 PRO A N 1
ATOM 2814 C CA . PRO A 1 355 ? -1.347 -11.081 9.983 1.00 94.81 355 PRO A CA 1
ATOM 2815 C C . PRO A 1 355 ? 0.080 -11.569 10.256 1.00 94.81 355 PRO A C 1
ATOM 2817 O O . PRO A 1 355 ? 0.768 -10.983 11.089 1.00 94.81 355 PRO A O 1
ATOM 2820 N N . ALA A 1 356 ? 0.572 -12.587 9.542 1.00 95.81 356 ALA A N 1
ATOM 2821 C CA . ALA A 1 356 ? 1.919 -13.120 9.747 1.00 95.81 356 ALA A CA 1
ATOM 2822 C C . ALA A 1 356 ? 2.994 -12.097 9.347 1.00 95.81 356 ALA A C 1
ATOM 2824 O O . ALA A 1 356 ? 3.909 -11.803 10.125 1.00 95.81 356 ALA A O 1
ATOM 2825 N N . ARG A 1 357 ? 2.863 -11.488 8.159 1.00 96.69 357 ARG A N 1
ATOM 2826 C CA . ARG A 1 357 ? 3.770 -10.410 7.737 1.00 96.69 357 ARG A CA 1
ATOM 2827 C C . ARG A 1 357 ? 3.596 -9.153 8.590 1.00 96.69 357 ARG A C 1
ATOM 2829 O O . ARG A 1 357 ? 4.598 -8.511 8.921 1.00 96.69 357 ARG A O 1
ATOM 2836 N N . ALA A 1 358 ? 2.370 -8.834 9.014 1.00 97.19 358 ALA A N 1
ATOM 2837 C CA . ALA A 1 358 ? 2.118 -7.724 9.931 1.00 97.19 358 ALA A CA 1
ATOM 2838 C C . ALA A 1 358 ? 2.838 -7.907 11.278 1.00 97.19 358 ALA A C 1
ATOM 2840 O O . ALA A 1 358 ? 3.507 -6.980 11.732 1.00 97.19 358 ALA A O 1
ATOM 2841 N N . ILE A 1 359 ? 2.769 -9.097 11.888 1.00 97.81 359 ILE A N 1
ATOM 2842 C CA . ILE A 1 359 ? 3.465 -9.420 13.146 1.00 97.81 359 ILE A CA 1
ATOM 2843 C C . ILE A 1 359 ? 4.970 -9.214 13.002 1.00 97.81 359 ILE A C 1
ATOM 2845 O O . ILE A 1 359 ? 5.573 -8.548 13.845 1.00 97.81 359 ILE A O 1
ATOM 2849 N N . ASN A 1 360 ? 5.573 -9.721 11.923 1.00 97.12 360 ASN A N 1
ATOM 2850 C CA . ASN A 1 360 ? 7.008 -9.570 11.682 1.00 97.12 360 ASN A CA 1
ATOM 2851 C C . ASN A 1 360 ? 7.415 -8.091 11.582 1.00 97.12 360 ASN A C 1
ATOM 2853 O O . ASN A 1 360 ? 8.346 -7.658 12.264 1.00 97.12 360 ASN A O 1
ATOM 2857 N N . ALA A 1 361 ? 6.683 -7.294 10.797 1.00 96.81 361 ALA A N 1
ATOM 2858 C CA . ALA A 1 361 ? 6.967 -5.868 10.634 1.00 96.81 361 ALA A CA 1
ATOM 2859 C C . ALA A 1 361 ? 6.764 -5.068 11.935 1.00 96.81 361 ALA A C 1
ATOM 2861 O O . ALA A 1 361 ? 7.613 -4.262 12.311 1.00 96.81 361 ALA A O 1
ATOM 2862 N N . LEU A 1 362 ? 5.674 -5.309 12.669 1.00 96.69 362 LEU A N 1
ATOM 2863 C CA . LEU A 1 362 ? 5.382 -4.610 13.927 1.00 96.69 362 LEU A CA 1
ATOM 2864 C C . LEU A 1 362 ? 6.341 -5.025 15.058 1.00 96.69 362 LEU A C 1
ATOM 2866 O O . LEU A 1 362 ? 6.714 -4.196 15.889 1.00 96.69 362 LEU A O 1
ATOM 2870 N N . THR A 1 363 ? 6.797 -6.280 15.074 1.00 96.12 363 THR A N 1
ATOM 2871 C CA . THR A 1 363 ? 7.841 -6.749 16.001 1.00 96.12 363 THR A CA 1
ATOM 2872 C C . THR A 1 363 ? 9.176 -6.070 15.706 1.00 96.12 363 THR A C 1
ATOM 2874 O O . THR A 1 363 ? 9.850 -5.615 16.634 1.00 96.12 363 THR A O 1
ATOM 2877 N N . ALA A 1 364 ? 9.528 -5.914 14.425 1.00 94.69 364 ALA A N 1
ATOM 2878 C CA . ALA A 1 364 ? 10.697 -5.137 14.028 1.00 94.69 364 ALA A CA 1
ATOM 2879 C C . ALA A 1 364 ? 10.570 -3.672 14.484 1.00 94.69 364 ALA A C 1
ATOM 2881 O O . ALA A 1 364 ? 11.481 -3.172 15.147 1.00 94.69 364 ALA A O 1
ATOM 2882 N N . ALA A 1 365 ? 9.416 -3.021 14.263 1.00 94.06 365 ALA A N 1
ATOM 2883 C CA . ALA A 1 365 ? 9.145 -1.663 14.752 1.00 94.06 365 ALA A CA 1
ATOM 2884 C C . ALA A 1 365 ? 9.350 -1.548 16.272 1.00 94.06 365 ALA A C 1
ATOM 2886 O O . ALA A 1 365 ? 10.004 -0.619 16.749 1.00 94.06 365 ALA A O 1
ATOM 2887 N N . ARG A 1 366 ? 8.858 -2.526 17.043 1.00 92.44 366 ARG A N 1
ATOM 2888 C CA . ARG A 1 366 ? 8.996 -2.560 18.506 1.00 92.44 366 ARG A CA 1
ATOM 2889 C C . ARG A 1 366 ? 10.457 -2.590 18.959 1.00 92.44 366 ARG A C 1
ATOM 2891 O O . ARG A 1 366 ? 10.788 -1.979 19.972 1.00 92.44 366 ARG A O 1
ATOM 2898 N N . SER A 1 367 ? 11.344 -3.253 18.217 1.00 91.00 367 SER A N 1
ATOM 2899 C CA . SER A 1 367 ? 12.771 -3.293 18.569 1.00 91.00 367 SER A CA 1
ATOM 2900 C C . SER A 1 367 ? 13.442 -1.911 18.494 1.00 91.00 367 SER A C 1
ATOM 2902 O O . SER A 1 367 ? 14.375 -1.630 19.245 1.00 91.00 367 SER A O 1
ATOM 2904 N N . PHE A 1 368 ? 12.913 -1.010 17.658 1.00 87.44 368 PHE A N 1
ATOM 2905 C CA . PHE A 1 368 ? 13.391 0.367 17.528 1.00 87.44 368 PHE A CA 1
ATOM 2906 C C . PHE A 1 368 ? 12.711 1.355 18.486 1.00 87.44 368 PHE A C 1
ATOM 2908 O O . PHE A 1 368 ? 13.291 2.404 18.773 1.00 87.44 368 PHE A O 1
ATOM 2915 N N . SER A 1 369 ? 11.522 1.041 19.020 1.00 80.75 369 SER A N 1
ATOM 2916 C CA . SER A 1 369 ? 10.801 1.945 19.933 1.00 80.75 369 SER A CA 1
ATOM 2917 C C . SER A 1 369 ? 11.474 2.073 21.302 1.00 80.75 369 SER A C 1
ATOM 2919 O O . SER A 1 369 ? 11.424 3.134 21.914 1.00 80.75 369 SER A O 1
ATOM 2921 N N . THR A 1 370 ? 12.135 1.017 21.780 1.00 66.25 370 THR A N 1
ATOM 2922 C CA . THR A 1 370 ? 12.840 0.985 23.077 1.00 66.25 370 THR A CA 1
ATOM 2923 C C . THR A 1 370 ? 14.215 1.651 23.041 1.00 66.25 370 THR A C 1
ATOM 2925 O O . THR A 1 370 ? 14.817 1.905 24.080 1.00 66.25 370 THR A O 1
ATOM 2928 N N . ALA A 1 371 ? 14.726 1.931 21.843 1.00 58.09 371 ALA A N 1
ATOM 2929 C CA . ALA A 1 371 ? 16.101 2.349 21.615 1.00 58.09 371 ALA A CA 1
ATOM 2930 C C . ALA A 1 371 ? 16.256 3.862 21.362 1.00 58.09 371 ALA A C 1
ATOM 2932 O O . ALA A 1 371 ? 17.363 4.321 21.059 1.00 58.09 371 ALA A O 1
ATOM 2933 N N . SER A 1 372 ? 15.158 4.618 21.463 1.00 53.41 372 SER A N 1
ATOM 2934 C CA . SER A 1 372 ? 15.071 6.049 21.182 1.00 53.41 372 SER A CA 1
ATOM 2935 C C . SER A 1 372 ? 14.747 6.815 22.470 1.00 53.41 372 SER A C 1
ATOM 2937 O O . SER A 1 372 ? 13.595 6.857 22.878 1.00 53.41 372 SER A O 1
ATOM 2939 N N . GLU A 1 373 ? 15.771 7.457 23.045 1.00 54.75 373 GLU A N 1
ATOM 2940 C CA . GLU A 1 373 ? 15.727 8.459 24.134 1.00 54.75 373 GLU A CA 1
ATOM 2941 C C . GLU A 1 373 ? 15.715 7.947 25.591 1.00 54.75 373 GLU A C 1
ATOM 2943 O O . GLU A 1 373 ? 15.159 6.909 25.934 1.00 54.75 373 GLU A O 1
ATOM 2948 N N . THR A 1 374 ? 16.380 8.709 26.471 1.00 56.62 374 THR A N 1
ATOM 2949 C CA . THR A 1 374 ? 16.526 8.434 27.914 1.00 56.62 374 THR A CA 1
ATOM 2950 C C . THR A 1 374 ? 15.297 8.833 28.737 1.00 56.62 374 THR A C 1
ATOM 2952 O O . THR A 1 374 ? 15.170 8.400 29.881 1.00 56.62 374 THR A O 1
ATOM 2955 N N . VAL A 1 375 ? 14.377 9.625 28.170 1.00 59.56 375 VAL A N 1
ATOM 2956 C CA . VAL A 1 375 ? 13.072 9.949 28.764 1.00 59.56 375 VAL A CA 1
ATOM 2957 C C . VAL A 1 375 ? 12.016 9.963 27.652 1.00 59.56 375 VAL A C 1
ATOM 2959 O O . VAL A 1 375 ? 12.066 10.856 26.808 1.00 59.56 375 VAL A O 1
ATOM 2962 N N . PRO A 1 376 ? 11.056 9.021 27.641 1.00 66.06 376 PRO A N 1
ATOM 2963 C CA . PRO A 1 376 ? 10.014 8.992 26.625 1.00 66.06 376 PRO A CA 1
ATOM 2964 C C . PRO A 1 376 ? 9.087 10.206 26.742 1.00 66.06 376 PRO A C 1
ATOM 2966 O O . PRO A 1 376 ? 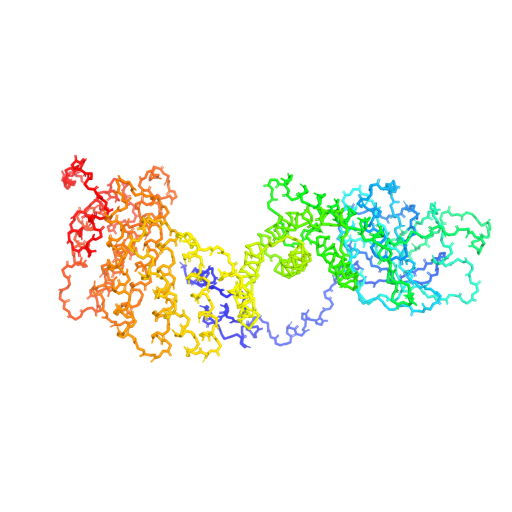8.614 10.534 27.833 1.00 66.06 376 PRO A O 1
ATOM 2969 N N . THR A 1 377 ? 8.786 10.847 25.618 1.00 76.00 377 THR A N 1
ATOM 2970 C CA . THR A 1 377 ? 7.721 11.859 25.526 1.00 76.00 377 THR A CA 1
ATOM 2971 C C . THR A 1 377 ? 6.334 11.204 25.569 1.00 76.00 377 THR A C 1
ATOM 2973 O O . THR A 1 377 ? 6.171 10.051 25.166 1.00 76.00 377 THR A O 1
ATOM 2976 N N . ASP A 1 378 ? 5.300 11.948 25.976 1.00 76.56 378 ASP A N 1
ATOM 2977 C CA . ASP A 1 378 ? 3.905 11.465 25.989 1.00 76.56 378 ASP A CA 1
ATOM 2978 C C . ASP A 1 378 ? 3.467 10.880 24.634 1.00 76.56 378 ASP A C 1
ATOM 2980 O O . ASP A 1 378 ? 2.800 9.848 24.565 1.00 76.56 378 ASP A O 1
ATOM 2984 N N . VAL A 1 379 ? 3.908 11.504 23.536 1.00 78.62 379 VAL A N 1
ATOM 2985 C CA . VAL A 1 379 ? 3.631 11.053 22.165 1.00 78.62 379 VAL A CA 1
ATOM 2986 C C . VAL A 1 379 ? 4.293 9.703 21.874 1.00 78.62 379 VAL A C 1
ATOM 2988 O O . VAL A 1 379 ? 3.696 8.858 21.209 1.00 78.62 379 VAL A O 1
ATOM 2991 N N . GLN A 1 380 ? 5.513 9.466 22.361 1.00 80.19 380 GLN A N 1
ATOM 2992 C CA . GLN A 1 380 ? 6.201 8.182 22.186 1.00 80.19 380 GLN A CA 1
ATOM 2993 C C . GLN A 1 380 ? 5.546 7.068 23.005 1.00 80.19 380 GLN A C 1
ATOM 2995 O O . GLN A 1 380 ? 5.405 5.955 22.495 1.00 80.19 380 GLN A O 1
ATOM 3000 N N . LEU A 1 381 ? 5.102 7.358 24.233 1.00 83.12 381 LEU A N 1
ATOM 3001 C CA . LEU A 1 381 ? 4.359 6.395 25.050 1.00 83.12 381 LEU A CA 1
ATOM 3002 C C . LEU A 1 381 ? 3.051 5.996 24.355 1.00 83.12 381 LEU A C 1
ATOM 3004 O O . LEU A 1 381 ? 2.802 4.807 24.163 1.00 83.12 381 LEU A O 1
ATOM 3008 N N . ALA A 1 382 ? 2.276 6.974 23.872 1.00 84.56 382 ALA A N 1
ATOM 3009 C CA . ALA A 1 382 ? 1.043 6.722 23.125 1.00 84.56 382 ALA A CA 1
ATOM 3010 C C . ALA A 1 382 ? 1.286 5.883 21.857 1.00 84.56 382 ALA A C 1
ATOM 3012 O O . ALA A 1 382 ? 0.598 4.886 21.629 1.00 84.56 382 ALA A O 1
ATOM 3013 N N . LYS A 1 383 ? 2.304 6.234 21.060 1.00 87.31 383 LYS A N 1
ATOM 3014 C CA . LYS A 1 383 ? 2.707 5.473 19.865 1.00 87.31 383 LYS A CA 1
ATOM 3015 C C . LYS A 1 383 ? 3.121 4.037 20.194 1.00 87.31 383 LYS A C 1
ATOM 3017 O O . LYS A 1 383 ? 2.754 3.111 19.472 1.00 87.31 383 LYS A O 1
ATOM 3022 N N . THR A 1 384 ? 3.853 3.838 21.288 1.00 89.25 384 THR A N 1
ATOM 3023 C CA . THR A 1 384 ? 4.292 2.507 21.732 1.00 89.25 384 THR A CA 1
ATOM 3024 C C . THR A 1 384 ? 3.102 1.659 22.176 1.00 89.25 384 THR A C 1
ATOM 3026 O O . THR A 1 384 ? 2.961 0.530 21.712 1.00 89.25 384 THR A O 1
ATOM 3029 N N . SER A 1 385 ? 2.184 2.205 22.978 1.00 90.44 385 SER A N 1
ATOM 3030 C CA . SER A 1 385 ? 0.955 1.497 23.364 1.00 90.44 385 SER A CA 1
ATOM 3031 C C . SER A 1 385 ? 0.078 1.152 22.153 1.00 90.44 385 SER A C 1
ATOM 3033 O O . SER A 1 385 ? -0.450 0.044 22.075 1.00 90.44 385 SER A O 1
ATOM 3035 N N . GLN A 1 386 ? -0.038 2.048 21.166 1.00 91.31 386 GLN A N 1
ATOM 3036 C CA . GLN A 1 386 ? -0.764 1.770 19.919 1.00 91.31 386 GLN A CA 1
ATOM 3037 C C . GLN A 1 386 ? -0.092 0.686 19.068 1.00 91.31 386 GLN A C 1
ATOM 3039 O O . GLN A 1 386 ? -0.782 -0.106 18.427 1.00 91.31 386 GLN A O 1
ATOM 3044 N N . LEU A 1 387 ? 1.242 0.650 19.027 1.00 94.12 387 LEU A N 1
ATOM 3045 C CA . LEU A 1 387 ? 1.986 -0.417 18.361 1.00 94.12 387 LEU A CA 1
ATOM 3046 C C . LEU A 1 387 ? 1.716 -1.770 19.037 1.00 94.12 387 LEU A C 1
ATOM 3048 O O . LEU A 1 387 ? 1.373 -2.729 18.351 1.00 94.12 387 LEU A O 1
ATOM 3052 N N . LEU A 1 388 ? 1.817 -1.836 20.368 1.00 94.94 388 LEU A N 1
ATOM 3053 C CA . LEU A 1 388 ? 1.567 -3.061 21.135 1.00 94.94 388 LEU A CA 1
ATOM 3054 C C . LEU A 1 388 ? 0.123 -3.552 20.988 1.00 94.94 388 LEU A C 1
ATOM 3056 O O . LEU A 1 388 ? -0.095 -4.743 20.794 1.00 94.94 388 LEU A O 1
ATOM 3060 N N . SER A 1 389 ? -0.854 -2.641 21.012 1.00 94.88 389 SER A N 1
ATOM 3061 C CA . SER A 1 389 ? -2.264 -2.963 20.763 1.00 94.88 389 SER A CA 1
ATOM 3062 C C . SER A 1 389 ? -2.476 -3.549 19.362 1.00 94.88 389 SER A C 1
ATOM 3064 O O . SER A 1 389 ? -3.128 -4.582 19.224 1.00 94.88 389 SER A O 1
ATOM 3066 N N . ARG A 1 390 ? -1.865 -2.964 18.321 1.00 95.12 390 ARG A N 1
ATOM 3067 C CA . ARG A 1 390 ? -1.930 -3.521 16.959 1.00 95.12 390 ARG A CA 1
ATOM 3068 C C . ARG A 1 390 ? -1.273 -4.891 16.867 1.00 95.12 390 ARG A C 1
ATOM 3070 O O . ARG A 1 390 ? -1.857 -5.791 16.276 1.00 95.12 390 ARG A O 1
ATOM 3077 N N . LEU A 1 391 ? -0.100 -5.063 17.472 1.00 95.94 391 LEU A N 1
ATOM 3078 C CA . LEU A 1 391 ? 0.591 -6.348 17.503 1.00 95.94 391 LEU A CA 1
ATOM 3079 C C . LEU A 1 391 ? -0.263 -7.415 18.214 1.00 95.94 391 LEU A C 1
ATOM 3081 O O . LEU A 1 391 ? -0.424 -8.512 17.688 1.00 95.94 391 LEU A O 1
ATOM 3085 N N . ALA A 1 392 ? -0.893 -7.070 19.342 1.00 96.12 392 ALA A N 1
ATOM 3086 C CA . ALA A 1 392 ? -1.823 -7.949 20.047 1.00 96.12 392 ALA A CA 1
ATOM 3087 C C . ALA A 1 392 ? -3.032 -8.342 19.185 1.00 96.12 392 ALA A C 1
ATOM 3089 O O . ALA A 1 392 ? -3.407 -9.512 19.155 1.00 96.12 392 ALA A O 1
ATOM 3090 N N . SER A 1 393 ? -3.598 -7.386 18.442 1.00 95.56 393 SER A N 1
ATOM 3091 C CA . SER A 1 393 ? -4.679 -7.637 17.481 1.00 95.56 393 SER A CA 1
ATOM 3092 C C . SER A 1 393 ? -4.274 -8.692 16.447 1.00 95.56 393 SER A C 1
ATOM 3094 O O . SER A 1 393 ? -5.014 -9.643 16.202 1.00 95.56 393 SER A O 1
ATOM 3096 N N . GLN A 1 394 ? -3.058 -8.586 15.895 1.00 96.75 394 GLN A N 1
ATOM 3097 C CA . GLN A 1 394 ? -2.566 -9.546 14.903 1.00 96.75 394 GLN A CA 1
ATOM 3098 C C . GLN A 1 394 ? -2.296 -10.933 15.501 1.00 96.75 394 GLN A C 1
ATOM 3100 O O . GLN A 1 394 ? -2.692 -11.931 14.903 1.00 96.75 394 GLN A O 1
ATOM 3105 N N . TYR A 1 395 ? -1.707 -11.021 16.699 1.00 96.56 395 TYR A N 1
ATOM 3106 C CA . TYR A 1 395 ? -1.543 -12.302 17.401 1.00 96.56 395 TYR A CA 1
ATOM 3107 C C . TYR A 1 395 ? -2.888 -12.970 17.712 1.00 96.56 395 TYR A C 1
ATOM 3109 O O . TYR A 1 395 ? -3.042 -14.178 17.539 1.00 96.56 395 TYR A O 1
ATOM 3117 N N . ARG A 1 396 ? -3.901 -12.186 18.100 1.00 94.50 396 ARG A N 1
ATOM 3118 C CA . ARG A 1 396 ? -5.267 -12.685 18.301 1.00 94.50 396 ARG A CA 1
ATOM 3119 C C . ARG A 1 396 ? -5.853 -13.262 17.009 1.00 94.50 396 ARG A C 1
ATOM 3121 O O . ARG A 1 396 ? -6.466 -14.323 17.063 1.00 94.50 396 ARG A O 1
ATOM 3128 N N . MET A 1 397 ? -5.635 -12.617 15.858 1.00 92.56 397 MET A N 1
ATOM 3129 C CA . MET A 1 397 ? -6.108 -13.117 14.556 1.00 92.56 397 MET A CA 1
ATOM 3130 C C . MET A 1 397 ? -5.513 -14.480 14.177 1.00 92.56 397 MET A C 1
ATOM 3132 O O . MET A 1 397 ? -6.199 -15.277 13.544 1.00 92.56 397 MET A O 1
ATOM 3136 N N . ILE A 1 398 ? -4.280 -14.780 14.595 1.00 94.50 398 ILE A N 1
ATOM 3137 C CA . ILE A 1 398 ? -3.648 -16.095 14.385 1.00 94.50 398 ILE A CA 1
ATOM 3138 C C . ILE A 1 398 ? -3.847 -17.061 15.566 1.00 94.50 398 ILE A C 1
ATOM 3140 O O . ILE A 1 398 ? -3.167 -18.076 15.659 1.00 94.50 398 ILE A O 1
ATOM 3144 N N . SER A 1 399 ? -4.798 -16.773 16.463 1.00 92.31 399 SER A N 1
ATOM 3145 C CA . SER A 1 399 ? -5.123 -17.584 17.650 1.00 92.31 399 SER A CA 1
ATOM 3146 C C . SER A 1 399 ? -4.004 -17.706 18.700 1.00 92.31 399 SER A C 1
ATOM 3148 O O . SER A 1 399 ? -4.073 -18.550 19.594 1.00 92.31 399 SER A O 1
ATOM 3150 N N . GLU A 1 400 ? -3.008 -16.818 18.684 1.00 93.56 400 GLU A N 1
ATOM 3151 C CA . GLU A 1 400 ? -1.963 -16.722 19.713 1.00 93.56 400 GLU A CA 1
ATOM 3152 C C . GLU A 1 400 ? -2.401 -15.807 20.871 1.00 93.56 400 GLU A C 1
ATOM 3154 O O . GLU A 1 400 ? -1.795 -14.784 21.199 1.00 93.56 400 GLU A O 1
ATOM 3159 N N . VAL A 1 401 ? -3.503 -16.188 21.519 1.00 92.12 401 VAL A N 1
ATOM 3160 C CA . VAL A 1 401 ? -4.225 -15.349 22.493 1.00 92.12 401 VAL A CA 1
ATOM 3161 C C . VAL A 1 401 ? -3.374 -14.979 23.722 1.00 92.12 401 VAL A C 1
ATOM 3163 O O . VAL A 1 401 ? -3.511 -13.884 24.268 1.00 92.12 401 VAL A O 1
ATOM 3166 N N . ARG A 1 402 ? -2.439 -15.850 24.131 1.00 93.00 402 ARG A N 1
ATOM 3167 C CA . ARG A 1 402 ? -1.518 -15.591 25.257 1.00 93.00 402 ARG A CA 1
ATOM 3168 C C . ARG A 1 402 ? -0.523 -14.467 24.967 1.00 93.00 402 ARG A C 1
ATOM 3170 O O . ARG A 1 402 ? -0.267 -13.644 25.844 1.00 93.00 402 ARG A O 1
ATOM 3177 N N . GLU A 1 403 ? 0.025 -14.417 23.753 1.00 95.00 403 GLU A N 1
ATOM 3178 C CA . GLU A 1 403 ? 0.935 -13.334 23.362 1.00 95.00 403 GLU A CA 1
ATOM 3179 C C . GLU A 1 403 ? 0.168 -12.017 23.226 1.00 95.00 403 GLU A C 1
ATOM 3181 O O . GLU A 1 403 ? 0.628 -10.985 23.717 1.00 95.00 403 GLU A O 1
ATOM 3186 N N . ALA A 1 404 ? -1.053 -12.056 22.679 1.00 94.50 404 ALA A N 1
ATOM 3187 C CA . ALA A 1 404 ? -1.933 -10.889 22.649 1.00 94.50 404 ALA A CA 1
ATOM 3188 C C . ALA A 1 404 ? -2.203 -10.326 24.060 1.00 94.50 404 ALA A C 1
ATOM 3190 O O . ALA A 1 404 ? -2.082 -9.122 24.284 1.00 94.50 404 ALA A O 1
ATOM 3191 N N . GLU A 1 405 ? -2.504 -11.182 25.040 1.00 94.38 405 GLU A N 1
ATOM 3192 C CA . GLU A 1 405 ? -2.748 -10.768 26.427 1.00 94.38 405 GLU A CA 1
ATOM 3193 C C . GLU A 1 405 ? -1.516 -10.143 27.097 1.00 94.38 405 GLU A C 1
ATOM 3195 O O . GLU A 1 405 ? -1.622 -9.119 27.784 1.00 94.38 405 GLU A O 1
ATOM 3200 N N . LYS A 1 406 ? -0.337 -10.731 26.873 1.00 96.50 406 LYS A N 1
ATOM 3201 C CA . LYS A 1 406 ? 0.939 -10.210 27.374 1.00 96.50 406 LYS A CA 1
ATOM 3202 C C . LYS A 1 406 ? 1.228 -8.815 26.818 1.00 96.50 406 LYS A C 1
ATOM 3204 O O . LYS A 1 406 ? 1.558 -7.910 27.583 1.00 96.50 406 LYS A O 1
ATOM 3209 N N . LEU A 1 407 ? 1.051 -8.627 25.511 1.00 95.88 407 LEU A N 1
ATOM 3210 C CA . LEU A 1 407 ? 1.256 -7.344 24.835 1.00 95.88 407 LEU A CA 1
ATOM 3211 C C . LEU A 1 407 ? 0.276 -6.264 25.303 1.00 95.88 407 LEU A C 1
ATOM 3213 O O . LEU A 1 407 ? 0.680 -5.119 25.497 1.00 95.88 407 LEU A O 1
ATOM 3217 N N . LEU A 1 408 ? -0.997 -6.613 25.519 1.00 95.31 408 LEU A N 1
ATOM 3218 C CA . LEU A 1 408 ? -1.985 -5.666 26.047 1.00 95.31 408 LEU A CA 1
ATOM 3219 C C . LEU A 1 408 ? -1.677 -5.268 27.489 1.00 95.31 408 LEU A C 1
ATOM 3221 O O . LEU A 1 408 ? -1.799 -4.096 27.832 1.00 95.31 408 LEU A O 1
ATOM 3225 N N . SER A 1 409 ? -1.220 -6.211 28.312 1.00 94.06 409 SER A N 1
ATOM 3226 C CA . SER A 1 409 ? -0.820 -5.926 29.695 1.00 94.06 409 SER A CA 1
ATOM 3227 C C . SER A 1 409 ? 0.388 -4.983 29.752 1.00 94.06 409 SER A C 1
ATOM 3229 O O . SER A 1 409 ? 0.423 -4.058 30.560 1.00 94.06 409 SER A O 1
ATOM 3231 N N . GLU A 1 410 ? 1.350 -5.154 28.844 1.00 94.19 410 GLU A N 1
ATOM 3232 C CA . GLU A 1 410 ? 2.472 -4.224 28.684 1.00 94.19 410 GLU A CA 1
ATOM 3233 C C . GLU A 1 410 ? 2.007 -2.839 28.204 1.00 94.19 410 GLU A C 1
ATOM 3235 O O . GLU A 1 410 ? 2.431 -1.819 28.749 1.00 94.19 410 GLU A O 1
ATOM 3240 N N . ALA A 1 411 ? 1.092 -2.781 27.231 1.00 92.50 411 ALA A N 1
ATOM 3241 C CA . ALA A 1 411 ? 0.538 -1.522 26.731 1.00 92.50 411 ALA A CA 1
ATOM 3242 C C . ALA A 1 411 ? -0.204 -0.732 27.825 1.00 92.50 411 ALA A C 1
ATOM 3244 O O . ALA A 1 411 ? -0.082 0.495 27.885 1.00 92.50 411 ALA A O 1
ATOM 3245 N N . GLU A 1 412 ? -0.937 -1.429 28.696 1.00 90.06 412 GLU A N 1
ATOM 3246 C CA . GLU A 1 412 ? -1.611 -0.856 29.866 1.00 90.06 412 GLU A CA 1
ATOM 3247 C C . GLU A 1 412 ? -0.625 -0.357 30.911 1.00 90.06 412 GLU A C 1
ATOM 3249 O O . GLU A 1 412 ? -0.812 0.731 31.446 1.00 90.06 412 GLU A O 1
ATOM 3254 N N . GLN A 1 413 ? 0.446 -1.106 31.178 1.00 90.19 413 GLN A N 1
ATOM 3255 C CA . GLN A 1 413 ? 1.481 -0.665 32.105 1.00 90.19 413 GLN A CA 1
ATOM 3256 C C . GLN A 1 413 ? 2.157 0.622 31.608 1.00 90.19 413 GLN A C 1
ATOM 3258 O O . GLN A 1 413 ? 2.416 1.527 32.400 1.00 90.19 413 GLN A O 1
ATOM 3263 N N . ILE A 1 414 ? 2.388 0.746 30.296 1.00 87.75 414 ILE A N 1
ATOM 3264 C CA . ILE A 1 414 ? 2.898 1.980 29.677 1.00 87.75 414 ILE A CA 1
ATOM 3265 C C . ILE A 1 414 ? 1.914 3.140 29.874 1.00 87.75 414 ILE A C 1
ATOM 3267 O O . ILE A 1 414 ? 2.334 4.230 30.264 1.00 87.75 414 ILE A O 1
ATOM 3271 N N . ILE A 1 415 ? 0.616 2.905 29.648 1.00 84.75 415 ILE A N 1
ATOM 3272 C CA . ILE A 1 415 ? -0.439 3.903 29.877 1.00 84.75 415 ILE A CA 1
ATOM 3273 C C . ILE A 1 415 ? -0.474 4.333 31.349 1.00 84.75 415 ILE A C 1
ATOM 3275 O O . ILE A 1 415 ? -0.450 5.526 31.641 1.00 84.75 415 ILE A O 1
ATOM 3279 N N . ALA A 1 416 ? -0.486 3.375 32.276 1.00 83.00 416 ALA A N 1
ATOM 3280 C CA . ALA A 1 416 ? -0.574 3.623 33.711 1.00 83.00 416 ALA A CA 1
ATOM 3281 C C . ALA A 1 416 ? 0.643 4.399 34.236 1.00 83.00 416 ALA A C 1
ATOM 3283 O O . ALA A 1 416 ? 0.485 5.357 34.986 1.00 83.00 416 ALA A O 1
ATOM 3284 N N . ASN A 1 417 ? 1.851 4.048 33.786 1.00 79.19 417 ASN A N 1
ATOM 3285 C CA . ASN A 1 417 ? 3.083 4.746 34.164 1.00 79.19 417 ASN A CA 1
ATOM 3286 C C . ASN A 1 417 ? 3.154 6.180 33.607 1.00 79.19 417 ASN A C 1
ATOM 3288 O O . ASN A 1 417 ? 3.844 7.031 34.171 1.00 79.19 417 ASN A O 1
ATOM 3292 N N . GLY A 1 418 ? 2.486 6.439 32.480 1.00 71.50 418 GLY A N 1
ATOM 3293 C CA . GLY A 1 418 ? 2.392 7.765 31.871 1.00 71.50 418 GLY A CA 1
ATOM 3294 C C . GLY A 1 418 ? 1.274 8.634 32.449 1.00 71.50 418 GLY A C 1
ATOM 3295 O O . GLY A 1 418 ? 1.363 9.857 32.368 1.00 71.50 418 GLY A O 1
ATOM 3296 N N . TRP A 1 419 ? 0.258 8.025 33.065 1.00 69.56 419 TRP A N 1
ATOM 3297 C CA . TRP A 1 419 ? -1.018 8.659 33.401 1.00 69.56 419 TRP A CA 1
ATOM 3298 C C . TRP A 1 419 ? -0.892 9.965 34.198 1.00 69.56 419 TRP A C 1
ATOM 3300 O O . TRP A 1 419 ? -1.503 10.965 33.829 1.00 69.56 419 TRP A O 1
ATOM 3310 N N . ASP A 1 420 ? -0.039 10.001 35.225 1.00 65.56 420 ASP A N 1
ATOM 3311 C CA . ASP A 1 420 ? 0.149 11.190 36.075 1.00 65.56 420 ASP A CA 1
ATOM 3312 C C . ASP A 1 420 ? 0.839 12.361 35.351 1.00 65.56 420 ASP A C 1
ATOM 3314 O O . ASP A 1 420 ? 0.775 13.508 35.795 1.00 65.56 420 ASP A O 1
ATOM 3318 N N . ARG A 1 421 ? 1.521 12.085 34.232 1.00 62.31 421 ARG A N 1
ATOM 3319 C CA . ARG A 1 421 ? 2.221 13.088 33.410 1.00 62.31 421 ARG A CA 1
ATOM 3320 C C . ARG A 1 421 ? 1.362 13.594 32.257 1.00 62.31 421 ARG A C 1
ATOM 3322 O O . ARG A 1 421 ? 1.645 14.656 31.702 1.00 62.31 421 ARG A O 1
ATOM 3329 N N . TRP A 1 422 ? 0.325 12.846 31.899 1.00 66.06 422 TRP A N 1
ATOM 3330 C CA . TRP A 1 422 ? -0.440 13.066 30.688 1.00 66.06 422 TRP A CA 1
ATOM 3331 C C . TRP A 1 422 ? -1.365 14.266 30.821 1.00 66.06 422 TRP A C 1
ATOM 3333 O O . TRP A 1 422 ? -2.376 14.248 31.523 1.00 66.06 422 TRP A O 1
ATOM 3343 N N . ARG A 1 423 ? -1.066 15.313 30.048 1.00 64.94 423 ARG A N 1
ATOM 3344 C CA . ARG A 1 423 ? -2.117 16.251 29.657 1.00 64.94 423 ARG A CA 1
ATOM 3345 C C . ARG A 1 423 ? -3.036 15.544 28.660 1.00 64.94 423 ARG A C 1
ATOM 3347 O O . ARG A 1 423 ? -2.532 14.823 27.799 1.00 64.94 423 ARG A O 1
ATOM 3354 N N . PRO A 1 424 ? -4.357 15.757 28.730 1.00 63.38 424 PRO A N 1
ATOM 3355 C CA . PRO A 1 424 ? -5.309 15.122 27.828 1.00 63.38 424 PRO A CA 1
ATOM 3356 C C . PRO A 1 424 ? -5.048 15.543 26.375 1.00 63.38 424 PRO A C 1
ATOM 3358 O O . PRO A 1 424 ? -5.506 16.588 25.913 1.00 63.38 424 PRO A O 1
ATOM 3361 N N . SER A 1 425 ? -4.275 14.729 25.658 1.00 72.38 425 SER A N 1
ATOM 3362 C CA . SER A 1 425 ? -4.017 14.862 24.228 1.00 72.38 425 SER A CA 1
ATOM 3363 C C . SER A 1 425 ? -4.844 13.835 23.454 1.00 72.38 425 SER A C 1
ATOM 3365 O O . SER A 1 425 ? -5.216 12.779 23.974 1.00 72.38 425 SER A O 1
ATOM 3367 N N . PHE A 1 426 ? -5.131 14.138 22.189 1.00 74.44 426 PHE A N 1
ATOM 3368 C CA . PHE A 1 426 ? -5.864 13.225 21.312 1.00 74.44 426 PHE A CA 1
ATOM 3369 C C . PHE A 1 426 ? -5.132 11.883 21.132 1.00 74.44 426 PHE A C 1
ATOM 3371 O O . PHE A 1 426 ? -5.769 10.833 21.147 1.00 74.44 426 PHE A O 1
ATOM 3378 N N . ASP A 1 427 ? -3.801 11.906 21.010 1.00 77.19 427 ASP A N 1
ATOM 3379 C CA . ASP A 1 427 ? -2.990 10.705 20.769 1.00 77.19 427 ASP A CA 1
ATOM 3380 C C . ASP A 1 427 ? -3.055 9.723 21.946 1.00 77.19 427 ASP A C 1
ATOM 3382 O O . ASP A 1 427 ? -3.162 8.510 21.755 1.00 77.19 427 ASP A O 1
ATOM 3386 N N . ILE A 1 428 ? -3.065 10.261 23.167 1.00 78.56 428 ILE A N 1
ATOM 3387 C CA . ILE A 1 428 ? -3.234 9.503 24.408 1.00 78.56 428 ILE A CA 1
ATOM 3388 C C . ILE A 1 428 ? -4.626 8.863 24.472 1.00 78.56 428 ILE A C 1
ATOM 3390 O O . ILE A 1 428 ? -4.749 7.661 24.713 1.00 78.56 428 ILE A O 1
ATOM 3394 N N . LEU A 1 429 ? -5.679 9.645 24.208 1.00 79.06 429 LEU A N 1
ATOM 3395 C CA . LEU A 1 429 ? -7.060 9.151 24.182 1.00 79.06 429 LEU A CA 1
ATOM 3396 C C . LEU A 1 429 ? -7.242 8.032 23.151 1.00 79.06 429 LEU A C 1
ATOM 3398 O O . LEU A 1 429 ? -7.886 7.016 23.434 1.00 79.06 429 LEU A O 1
ATOM 3402 N N . ALA A 1 430 ? -6.640 8.199 21.972 1.00 82.19 430 ALA A N 1
ATOM 3403 C CA . ALA A 1 430 ? -6.614 7.182 20.935 1.00 82.19 430 ALA A CA 1
ATOM 3404 C C . ALA A 1 430 ? -5.904 5.911 21.423 1.00 82.19 430 ALA A C 1
ATOM 3406 O O . ALA A 1 430 ? -6.455 4.822 21.284 1.00 82.19 430 ALA A O 1
ATOM 3407 N N . ALA A 1 431 ? -4.729 6.033 22.052 1.00 85.94 431 ALA A N 1
ATOM 3408 C CA . ALA A 1 431 ? -3.982 4.888 22.575 1.00 85.94 431 ALA A CA 1
ATOM 3409 C C . ALA A 1 431 ? -4.771 4.087 23.628 1.00 85.94 431 ALA A C 1
ATOM 3411 O O . ALA A 1 431 ? -4.897 2.871 23.493 1.00 85.94 431 ALA A O 1
ATOM 3412 N N . ILE A 1 432 ? -5.361 4.760 24.623 1.00 86.88 432 ILE A N 1
ATOM 3413 C CA . ILE A 1 432 ? -6.188 4.121 25.667 1.00 86.88 432 ILE A CA 1
ATOM 3414 C C . ILE A 1 432 ? -7.369 3.373 25.046 1.00 86.88 432 ILE A C 1
ATOM 3416 O O . ILE A 1 432 ? -7.681 2.243 25.428 1.00 86.88 432 ILE A O 1
ATOM 3420 N N . THR A 1 433 ? -8.022 4.004 24.072 1.00 87.44 433 THR A N 1
ATOM 3421 C CA . THR A 1 433 ? -9.186 3.425 23.401 1.00 87.44 433 THR A CA 1
ATOM 3422 C C . THR A 1 433 ? -8.805 2.191 22.596 1.00 87.44 433 THR A C 1
ATOM 3424 O O . THR A 1 433 ? -9.491 1.185 22.719 1.00 87.44 433 THR A O 1
ATOM 3427 N N . HIS A 1 434 ? -7.701 2.233 21.844 1.00 89.38 434 HIS A N 1
ATOM 3428 C CA . HIS A 1 434 ? -7.209 1.082 21.083 1.00 89.38 434 HIS A CA 1
ATOM 3429 C C . HIS A 1 434 ? -6.871 -0.110 21.985 1.00 89.38 434 HIS A C 1
ATOM 3431 O O . HIS A 1 434 ? -7.285 -1.233 21.704 1.00 89.38 434 HIS A O 1
ATOM 3437 N N . VAL A 1 435 ? -6.181 0.130 23.105 1.00 92.19 435 VAL A N 1
ATOM 3438 C CA . VAL A 1 435 ? -5.882 -0.925 24.088 1.00 92.19 435 VAL A CA 1
ATOM 3439 C C . VAL A 1 435 ? -7.172 -1.511 24.668 1.00 92.19 435 VAL A C 1
ATOM 3441 O O . VAL A 1 435 ? -7.319 -2.729 24.744 1.00 92.19 435 VAL A O 1
ATOM 3444 N N . SER A 1 436 ? -8.139 -0.656 25.006 1.00 91.69 436 SER A N 1
ATOM 3445 C CA . SER A 1 436 ? -9.435 -1.088 25.537 1.00 91.69 436 SER A CA 1
ATOM 3446 C C . SER A 1 436 ? -10.264 -1.873 24.511 1.00 91.69 436 SER A C 1
ATOM 3448 O O . SER A 1 436 ? -10.867 -2.881 24.867 1.00 91.69 436 SER A O 1
ATOM 3450 N N . ASP A 1 437 ? -10.293 -1.440 23.245 1.00 91.69 437 ASP A N 1
ATOM 3451 C CA . ASP A 1 437 ? -10.968 -2.145 22.144 1.00 91.69 437 ASP A CA 1
ATOM 3452 C C . ASP A 1 437 ? -10.419 -3.568 21.994 1.00 91.69 437 ASP A C 1
ATOM 3454 O O . ASP A 1 437 ? -11.186 -4.528 21.938 1.00 91.69 437 ASP A O 1
ATOM 3458 N N . GLU A 1 438 ? -9.094 -3.724 21.995 1.00 93.88 438 GLU A N 1
ATOM 3459 C CA . GLU A 1 438 ? -8.481 -5.047 21.871 1.00 93.88 438 GLU A CA 1
ATOM 3460 C C . GLU A 1 438 ? -8.677 -5.908 23.123 1.00 93.88 438 GLU A C 1
ATOM 3462 O O . GLU A 1 438 ? -8.853 -7.117 22.999 1.00 93.88 438 GLU A O 1
ATOM 3467 N N . ARG A 1 439 ? -8.743 -5.325 24.328 1.00 93.94 439 ARG A N 1
ATOM 3468 C CA . ARG A 1 439 ? -9.128 -6.058 25.550 1.00 93.94 439 ARG A CA 1
ATOM 3469 C C . ARG A 1 439 ? -10.559 -6.590 25.480 1.00 93.94 439 ARG A C 1
ATOM 3471 O O . ARG A 1 439 ? -10.801 -7.731 25.869 1.00 93.94 439 ARG A O 1
ATOM 3478 N N . ILE A 1 440 ? -11.494 -5.783 24.976 1.00 94.25 440 ILE A N 1
ATOM 3479 C CA . ILE A 1 440 ? -12.886 -6.195 24.750 1.00 94.25 440 ILE A CA 1
ATOM 3480 C C . ILE A 1 440 ? -12.922 -7.331 23.720 1.00 94.25 440 ILE A C 1
ATOM 3482 O O . ILE A 1 440 ? -13.527 -8.369 23.979 1.00 94.25 440 ILE A O 1
ATOM 3486 N N . ALA A 1 441 ? -12.218 -7.183 22.594 1.00 93.06 441 ALA A N 1
ATOM 3487 C CA . ALA A 1 441 ? -12.134 -8.218 21.564 1.00 93.06 441 ALA A CA 1
ATOM 3488 C C . ALA A 1 441 ? -11.498 -9.521 22.085 1.00 93.06 441 ALA A C 1
ATOM 3490 O O . ALA A 1 441 ? -11.940 -10.616 21.736 1.00 93.06 441 ALA A O 1
ATOM 3491 N N . LEU A 1 442 ? -10.488 -9.417 22.952 1.00 93.06 442 LEU A N 1
ATOM 3492 C CA . LEU A 1 442 ? -9.862 -10.558 23.614 1.00 93.06 442 LEU A CA 1
ATOM 3493 C C . LEU A 1 442 ? -10.844 -11.281 24.545 1.00 93.06 442 LEU A C 1
ATOM 3495 O O . LEU A 1 442 ? -10.936 -12.503 24.493 1.00 93.06 442 LEU A O 1
ATOM 3499 N N . ALA A 1 443 ? -11.606 -10.545 25.361 1.00 93.12 443 ALA A N 1
ATOM 3500 C CA . ALA A 1 443 ? -12.632 -11.124 26.230 1.00 93.12 443 ALA A CA 1
ATOM 3501 C C . ALA A 1 443 ? -13.716 -11.853 25.419 1.00 93.12 443 ALA A C 1
ATOM 3503 O O . ALA A 1 443 ? -14.077 -12.978 25.756 1.00 93.12 443 ALA A O 1
ATOM 3504 N N . LEU A 1 444 ? -14.163 -11.266 24.305 1.00 91.69 444 LEU A N 1
ATOM 3505 C CA . LEU A 1 444 ? -15.095 -11.918 23.380 1.00 91.69 444 LEU A CA 1
ATOM 3506 C C . LEU A 1 444 ? -14.501 -13.178 22.735 1.00 91.69 444 LEU A C 1
ATOM 3508 O O . LEU A 1 444 ? -15.211 -14.157 22.550 1.00 91.69 444 LEU A O 1
ATOM 3512 N N . SER A 1 445 ? -13.195 -13.194 22.453 1.00 89.69 445 SER A N 1
ATOM 3513 C CA . SER A 1 445 ? -12.507 -14.383 21.918 1.00 89.69 445 SER A CA 1
ATOM 3514 C C . SER A 1 445 ? -12.459 -15.544 22.924 1.00 89.69 445 SER A C 1
ATOM 3516 O O . SER A 1 445 ? -12.305 -16.693 22.525 1.00 89.69 445 SER A O 1
ATOM 3518 N N . TYR A 1 446 ? -12.607 -15.251 24.219 1.00 91.12 446 TYR A N 1
ATOM 3519 C CA . TYR A 1 446 ? -12.758 -16.238 25.291 1.00 91.12 446 TYR A CA 1
ATOM 3520 C C . TYR A 1 446 ? -14.225 -16.544 25.641 1.00 91.12 446 TYR A C 1
ATOM 3522 O O . TYR A 1 446 ? -14.468 -17.207 26.647 1.00 91.12 446 TYR A O 1
ATOM 3530 N N . ASP A 1 447 ? -15.189 -16.041 24.862 1.00 91.88 447 ASP A N 1
ATOM 3531 C CA . ASP A 1 447 ? -16.629 -16.129 25.149 1.00 91.88 447 ASP A CA 1
ATOM 3532 C C . ASP A 1 447 ? -17.023 -15.504 26.509 1.00 91.88 447 ASP A C 1
ATOM 3534 O O . ASP A 1 447 ? -17.960 -15.913 27.189 1.00 91.88 447 ASP A O 1
ATOM 3538 N N . GLN A 1 448 ? -16.278 -14.479 26.943 1.00 94.75 448 GLN A N 1
ATOM 3539 C CA . GLN A 1 448 ? -16.498 -13.765 28.206 1.00 94.75 448 GLN A CA 1
ATOM 3540 C C . GLN A 1 448 ? -17.277 -12.466 27.963 1.00 94.75 448 GLN A C 1
ATOM 3542 O O . GLN A 1 448 ? -16.748 -11.366 28.150 1.00 94.75 448 GLN A O 1
ATOM 3547 N N . LEU A 1 449 ? -18.539 -12.581 27.534 1.00 94.25 449 LEU A N 1
ATOM 3548 C CA . LEU A 1 449 ? -19.382 -11.429 27.183 1.00 94.25 449 LEU A CA 1
ATOM 3549 C C . LEU A 1 449 ? -19.565 -10.439 28.347 1.00 94.25 449 LEU A C 1
ATOM 3551 O O . LEU A 1 449 ? -19.438 -9.232 28.152 1.00 94.25 449 LEU A O 1
ATOM 3555 N N . GLU A 1 450 ? -19.793 -10.928 29.567 1.00 93.06 450 GLU A N 1
ATOM 3556 C CA . GLU A 1 450 ? -19.946 -10.072 30.755 1.00 93.06 450 GLU A CA 1
ATOM 3557 C C . GLU A 1 450 ? -18.688 -9.238 31.018 1.00 93.06 450 GLU A C 1
ATOM 3559 O O . GLU A 1 450 ? -18.756 -8.017 31.172 1.00 93.06 450 GLU A O 1
ATOM 3564 N N . LYS A 1 451 ? -17.514 -9.875 30.955 1.00 94.38 451 LYS A N 1
ATOM 3565 C CA . LYS A 1 451 ? -16.222 -9.198 31.096 1.00 94.38 451 LYS A CA 1
ATOM 3566 C C . LYS A 1 451 ? -16.002 -8.170 29.987 1.00 94.38 451 LYS A C 1
ATOM 3568 O O . LYS A 1 451 ? -15.488 -7.085 30.246 1.00 94.38 451 LYS A O 1
ATOM 3573 N N . ALA A 1 452 ? -16.391 -8.485 28.751 1.00 93.56 452 ALA A N 1
ATOM 3574 C CA . ALA A 1 452 ? -16.317 -7.543 27.638 1.00 93.56 452 ALA A CA 1
ATOM 3575 C C . ALA A 1 452 ? -17.170 -6.289 27.914 1.00 93.56 452 ALA A C 1
ATOM 3577 O O . ALA A 1 452 ? -16.701 -5.164 27.710 1.00 93.56 452 ALA A O 1
ATOM 3578 N N . VAL A 1 453 ? -18.393 -6.463 28.431 1.00 91.44 453 VAL A N 1
ATOM 3579 C CA . VAL A 1 453 ? -19.278 -5.357 28.833 1.00 91.44 453 VAL A CA 1
ATOM 3580 C C . VAL A 1 453 ? -18.647 -4.519 29.946 1.00 91.44 453 VAL A C 1
ATOM 3582 O O . VAL A 1 453 ? -18.597 -3.292 29.829 1.00 91.44 453 VAL A O 1
ATOM 3585 N N . GLU A 1 454 ? -18.113 -5.150 30.994 1.00 92.50 454 GLU A N 1
ATOM 3586 C CA . GLU A 1 454 ? -17.429 -4.460 32.096 1.00 92.50 454 GLU A CA 1
ATOM 3587 C C . GLU A 1 454 ? -16.228 -3.637 31.614 1.00 92.50 454 GLU A C 1
ATOM 3589 O O . GLU A 1 454 ? -16.083 -2.467 31.982 1.00 92.50 454 GLU A O 1
ATOM 3594 N N . LEU A 1 455 ? -15.402 -4.209 30.734 1.00 92.06 455 LEU A N 1
ATOM 3595 C CA . LEU A 1 455 ? -14.278 -3.510 30.110 1.00 92.06 455 LEU A CA 1
ATOM 3596 C C . LEU A 1 455 ? -14.754 -2.301 29.294 1.00 92.06 455 LEU A C 1
ATOM 3598 O O . LEU A 1 455 ? -14.168 -1.220 29.391 1.00 92.06 455 LEU A O 1
ATOM 3602 N N . SER A 1 456 ? -15.849 -2.435 28.539 1.00 90.88 456 SER A N 1
ATOM 3603 C CA . SER A 1 456 ? -16.407 -1.311 27.782 1.00 90.88 456 SER A CA 1
ATOM 3604 C C . SER A 1 456 ? -16.976 -0.208 28.682 1.00 90.88 456 SER A C 1
ATOM 3606 O O . SER A 1 456 ? -16.785 0.972 28.375 1.00 90.88 456 SER A O 1
ATOM 3608 N N . ARG A 1 457 ? -17.615 -0.556 29.807 1.00 88.44 457 ARG A N 1
ATOM 3609 C CA . ARG A 1 457 ? -18.066 0.421 30.816 1.00 88.44 457 ARG A CA 1
ATOM 3610 C C . ARG A 1 457 ? -16.881 1.150 31.451 1.00 88.44 457 ARG A C 1
ATOM 3612 O O . ARG A 1 457 ? -16.888 2.377 31.548 1.00 88.44 457 ARG A O 1
ATOM 3619 N N . SER A 1 458 ? -15.834 0.411 31.824 1.00 86.94 458 SER A N 1
ATOM 3620 C CA . SER A 1 458 ? -14.594 0.972 32.376 1.00 86.94 458 SER A CA 1
ATOM 3621 C C . SER A 1 458 ? -13.932 1.954 31.402 1.00 86.94 458 SER A C 1
ATOM 3623 O O . SER A 1 458 ? -13.553 3.065 31.789 1.00 86.94 458 SER A O 1
ATOM 3625 N N . ARG A 1 459 ? -13.881 1.605 30.109 1.00 87.75 459 ARG A N 1
ATOM 3626 C CA . ARG A 1 459 ? -13.395 2.491 29.042 1.00 87.75 459 ARG A CA 1
ATOM 3627 C C . ARG A 1 459 ? -14.172 3.805 28.998 1.00 87.75 459 ARG A C 1
ATOM 3629 O O . ARG A 1 459 ? -13.557 4.868 28.990 1.00 87.75 459 ARG A O 1
ATOM 3636 N N . ILE A 1 460 ? -15.505 3.753 28.983 1.00 83.81 460 ILE A N 1
ATOM 3637 C CA . ILE A 1 460 ? -16.341 4.965 28.944 1.00 83.81 460 ILE A CA 1
ATOM 3638 C C . ILE A 1 460 ? -16.101 5.838 30.173 1.00 83.81 460 ILE A C 1
ATOM 3640 O O . ILE A 1 460 ? -15.892 7.043 30.029 1.00 83.81 460 ILE A O 1
ATOM 3644 N N . LYS A 1 461 ? -16.043 5.234 31.365 1.00 81.00 461 LYS A N 1
ATOM 3645 C CA . LYS A 1 461 ? -15.748 5.947 32.614 1.00 81.00 461 LYS A CA 1
ATOM 3646 C C . LYS A 1 461 ? -14.385 6.646 32.567 1.00 81.00 461 LYS A C 1
ATOM 3648 O O . LYS A 1 461 ? -14.275 7.817 32.926 1.00 81.00 461 LYS A O 1
ATOM 3653 N N . THR A 1 462 ? -13.361 5.946 32.079 1.00 77.00 462 THR A N 1
ATOM 3654 C CA . THR A 1 462 ? -11.992 6.469 31.939 1.00 77.00 462 THR A CA 1
ATOM 3655 C C . THR A 1 462 ? -11.959 7.674 31.003 1.00 77.00 462 THR A C 1
ATOM 3657 O O . THR A 1 462 ? -11.407 8.720 31.337 1.00 77.00 462 THR A O 1
ATOM 3660 N N . LEU A 1 463 ? -12.614 7.564 29.847 1.00 74.25 463 LEU A N 1
ATOM 3661 C CA . LEU A 1 463 ? -12.690 8.637 28.859 1.00 74.25 463 LEU A CA 1
ATOM 3662 C C . LEU A 1 463 ? -13.488 9.855 29.352 1.00 74.25 463 LEU A C 1
ATOM 3664 O O . LEU A 1 463 ? -13.107 10.990 29.055 1.00 74.25 463 LEU A O 1
ATOM 3668 N N . GLY A 1 464 ? -14.551 9.632 30.132 1.00 65.88 464 GLY A N 1
ATOM 3669 C CA . GLY A 1 464 ? -15.315 10.698 30.785 1.00 65.88 464 GLY A CA 1
ATOM 3670 C C . GLY A 1 464 ? -14.446 11.544 31.722 1.00 65.88 464 GLY A C 1
ATOM 3671 O O . GLY A 1 464 ? -14.461 12.772 31.634 1.00 65.88 464 GLY A O 1
ATOM 3672 N N . GLY A 1 465 ? -13.606 10.895 32.538 1.00 62.88 465 GLY A N 1
ATOM 3673 C CA . GLY A 1 465 ? -12.682 11.573 33.455 1.00 62.88 465 GLY A CA 1
ATOM 3674 C C . GLY A 1 465 ? -11.611 12.421 32.755 1.00 62.88 465 GLY A C 1
ATOM 3675 O O . GLY A 1 465 ? -11.304 13.522 33.210 1.00 62.88 465 GLY A O 1
ATOM 3676 N N . ILE A 1 466 ? -11.078 11.958 31.617 1.00 62.38 466 ILE A N 1
ATOM 3677 C CA . ILE A 1 466 ? -10.040 12.681 30.855 1.00 62.38 466 ILE A CA 1
ATOM 3678 C C . ILE A 1 466 ? -10.611 13.929 30.160 1.00 62.38 466 ILE A C 1
ATOM 3680 O O . ILE A 1 466 ? -9.928 14.941 30.031 1.00 62.38 466 ILE A O 1
ATOM 3684 N N . ARG A 1 467 ? -11.868 13.904 29.698 1.00 56.41 467 ARG A N 1
ATOM 3685 C CA . ARG A 1 467 ? -12.472 15.076 29.038 1.00 56.41 467 ARG A CA 1
ATOM 3686 C C . ARG A 1 467 ? -12.761 16.212 30.024 1.00 56.41 467 ARG A C 1
ATOM 3688 O O . ARG A 1 467 ? -12.596 17.373 29.646 1.00 56.41 467 ARG A O 1
ATOM 3695 N N . TYR A 1 468 ? -13.117 15.890 31.269 1.00 48.47 468 TYR A N 1
ATOM 3696 C CA . TYR A 1 468 ? -13.381 16.879 32.325 1.00 48.47 468 TYR A CA 1
ATOM 3697 C C . TYR A 1 468 ? -12.155 17.748 32.644 1.00 48.47 468 TYR A C 1
ATOM 3699 O O . TYR A 1 468 ? -12.286 18.919 32.989 1.00 48.47 468 TYR A O 1
ATOM 3707 N N . SER A 1 469 ? -10.950 17.200 32.471 1.00 47.53 469 SER A N 1
ATOM 3708 C CA . SER A 1 469 ? -9.688 17.916 32.677 1.00 47.53 469 SER A CA 1
ATOM 3709 C C . SER A 1 469 ? -9.176 18.653 31.428 1.00 47.53 469 SER A C 1
ATOM 3711 O O . SER A 1 469 ? -8.252 19.459 31.538 1.00 47.53 469 SER A O 1
ATOM 3713 N N . ALA A 1 470 ? -9.767 18.420 30.245 1.00 47.50 470 ALA A N 1
ATOM 3714 C CA . ALA A 1 470 ? -9.202 18.825 28.952 1.00 47.50 470 ALA A CA 1
ATOM 3715 C C . ALA A 1 470 ? -9.823 20.057 28.280 1.00 47.50 470 ALA A C 1
ATOM 3717 O O . ALA A 1 470 ? -9.154 20.684 27.458 1.00 47.50 470 ALA A O 1
ATOM 3718 N N . ALA A 1 471 ? -11.095 20.391 28.529 1.00 48.00 471 ALA A N 1
ATOM 3719 C CA . ALA A 1 471 ? -11.829 21.257 27.602 1.00 48.00 471 ALA A CA 1
ATOM 3720 C C . ALA A 1 471 ? -12.615 22.401 28.262 1.00 48.00 471 ALA A C 1
ATOM 3722 O O . ALA A 1 471 ? -13.702 22.205 28.792 1.00 48.00 471 ALA A O 1
ATOM 3723 N N . ARG A 1 472 ? -12.122 23.631 28.047 1.00 46.44 472 ARG A N 1
ATOM 3724 C CA . ARG A 1 472 ? -12.956 24.841 27.896 1.00 46.44 472 ARG A CA 1
ATOM 3725 C C . ARG A 1 472 ? -13.584 24.956 26.492 1.00 46.44 472 ARG A C 1
ATOM 3727 O O . ARG A 1 472 ? -14.389 25.848 26.269 1.00 46.44 472 ARG A O 1
ATOM 3734 N N . THR A 1 473 ? -13.243 24.079 25.539 1.00 48.09 473 THR A N 1
ATOM 3735 C CA . THR A 1 473 ? -13.870 24.013 24.201 1.00 48.09 473 THR A CA 1
ATOM 3736 C C . THR A 1 473 ? -13.785 22.593 23.607 1.00 48.09 473 THR A C 1
ATOM 3738 O O . THR A 1 473 ? -12.689 22.039 23.503 1.00 48.09 473 THR A O 1
ATOM 3741 N N . PRO A 1 474 ? -14.904 21.961 23.204 1.00 52.50 474 PRO A N 1
ATOM 3742 C CA . PRO A 1 474 ? -14.872 20.670 22.518 1.00 52.50 474 PRO A CA 1
ATOM 3743 C C . PRO A 1 474 ? -14.342 20.819 21.079 1.00 52.50 474 PRO A C 1
ATOM 3745 O O . PRO A 1 474 ? -14.874 21.580 20.277 1.00 52.50 474 PRO A O 1
ATOM 3748 N N . ASN A 1 475 ? -13.287 20.072 20.740 1.00 60.97 475 ASN A N 1
ATOM 3749 C CA . ASN A 1 475 ? -12.755 19.957 19.376 1.00 60.97 475 ASN A CA 1
ATOM 3750 C C . ASN A 1 475 ? -13.583 18.930 18.575 1.00 60.97 475 ASN A C 1
ATOM 3752 O O . ASN A 1 475 ? -13.798 17.817 19.058 1.00 60.97 475 ASN A O 1
ATOM 3756 N N . PHE A 1 476 ? -14.002 19.267 17.348 1.00 62.12 476 PHE A N 1
ATOM 3757 C CA . PHE A 1 476 ? -14.800 18.417 16.444 1.00 62.12 476 PHE A CA 1
ATOM 3758 C C . PHE A 1 476 ? -14.286 16.974 16.313 1.00 62.12 476 PHE A C 1
ATOM 3760 O O . PHE A 1 476 ? -15.078 16.034 16.262 1.00 62.12 476 PHE A O 1
ATOM 3767 N N . ARG A 1 477 ? -12.960 16.779 16.306 1.00 65.38 477 ARG A N 1
ATOM 3768 C CA . ARG A 1 477 ? -12.342 15.444 16.202 1.00 65.38 477 ARG A CA 1
ATOM 3769 C C . ARG A 1 477 ? -12.648 14.542 17.402 1.00 65.38 477 ARG A C 1
ATOM 3771 O O . ARG A 1 477 ? -12.745 13.331 17.237 1.00 65.38 477 ARG A O 1
ATOM 3778 N N . HIS A 1 478 ? -12.831 15.115 18.592 1.00 72.38 478 HIS A N 1
ATOM 3779 C CA . HIS A 1 478 ? -13.182 14.353 19.790 1.00 72.38 478 HIS A CA 1
ATOM 3780 C C . HIS A 1 478 ? -14.627 13.848 19.739 1.00 72.38 478 HIS A C 1
ATOM 3782 O O . HIS A 1 478 ? -14.885 12.723 20.151 1.00 72.38 478 HIS A O 1
ATOM 3788 N N . ALA A 1 479 ? -15.565 14.643 19.213 1.00 73.12 479 ALA A N 1
ATOM 3789 C CA . ALA A 1 479 ? -16.977 14.262 19.153 1.00 73.12 479 ALA A CA 1
ATOM 3790 C C . ALA A 1 479 ? -17.206 13.036 18.251 1.00 73.12 479 ALA A C 1
ATOM 3792 O O . ALA A 1 479 ? -17.843 12.074 18.676 1.00 73.12 479 ALA A O 1
ATOM 3793 N N . GLU A 1 480 ? -16.608 13.018 17.053 1.00 76.75 480 GLU A N 1
ATOM 3794 C CA . GLU A 1 480 ? -16.679 11.855 16.155 1.00 76.75 480 GLU A CA 1
ATOM 3795 C C . GLU A 1 480 ? -16.021 10.617 16.780 1.00 76.75 480 GLU A C 1
ATOM 3797 O O . GLU A 1 480 ? -16.562 9.512 16.714 1.00 76.75 480 GLU A O 1
ATOM 3802 N N . PHE A 1 481 ? -14.864 10.808 17.415 1.00 79.62 481 PHE A N 1
ATOM 3803 C CA . PHE A 1 481 ? -14.146 9.738 18.094 1.00 79.62 481 PHE A CA 1
ATOM 3804 C C . PHE A 1 481 ? -14.990 9.099 19.207 1.00 79.62 481 PHE A C 1
ATOM 3806 O O . PHE A 1 481 ? -15.177 7.882 19.215 1.00 79.62 481 PHE A O 1
ATOM 3813 N N . PHE A 1 482 ? -15.578 9.907 20.096 1.00 79.75 482 PHE A N 1
ATOM 3814 C CA . PHE A 1 482 ? -16.452 9.405 21.157 1.00 79.75 482 PHE A CA 1
ATOM 3815 C C . PHE A 1 482 ? -17.736 8.782 20.606 1.00 79.75 482 PHE A C 1
ATOM 3817 O O . PHE A 1 482 ? -18.136 7.724 21.082 1.00 79.75 482 PHE A O 1
ATOM 3824 N N . SER A 1 483 ? -18.351 9.369 19.575 1.00 83.44 483 SER A N 1
ATOM 3825 C CA . SER A 1 483 ? -19.556 8.813 18.945 1.00 83.44 483 SER A CA 1
ATOM 3826 C C . SER A 1 483 ? -19.345 7.360 18.490 1.00 83.44 483 SER A C 1
ATOM 3828 O O . SER A 1 483 ? -20.174 6.496 18.792 1.00 83.44 483 SER A O 1
ATOM 3830 N N . LYS A 1 484 ? -18.189 7.051 17.877 1.00 87.00 484 LYS A N 1
ATOM 3831 C CA . LYS A 1 484 ? -17.816 5.679 17.480 1.00 87.00 484 LYS A CA 1
ATOM 3832 C C . LYS A 1 484 ? -17.646 4.741 18.677 1.00 87.00 484 LYS A C 1
ATOM 3834 O O . LYS A 1 484 ? -18.085 3.594 18.616 1.00 87.00 484 LYS A O 1
ATOM 3839 N N . ILE A 1 485 ? -17.050 5.217 19.771 1.00 86.06 485 ILE A N 1
ATOM 3840 C CA . ILE A 1 485 ? -16.897 4.434 21.010 1.00 86.06 485 ILE A CA 1
ATOM 3841 C C . ILE A 1 485 ? -18.266 4.066 21.595 1.00 86.06 485 ILE A C 1
ATOM 3843 O O . ILE A 1 485 ? -18.484 2.908 21.948 1.00 86.06 485 ILE A O 1
ATOM 3847 N N . PHE A 1 486 ? -19.201 5.020 21.647 1.00 86.69 486 PHE A N 1
ATOM 3848 C CA . PHE A 1 486 ? -20.563 4.770 22.127 1.00 86.69 486 PHE A CA 1
ATOM 3849 C C . PHE A 1 486 ? -21.343 3.822 21.219 1.00 86.69 486 PHE A C 1
ATOM 3851 O O . PHE A 1 486 ? -22.032 2.945 21.732 1.00 86.69 486 PHE A O 1
ATOM 3858 N N . SER A 1 487 ? -21.183 3.927 19.895 1.00 88.88 487 SER A N 1
ATOM 3859 C CA . SER A 1 487 ? -21.796 2.977 18.957 1.00 88.88 487 SER A CA 1
ATOM 3860 C C . SER A 1 487 ? -21.314 1.548 19.217 1.00 88.88 487 SER A C 1
ATOM 3862 O O . SER A 1 487 ? -22.129 0.644 19.351 1.00 88.88 487 SER A O 1
ATOM 3864 N N . ARG A 1 488 ? -20.001 1.338 19.379 1.00 89.75 488 ARG A N 1
ATOM 3865 C CA . ARG A 1 488 ? -19.451 0.006 19.693 1.00 89.75 488 ARG A CA 1
ATOM 3866 C C . ARG A 1 488 ? -19.909 -0.507 21.057 1.00 89.75 488 ARG A C 1
ATOM 3868 O O . ARG A 1 488 ? -20.134 -1.700 21.226 1.00 89.75 488 ARG A O 1
ATOM 3875 N N . HIS A 1 489 ? -20.034 0.383 22.043 1.00 90.69 489 HIS A N 1
ATOM 3876 C CA . HIS A 1 489 ? -20.551 0.007 23.356 1.00 90.69 489 HIS A CA 1
ATOM 3877 C C . HIS A 1 489 ? -22.018 -0.420 23.297 1.00 90.69 489 HIS A C 1
ATOM 3879 O O . HIS A 1 489 ? -22.363 -1.439 23.886 1.00 90.69 489 HIS A O 1
ATOM 3885 N N . ARG A 1 490 ? -22.854 0.317 22.554 1.00 91.12 490 ARG A N 1
ATOM 3886 C CA . ARG A 1 490 ? -24.242 -0.063 22.272 1.00 91.12 490 ARG A CA 1
ATOM 3887 C C . ARG A 1 490 ? -24.301 -1.469 21.691 1.00 91.12 490 ARG A C 1
ATOM 3889 O O . ARG A 1 490 ? -25.048 -2.284 22.217 1.00 91.12 490 ARG A O 1
ATOM 3896 N N . ASP A 1 491 ? -23.521 -1.753 20.650 1.00 91.25 491 ASP A N 1
ATOM 3897 C CA . ASP A 1 491 ? -23.542 -3.061 19.978 1.00 91.25 491 ASP A CA 1
ATOM 3898 C C . ASP A 1 491 ? -23.228 -4.192 20.964 1.00 91.25 491 ASP A C 1
ATOM 3900 O O . ASP A 1 491 ? -23.933 -5.198 21.024 1.00 91.25 491 ASP A O 1
ATOM 3904 N N . LEU A 1 492 ? -22.229 -3.980 21.822 1.00 91.50 492 LEU A N 1
ATOM 3905 C CA . LEU A 1 492 ? -21.859 -4.933 22.863 1.00 91.50 492 LEU A CA 1
ATOM 3906 C C . LEU A 1 492 ? -22.960 -5.134 23.920 1.00 91.50 492 LEU A C 1
ATOM 3908 O O . LEU A 1 492 ? -23.216 -6.260 24.339 1.00 91.50 492 LEU A O 1
ATOM 3912 N N . LEU A 1 493 ? -23.630 -4.060 24.342 1.00 88.31 493 LEU A N 1
ATOM 3913 C CA . LEU A 1 493 ? -24.738 -4.126 25.300 1.00 88.31 493 LEU A CA 1
ATOM 3914 C C . LEU A 1 493 ? -25.971 -4.821 24.709 1.00 88.31 493 LEU A C 1
ATOM 3916 O O . LEU A 1 493 ? -26.647 -5.562 25.418 1.00 88.31 493 LEU A O 1
ATOM 3920 N N . GLN A 1 494 ? -26.251 -4.621 23.417 1.00 89.88 494 GLN A N 1
ATOM 3921 C CA . GLN A 1 494 ? -27.324 -5.330 22.713 1.00 89.88 494 GLN A CA 1
ATOM 3922 C C . GLN A 1 494 ? -27.050 -6.832 22.653 1.00 89.88 494 GLN A C 1
ATOM 3924 O O . GLN A 1 494 ? -27.957 -7.619 22.921 1.00 89.88 494 GLN A O 1
ATOM 3929 N N . LEU A 1 495 ? -25.804 -7.231 22.368 1.00 90.38 495 LEU A N 1
ATOM 3930 C CA . LEU A 1 495 ? -25.390 -8.637 22.418 1.00 90.38 495 LEU A CA 1
ATOM 3931 C C . LEU A 1 495 ? -25.592 -9.241 23.814 1.00 90.38 495 LEU A C 1
ATOM 3933 O O . LEU A 1 495 ? -26.022 -10.384 23.929 1.00 90.38 495 LEU A O 1
ATOM 3937 N N . ALA A 1 496 ? -25.346 -8.463 24.870 1.00 89.69 496 ALA A N 1
ATOM 3938 C CA . ALA A 1 496 ? -25.572 -8.869 26.257 1.00 89.69 496 ALA A CA 1
ATOM 3939 C C . ALA A 1 496 ? -27.039 -8.761 26.726 1.00 89.69 496 ALA A C 1
ATOM 3941 O O . ALA A 1 496 ? -27.317 -8.989 27.902 1.00 89.69 496 ALA A O 1
ATOM 3942 N N . GLY A 1 497 ? -27.980 -8.378 25.853 1.00 87.06 497 GLY A N 1
ATOM 3943 C CA . GLY A 1 497 ? -29.395 -8.203 26.203 1.00 87.06 497 GLY A CA 1
ATOM 3944 C C . GLY A 1 497 ? -29.690 -7.003 27.116 1.00 87.06 497 GLY A C 1
ATOM 3945 O O . GLY A 1 497 ? -30.795 -6.878 27.642 1.00 87.06 497 GLY A O 1
ATOM 3946 N N . GLN A 1 498 ? -28.734 -6.091 27.305 1.00 86.50 498 GLN A N 1
ATOM 3947 C CA . GLN A 1 498 ? -28.858 -4.908 28.163 1.00 86.50 498 GLN A CA 1
ATOM 3948 C C . GLN A 1 498 ? -29.463 -3.730 27.386 1.00 86.50 498 GLN A C 1
ATOM 3950 O O . GLN A 1 498 ? -28.838 -2.686 27.191 1.00 86.50 498 GLN A O 1
ATOM 3955 N N . TRP A 1 499 ? -30.705 -3.903 26.921 1.00 83.94 499 TRP A N 1
ATOM 3956 C CA . TRP A 1 499 ? -31.368 -2.997 25.972 1.00 83.94 499 TRP A CA 1
ATOM 3957 C C . TRP A 1 499 ? -31.491 -1.547 26.460 1.00 83.94 499 TRP A C 1
ATOM 3959 O O . TRP A 1 499 ? -31.259 -0.626 25.680 1.00 83.94 499 TRP A O 1
ATOM 3969 N N . ASN A 1 500 ? -31.774 -1.327 27.748 1.00 80.62 500 ASN A N 1
ATOM 3970 C CA . ASN A 1 500 ? -31.914 0.022 28.312 1.00 80.62 500 ASN A CA 1
ATOM 3971 C C . ASN A 1 500 ? -30.597 0.811 28.284 1.00 80.62 500 ASN A C 1
ATOM 3973 O O . ASN A 1 500 ? -30.568 1.981 27.905 1.00 80.62 500 ASN A O 1
ATOM 3977 N N . GLU A 1 501 ? -29.492 0.167 28.658 1.00 82.12 501 GLU A N 1
ATOM 3978 C CA . GLU A 1 501 ? -28.168 0.791 28.629 1.00 82.12 501 GLU A CA 1
ATOM 3979 C C . GLU A 1 501 ? -27.671 0.944 27.188 1.00 82.12 501 GLU A C 1
ATOM 3981 O O . GLU A 1 501 ? -27.084 1.969 26.838 1.00 82.12 501 GLU A O 1
ATOM 3986 N N . ALA A 1 502 ? -27.970 -0.029 26.320 1.00 83.69 502 ALA A N 1
ATOM 3987 C CA . ALA A 1 502 ? -27.673 0.070 24.896 1.00 83.69 502 ALA A CA 1
ATOM 3988 C C . ALA A 1 502 ? -28.372 1.281 24.267 1.00 83.69 502 ALA A C 1
ATOM 3990 O O . ALA A 1 502 ? -27.770 2.014 23.483 1.00 83.69 502 ALA A O 1
ATOM 3991 N N . PHE A 1 503 ? -29.629 1.524 24.641 1.00 84.06 503 PHE A N 1
ATOM 3992 C CA . PHE A 1 503 ? -30.377 2.683 24.181 1.00 84.06 503 PHE A CA 1
ATOM 3993 C C . PHE A 1 503 ? -29.765 4.000 24.680 1.00 84.06 503 PHE A C 1
ATOM 3995 O O . PHE A 1 503 ? -29.588 4.927 23.892 1.00 84.06 503 PHE A O 1
ATOM 4002 N N . LEU A 1 504 ? -29.337 4.074 25.944 1.00 81.38 504 LEU A N 1
ATOM 4003 C CA . LEU A 1 504 ? -28.595 5.235 26.454 1.00 81.38 504 LEU A CA 1
ATOM 4004 C C . LEU A 1 504 ? -27.286 5.475 25.685 1.00 81.38 504 LEU A C 1
ATOM 4006 O O . LEU A 1 504 ? -26.971 6.615 25.335 1.00 81.38 504 LEU A O 1
ATOM 4010 N N . ALA A 1 505 ? -26.542 4.415 25.363 1.00 82.69 505 ALA A N 1
ATOM 4011 C CA . ALA A 1 505 ? -25.342 4.515 24.536 1.00 82.69 505 ALA A CA 1
ATOM 4012 C C . ALA A 1 505 ? -25.663 5.008 23.110 1.00 82.69 505 ALA A C 1
ATOM 4014 O O . ALA A 1 505 ? -24.916 5.824 22.566 1.00 82.69 505 ALA A O 1
ATOM 4015 N N . GLN A 1 506 ? -26.795 4.591 22.529 1.00 86.00 506 GLN A N 1
ATOM 4016 C CA . GLN A 1 506 ? -27.282 5.084 21.236 1.00 86.00 506 GLN A CA 1
ATOM 4017 C C . GLN A 1 506 ? -27.621 6.578 21.279 1.00 86.00 506 GLN A C 1
ATOM 4019 O O . GLN A 1 506 ? -27.189 7.323 20.396 1.00 86.00 506 GLN A O 1
ATOM 4024 N N . VAL A 1 507 ? -28.342 7.034 22.308 1.00 81.19 507 VAL A N 1
ATOM 4025 C CA . VAL A 1 507 ? -28.637 8.462 22.518 1.00 81.19 507 VAL A CA 1
ATOM 4026 C C . VAL A 1 507 ? -27.325 9.250 22.614 1.00 81.19 507 VAL A C 1
ATOM 4028 O O . VAL A 1 507 ? -27.144 10.235 21.899 1.00 81.19 507 VAL A O 1
ATOM 4031 N N . GLY A 1 508 ? -26.370 8.785 23.428 1.00 77.94 508 GLY A N 1
ATOM 4032 C CA . GLY A 1 508 ? -25.058 9.421 23.575 1.00 77.94 508 GLY A CA 1
ATOM 4033 C C . GLY A 1 508 ? -24.275 9.503 22.259 1.00 77.94 508 GLY A C 1
ATOM 4034 O O . GLY A 1 508 ? -23.767 10.569 21.908 1.00 77.94 508 GLY A O 1
ATOM 4035 N N . SER A 1 509 ? -24.215 8.406 21.495 1.00 83.06 509 SER A N 1
ATOM 4036 C CA . SER A 1 509 ? -23.560 8.364 20.180 1.00 83.06 509 SER A CA 1
ATOM 4037 C C . SER A 1 509 ? -24.190 9.344 19.188 1.00 83.06 509 SER A C 1
ATOM 4039 O O . SER A 1 509 ? -23.463 10.072 18.506 1.00 83.06 509 SER A O 1
ATOM 4041 N N . THR A 1 510 ? -25.525 9.397 19.161 1.00 80.94 510 THR A N 1
ATOM 4042 C CA . THR A 1 510 ? -26.317 10.260 18.278 1.00 80.94 510 THR A CA 1
ATOM 4043 C C . THR A 1 510 ? -26.087 11.729 18.617 1.00 80.94 510 THR A C 1
ATOM 4045 O O . THR A 1 510 ? -25.715 12.505 17.745 1.00 80.94 510 THR A O 1
ATOM 4048 N N . LEU A 1 511 ? -26.188 12.121 19.890 1.00 75.69 511 LEU A N 1
ATOM 4049 C CA . LEU A 1 511 ? -25.933 13.504 20.310 1.00 75.69 511 LEU A CA 1
ATOM 4050 C C . LEU A 1 511 ? -24.498 13.953 19.989 1.00 75.69 511 LEU A C 1
ATOM 4052 O O . LEU A 1 511 ? -24.294 15.056 19.483 1.00 75.69 511 LEU A O 1
ATOM 4056 N N . LEU A 1 512 ? -23.502 13.085 20.211 1.00 75.81 512 LEU A N 1
ATOM 4057 C CA . LEU A 1 512 ? -22.106 13.359 19.846 1.00 75.81 512 LEU A CA 1
ATOM 4058 C C . LEU A 1 512 ? -21.912 13.487 18.330 1.00 75.81 512 LEU A C 1
ATOM 4060 O O . LEU A 1 512 ? -21.121 14.318 17.881 1.00 75.81 512 LEU A O 1
ATOM 4064 N N . HIS A 1 513 ? -22.624 12.680 17.542 1.00 76.62 513 HIS A N 1
ATOM 4065 C CA . HIS A 1 513 ? -22.609 12.773 16.087 1.00 76.62 513 HIS A CA 1
ATOM 4066 C C . HIS A 1 513 ? -23.228 14.091 15.610 1.00 76.62 513 HIS A C 1
ATOM 4068 O O . HIS A 1 513 ? -22.663 14.771 14.759 1.00 76.62 513 HIS A O 1
ATOM 4074 N N . LEU A 1 514 ? -24.359 14.487 16.190 1.00 72.06 514 LEU A N 1
ATOM 4075 C CA . LEU A 1 514 ? -25.127 15.660 15.781 1.00 72.06 514 LEU A CA 1
ATOM 4076 C C . LEU A 1 514 ? -24.471 16.984 16.191 1.00 72.06 514 LEU A C 1
ATOM 4078 O O . LEU A 1 514 ? -24.532 17.952 15.430 1.00 72.06 514 LEU A O 1
ATOM 4082 N N . ASP A 1 515 ? -23.721 17.012 17.294 1.00 67.31 515 ASP A N 1
ATOM 4083 C CA . ASP A 1 515 ? -22.888 18.166 17.663 1.00 67.31 515 ASP A CA 1
ATOM 4084 C C . ASP A 1 515 ? -21.812 18.492 16.602 1.00 67.31 515 ASP A C 1
ATOM 4086 O O . ASP A 1 515 ? -21.373 19.640 16.497 1.00 67.31 515 ASP A O 1
ATOM 4090 N N . ARG A 1 516 ? -21.442 17.536 15.730 1.00 68.06 516 ARG A N 1
ATOM 4091 C CA . ARG A 1 516 ? -20.607 17.793 14.536 1.00 68.06 516 ARG A CA 1
ATOM 4092 C C . ARG A 1 516 ? -21.291 18.729 13.539 1.00 68.06 516 ARG A C 1
ATOM 4094 O O . ARG A 1 516 ? -20.621 19.480 12.830 1.00 68.06 516 ARG A O 1
ATOM 4101 N N . HIS A 1 517 ? -22.612 18.638 13.443 1.00 65.19 517 HIS A N 1
ATOM 4102 C CA . HIS A 1 517 ? -23.412 19.268 12.400 1.00 65.19 517 HIS A CA 1
ATOM 4103 C C . HIS A 1 517 ? -24.044 20.588 12.836 1.00 65.19 517 HIS A C 1
ATOM 4105 O O . HIS A 1 517 ? -24.380 21.379 11.959 1.00 65.19 517 HIS A O 1
ATOM 4111 N N . GLY A 1 518 ? -24.119 20.868 14.144 1.00 59.06 518 GLY A N 1
ATOM 4112 C CA . GLY A 1 518 ? 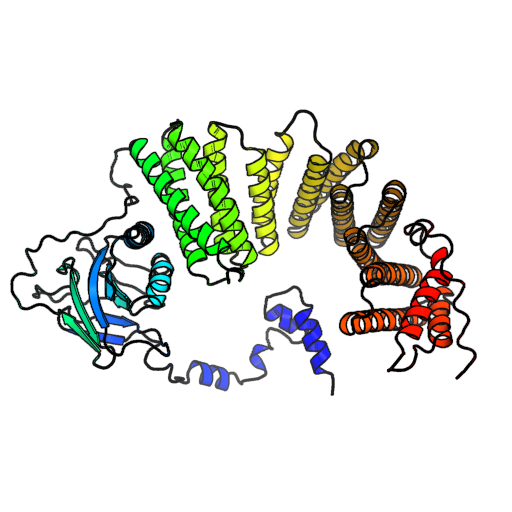-24.753 22.060 14.725 1.00 59.06 518 GLY A CA 1
ATOM 4113 C C . GLY A 1 518 ? -24.483 23.397 14.004 1.00 59.06 518 GLY A C 1
ATOM 4114 O O . GLY A 1 518 ? -25.436 24.126 13.743 1.00 59.06 518 GLY A O 1
ATOM 4115 N N . PRO A 1 519 ? -23.238 23.726 13.599 1.00 57.62 519 PRO A N 1
ATOM 4116 C CA . PRO A 1 519 ? -22.935 24.977 12.889 1.00 57.62 519 PRO A CA 1
ATOM 4117 C C . PRO A 1 519 ? -23.307 24.995 11.396 1.00 57.62 519 PRO A C 1
ATOM 4119 O O . PRO A 1 519 ? -23.079 25.993 10.722 1.00 57.62 519 PRO A O 1
ATOM 4122 N N . SER A 1 520 ? -23.773 23.882 10.826 1.00 60.72 520 SER A N 1
ATOM 4123 C CA . SER A 1 520 ? -23.941 23.703 9.376 1.00 60.72 520 SER A CA 1
ATOM 4124 C C . SER A 1 520 ? -25.302 23.131 8.969 1.00 60.72 520 SER A C 1
ATOM 4126 O O . SER A 1 520 ? -25.435 22.627 7.856 1.00 60.72 520 SER A O 1
ATOM 4128 N N . LEU A 1 521 ? -26.306 23.208 9.841 1.00 61.00 521 LEU A N 1
ATOM 4129 C CA . LEU A 1 521 ? -27.669 22.729 9.565 1.00 61.00 521 LEU A CA 1
ATOM 4130 C C . LEU A 1 521 ? -28.468 23.631 8.611 1.00 61.00 521 LEU A C 1
ATOM 4132 O O . LEU A 1 521 ? -29.612 23.336 8.301 1.00 61.00 521 LEU A O 1
ATOM 4136 N N . THR A 1 522 ? -27.855 24.695 8.089 1.00 61.75 522 THR A N 1
ATOM 4137 C CA . THR A 1 522 ? -28.368 25.459 6.941 1.00 61.75 522 THR A CA 1
ATOM 4138 C C . THR A 1 522 ? -28.144 24.747 5.601 1.00 61.75 522 THR A C 1
ATOM 4140 O O . THR A 1 522 ? -28.664 25.187 4.580 1.00 61.75 522 THR A O 1
ATOM 4143 N N . ASN A 1 523 ? -27.359 23.664 5.580 1.00 76.19 523 ASN A N 1
ATOM 4144 C CA . ASN A 1 523 ? -27.154 22.816 4.409 1.00 76.19 523 ASN A CA 1
ATOM 4145 C C . ASN A 1 523 ? -28.181 21.669 4.412 1.00 76.19 523 ASN A C 1
ATOM 4147 O O . ASN A 1 523 ? -28.231 20.894 5.368 1.00 76.19 523 ASN A O 1
ATOM 4151 N N . THR A 1 524 ? -28.943 21.539 3.325 1.00 76.50 524 THR A N 1
ATOM 4152 C CA . THR A 1 524 ? -29.982 20.514 3.130 1.00 76.50 524 THR A CA 1
ATOM 4153 C C . THR A 1 524 ? -29.467 19.082 3.280 1.00 76.50 524 THR A C 1
ATOM 4155 O O . THR A 1 524 ? -30.125 18.271 3.920 1.00 76.50 524 THR A O 1
ATOM 4158 N N . ASP A 1 525 ? -28.264 18.765 2.795 1.00 77.00 525 ASP A N 1
ATOM 4159 C CA . ASP A 1 525 ? -27.689 17.417 2.926 1.00 77.00 525 ASP A CA 1
ATOM 4160 C C . ASP A 1 525 ? -27.391 17.077 4.390 1.00 77.00 525 ASP A C 1
ATOM 4162 O O . ASP A 1 525 ? -27.546 15.939 4.832 1.00 77.00 525 ASP A O 1
ATOM 4166 N N . LYS A 1 526 ? -26.968 18.081 5.167 1.00 75.56 526 LYS A N 1
ATOM 4167 C CA . LYS A 1 526 ? -26.706 17.909 6.599 1.00 75.56 526 LYS A CA 1
ATOM 4168 C C . LYS A 1 526 ? -28.004 17.813 7.394 1.00 75.56 526 LYS A C 1
ATOM 4170 O O . LYS A 1 526 ? -28.034 17.039 8.340 1.00 75.56 526 LYS A O 1
ATOM 4175 N N . LEU A 1 527 ? -29.041 18.562 7.015 1.00 74.19 527 LEU A N 1
ATOM 4176 C CA . LEU A 1 527 ? -30.376 18.452 7.606 1.00 74.19 527 LEU A CA 1
ATOM 4177 C C . LEU A 1 527 ? -30.941 17.034 7.415 1.00 74.19 527 LEU A C 1
ATOM 4179 O O . LEU A 1 527 ? -31.292 16.390 8.399 1.00 74.19 527 LEU A O 1
ATOM 4183 N N . ASN A 1 528 ? -30.897 16.511 6.185 1.00 79.44 528 ASN A N 1
ATOM 4184 C CA . ASN A 1 528 ? -31.354 15.155 5.859 1.00 79.44 528 ASN A CA 1
ATOM 4185 C C . ASN A 1 528 ? -30.602 14.079 6.659 1.00 79.44 528 ASN A C 1
ATOM 4187 O O . ASN A 1 528 ? -31.193 13.108 7.128 1.00 79.44 528 ASN A O 1
ATOM 4191 N N . GLU A 1 529 ? -29.288 14.247 6.845 1.00 81.00 529 GLU A N 1
ATOM 4192 C CA . GLU A 1 529 ? -28.498 13.337 7.679 1.00 81.00 529 GLU A CA 1
ATOM 4193 C C . GLU A 1 529 ? -28.936 13.384 9.150 1.00 81.00 529 GLU A C 1
ATOM 4195 O O . GLU A 1 529 ? -29.024 12.344 9.800 1.00 81.00 529 GLU A O 1
ATOM 4200 N N . VAL A 1 530 ? -29.251 14.566 9.682 1.00 77.06 530 VAL A N 1
ATOM 4201 C CA . VAL A 1 530 ? -29.749 14.710 11.056 1.00 77.06 530 VAL A CA 1
ATOM 4202 C C . VAL A 1 530 ? -31.126 14.083 11.234 1.00 77.06 530 VAL A C 1
ATOM 4204 O O . VAL A 1 530 ? -31.330 13.349 12.200 1.00 77.06 530 VAL A O 1
ATOM 4207 N N . GLU A 1 531 ? -32.043 14.305 10.297 1.00 77.81 531 GLU A N 1
ATOM 4208 C CA . GLU A 1 531 ? -33.357 13.654 10.292 1.00 77.81 531 GLU A CA 1
ATOM 4209 C C . GLU A 1 531 ? -33.232 12.131 10.256 1.00 77.81 531 GLU A C 1
ATOM 4211 O O . GLU A 1 531 ? -33.911 11.431 11.008 1.00 77.81 531 GLU A O 1
ATOM 4216 N N . ARG A 1 532 ? -32.315 11.604 9.437 1.00 83.69 532 ARG A N 1
ATOM 4217 C CA . ARG A 1 532 ? -32.034 10.167 9.368 1.00 83.69 532 ARG A CA 1
ATOM 4218 C C . ARG A 1 532 ? -31.563 9.613 10.714 1.00 83.69 532 ARG A C 1
ATOM 4220 O O . ARG A 1 532 ? -32.070 8.585 11.154 1.00 83.69 532 ARG A O 1
ATOM 4227 N N . GLN A 1 533 ? -30.622 10.288 11.375 1.00 81.69 533 GLN A N 1
ATOM 4228 C CA . GLN A 1 533 ? -30.102 9.873 12.686 1.00 81.69 533 GLN A CA 1
ATOM 4229 C C . GLN A 1 533 ? -31.171 9.943 13.786 1.00 81.69 533 GLN A C 1
ATOM 4231 O O . GLN A 1 533 ? -31.229 9.076 14.657 1.00 81.69 533 GLN A O 1
ATOM 4236 N N . LEU A 1 534 ? -32.041 10.954 13.738 1.00 79.88 534 LEU A N 1
ATOM 4237 C CA . LEU A 1 534 ? -33.188 11.076 14.634 1.00 79.88 534 LEU A CA 1
ATOM 4238 C C . LEU A 1 534 ? -34.185 9.927 14.417 1.00 79.88 534 LEU A C 1
ATOM 4240 O O . LEU A 1 534 ? -34.498 9.202 15.359 1.00 79.88 534 LEU A O 1
ATOM 4244 N N . ARG A 1 535 ? -34.594 9.651 13.175 1.00 82.38 535 ARG A N 1
ATOM 4245 C CA . ARG A 1 535 ? -35.464 8.498 12.872 1.00 82.38 535 ARG A CA 1
ATOM 4246 C C . ARG A 1 535 ? -34.871 7.179 13.373 1.00 82.38 535 ARG A C 1
ATOM 4248 O O . ARG A 1 535 ? -35.556 6.425 14.052 1.00 82.38 535 ARG A O 1
ATOM 4255 N N . GLN A 1 536 ? -33.572 6.956 13.165 1.00 84.62 536 GLN A N 1
ATOM 4256 C CA . GLN A 1 536 ? -32.877 5.784 13.714 1.00 84.62 536 GLN A CA 1
ATOM 4257 C C . GLN A 1 536 ? -32.927 5.715 15.248 1.00 84.62 536 GLN A C 1
ATOM 4259 O O . GLN A 1 536 ? -32.981 4.624 15.817 1.00 84.62 536 GLN A O 1
ATOM 4264 N N . LEU A 1 537 ? -32.901 6.860 15.935 1.00 82.94 537 LEU A N 1
ATOM 4265 C CA . LEU A 1 537 ? -33.045 6.918 17.387 1.00 82.94 537 LEU A CA 1
ATOM 4266 C C . LEU A 1 537 ? -34.472 6.573 17.835 1.00 82.94 537 LEU A C 1
ATOM 4268 O O . LEU A 1 537 ? -34.628 5.872 18.837 1.00 82.94 537 LEU A O 1
ATOM 4272 N N . LEU A 1 538 ? -35.492 7.022 17.098 1.00 82.31 538 LEU A N 1
ATOM 4273 C CA . LEU A 1 538 ? -36.886 6.650 17.342 1.00 82.31 538 LEU A CA 1
ATOM 4274 C C . LEU A 1 538 ? -37.087 5.141 17.152 1.00 82.31 538 LEU A C 1
ATOM 4276 O O . LEU A 1 538 ? -37.566 4.477 18.070 1.00 82.31 538 LEU A O 1
ATOM 4280 N N . ASP A 1 539 ? -36.616 4.585 16.034 1.00 84.00 539 ASP A N 1
ATOM 4281 C CA . ASP A 1 539 ? -36.665 3.145 15.750 1.00 84.00 539 ASP A CA 1
ATOM 4282 C C . ASP A 1 539 ? -35.953 2.334 16.844 1.00 84.00 539 ASP A C 1
ATOM 4284 O O . ASP A 1 539 ? -36.429 1.287 17.293 1.00 84.00 539 ASP A O 1
ATOM 4288 N N . ALA A 1 540 ? -34.799 2.815 17.318 1.00 82.81 540 ALA A N 1
ATOM 4289 C CA . ALA A 1 540 ? -34.076 2.191 18.422 1.00 82.81 540 ALA A CA 1
ATOM 4290 C C . ALA A 1 540 ? -34.868 2.239 19.740 1.00 82.81 540 ALA A C 1
ATOM 4292 O O . ALA A 1 540 ? -34.800 1.283 20.518 1.00 82.81 540 ALA A O 1
ATOM 4293 N N . ALA A 1 541 ? -35.632 3.309 19.986 1.00 82.12 541 ALA A N 1
ATOM 4294 C CA . ALA A 1 541 ? -36.499 3.429 21.155 1.00 82.12 541 ALA A CA 1
ATOM 4295 C C . ALA A 1 541 ? -37.630 2.397 21.098 1.00 82.12 541 ALA A C 1
ATOM 4297 O O . ALA A 1 541 ? -37.871 1.694 22.080 1.00 82.12 541 ALA A O 1
ATOM 4298 N N . GLU A 1 542 ? -38.275 2.243 19.937 1.00 83.50 542 GLU A N 1
ATOM 4299 C CA . GLU A 1 542 ? -39.339 1.251 19.746 1.00 83.50 542 GLU A CA 1
ATOM 4300 C C . GLU A 1 542 ? -38.823 -0.171 19.956 1.00 83.50 542 GLU A C 1
ATOM 4302 O O . GLU A 1 542 ? -39.407 -0.947 20.716 1.00 83.50 542 GLU A O 1
ATOM 4307 N N . ASN A 1 543 ? -37.686 -0.489 19.335 1.00 82.94 543 ASN A N 1
ATOM 4308 C CA . ASN A 1 543 ? -37.032 -1.784 19.477 1.00 82.94 543 ASN A CA 1
ATOM 4309 C C . ASN A 1 543 ? -36.640 -2.069 20.932 1.00 82.94 543 ASN A C 1
ATOM 4311 O O . ASN A 1 543 ? -36.802 -3.195 21.402 1.00 82.94 543 ASN A O 1
ATOM 4315 N N . CYS A 1 544 ? -36.144 -1.063 21.660 1.00 81.25 544 CYS A N 1
ATOM 4316 C CA . CYS A 1 544 ? -35.825 -1.199 23.079 1.00 81.25 544 CYS A CA 1
ATOM 4317 C C . CYS A 1 544 ? -37.078 -1.523 23.897 1.00 81.25 544 CYS A C 1
ATOM 4319 O O . CYS A 1 544 ? -37.046 -2.461 24.686 1.00 81.25 544 CYS A O 1
ATOM 4321 N N . MET A 1 545 ? -38.181 -0.799 23.681 1.00 80.50 545 MET A N 1
ATOM 4322 C CA . MET A 1 545 ? -39.444 -1.029 24.394 1.00 80.50 545 MET A CA 1
ATOM 4323 C C . MET A 1 545 ? -40.041 -2.410 24.118 1.00 80.50 545 MET A C 1
ATOM 4325 O O . MET A 1 545 ? -40.612 -3.016 25.018 1.00 80.50 545 MET A O 1
ATOM 4329 N N . GLN A 1 546 ? -39.917 -2.914 22.887 1.00 82.56 546 GLN A N 1
ATOM 4330 C CA . GLN A 1 546 ? -40.400 -4.250 22.521 1.00 82.56 546 GLN A CA 1
ATOM 4331 C C . GLN A 1 546 ? -39.580 -5.371 23.170 1.00 82.56 546 GLN A C 1
ATOM 4333 O O . GLN A 1 546 ? -40.120 -6.435 23.462 1.00 82.56 546 GLN A O 1
ATOM 4338 N N . LYS A 1 547 ? -38.275 -5.151 23.361 1.00 81.19 547 LYS A N 1
ATOM 4339 C CA . LYS A 1 547 ? -37.335 -6.172 23.846 1.00 81.19 547 LYS A CA 1
ATOM 4340 C C . LYS A 1 547 ? -37.042 -6.091 25.344 1.00 81.19 547 LYS A C 1
ATOM 4342 O O . LYS A 1 547 ? -36.475 -7.033 25.890 1.00 81.19 547 LYS A O 1
ATOM 4347 N N . SER A 1 548 ? -37.382 -4.990 26.014 1.00 74.44 548 SER A N 1
ATOM 4348 C CA . SER A 1 548 ? -37.169 -4.835 27.452 1.00 74.44 548 SER A CA 1
ATOM 4349 C C . SER A 1 548 ? -38.291 -5.488 28.261 1.00 74.44 548 SER A C 1
ATOM 4351 O O . SER A 1 548 ? -39.458 -5.130 28.107 1.00 74.44 548 SER A O 1
ATOM 4353 N N . GLU A 1 549 ? -37.942 -6.379 29.190 1.00 59.28 549 GLU A N 1
ATOM 4354 C CA . GLU A 1 549 ? -38.868 -6.899 30.203 1.00 59.28 549 GLU A CA 1
ATOM 4355 C C . GLU A 1 549 ? -39.137 -5.825 31.277 1.00 59.28 549 GLU A C 1
ATOM 4357 O O . GLU A 1 549 ? -38.551 -5.826 32.357 1.00 59.28 549 GLU A O 1
ATOM 4362 N N . GLY A 1 550 ? -39.988 -4.846 30.961 1.00 60.09 550 GLY A N 1
ATOM 4363 C CA . GLY A 1 550 ? -40.443 -3.817 31.902 1.00 60.09 550 GLY A CA 1
ATOM 4364 C C . GLY A 1 550 ? -40.577 -2.418 31.290 1.00 60.09 550 GLY A C 1
ATOM 4365 O O . GLY A 1 550 ? -40.032 -2.153 30.218 1.00 60.09 550 GLY A O 1
ATOM 4366 N N . PRO A 1 551 ? -41.305 -1.497 31.953 1.00 56.50 551 PRO A N 1
ATOM 4367 C CA . PRO A 1 551 ? -41.470 -0.129 31.478 1.00 56.50 551 PRO A CA 1
ATOM 4368 C C . PRO A 1 551 ? -40.136 0.620 31.556 1.00 56.50 551 PRO A C 1
ATOM 4370 O O . PRO A 1 551 ? -39.647 0.950 32.636 1.00 56.50 551 PRO A O 1
ATOM 4373 N N . SER A 1 552 ? -39.543 0.898 30.398 1.00 63.31 552 SER A N 1
ATOM 4374 C CA . SER A 1 552 ? -38.340 1.718 30.306 1.00 63.31 552 SER A CA 1
ATOM 4375 C C . SER A 1 552 ? -38.723 3.187 30.139 1.00 63.31 552 SER A C 1
ATOM 4377 O O . SER A 1 552 ? -39.268 3.594 29.113 1.00 63.31 552 SER A O 1
ATOM 4379 N N . VAL A 1 553 ? -38.443 3.992 31.168 1.00 68.75 553 VAL A N 1
ATOM 4380 C CA . VAL A 1 553 ? -38.793 5.425 31.229 1.00 68.75 553 VAL A CA 1
ATOM 4381 C C . VAL A 1 553 ? -38.111 6.226 30.111 1.00 68.75 553 VAL A C 1
ATOM 4383 O O . VAL A 1 553 ? -38.669 7.198 29.609 1.00 68.75 553 VAL A O 1
ATOM 4386 N N . ILE A 1 554 ? -36.917 5.812 29.680 1.00 66.94 554 ILE A N 1
ATOM 4387 C CA . ILE A 1 554 ? -36.066 6.593 28.770 1.00 66.94 554 ILE A CA 1
ATOM 4388 C C . ILE A 1 554 ? -36.500 6.471 27.292 1.00 66.94 554 ILE A C 1
ATOM 4390 O O . ILE A 1 554 ? -36.700 7.509 26.663 1.00 66.94 554 ILE A O 1
ATOM 4394 N N . PRO A 1 555 ? -36.727 5.270 26.720 1.00 72.56 555 PRO A N 1
ATOM 4395 C CA . PRO A 1 555 ? -37.346 5.119 25.400 1.00 72.56 555 PRO A CA 1
ATOM 4396 C C . PRO A 1 555 ? -38.731 5.763 25.305 1.00 72.56 555 PRO A C 1
ATOM 4398 O O . PRO A 1 555 ? -39.037 6.399 24.298 1.00 72.56 555 PRO A O 1
ATOM 4401 N N . GLN A 1 556 ? -39.539 5.655 26.367 1.00 76.31 556 GLN A N 1
ATOM 4402 C CA . GLN A 1 556 ? -40.842 6.315 26.433 1.00 76.31 556 GLN A CA 1
ATOM 4403 C C . GLN A 1 556 ? -40.690 7.841 26.369 1.00 76.31 556 GLN A C 1
ATOM 4405 O O . GLN A 1 556 ? -41.347 8.479 25.556 1.00 76.31 556 GLN A O 1
ATOM 4410 N N . SER A 1 557 ? -39.742 8.406 27.124 1.00 75.06 557 SER A N 1
ATOM 4411 C CA . SER A 1 557 ? -39.432 9.841 27.073 1.00 75.06 557 SER A CA 1
ATOM 4412 C C . SER A 1 557 ? -38.987 10.297 25.679 1.00 75.06 557 SER A C 1
ATOM 4414 O O . SER A 1 557 ? -39.346 11.392 25.261 1.00 75.06 557 SER A O 1
ATOM 4416 N N . VAL A 1 558 ? -38.234 9.476 24.930 1.00 74.62 558 VAL A N 1
ATOM 4417 C CA . VAL A 1 558 ? -37.887 9.788 23.530 1.00 74.62 558 VAL A CA 1
ATOM 4418 C C . VAL A 1 558 ? -39.137 9.821 22.660 1.00 74.62 558 VAL A C 1
ATOM 4420 O O . VAL A 1 558 ? -39.330 10.800 21.951 1.00 74.62 558 VAL A O 1
ATOM 4423 N N . LYS A 1 559 ? -40.016 8.817 22.740 1.00 77.81 559 LYS A N 1
ATOM 4424 C CA . LYS A 1 559 ? -41.283 8.833 21.989 1.00 77.81 559 LYS A CA 1
ATOM 4425 C C . LYS A 1 559 ? -42.143 10.048 22.320 1.00 77.81 559 LYS A C 1
ATOM 4427 O O . LYS A 1 559 ? -42.674 10.682 21.415 1.00 77.81 559 LYS A O 1
ATOM 4432 N N . ASP A 1 560 ? -42.244 10.387 23.600 1.00 79.38 560 ASP A N 1
ATOM 4433 C CA . ASP A 1 560 ? -43.038 11.524 24.056 1.00 79.38 560 ASP A CA 1
ATOM 4434 C C . ASP A 1 560 ? -42.467 12.848 23.519 1.00 79.38 560 ASP A C 1
ATOM 4436 O O . ASP A 1 560 ? -43.233 13.691 23.062 1.00 79.38 560 ASP A O 1
ATOM 4440 N N . ILE A 1 561 ? -41.135 12.996 23.461 1.00 75.56 561 ILE A N 1
ATOM 4441 C CA . ILE A 1 561 ? -40.475 14.149 22.824 1.00 75.56 561 ILE A CA 1
ATOM 4442 C C . ILE A 1 561 ? -40.781 14.205 21.319 1.00 75.56 561 ILE A C 1
ATOM 4444 O O . ILE A 1 561 ? -41.093 15.271 20.801 1.00 75.56 561 ILE A O 1
ATOM 4448 N N . TYR A 1 562 ? -40.720 13.083 20.596 1.00 76.19 562 TYR A N 1
ATOM 4449 C CA . TYR A 1 562 ? -41.030 13.076 19.157 1.00 76.19 562 TYR A CA 1
ATOM 4450 C C . TYR A 1 562 ? -42.480 13.472 18.877 1.00 76.19 562 TYR A C 1
ATOM 4452 O O . TYR A 1 562 ? -42.730 14.234 17.943 1.00 76.19 562 TYR A O 1
ATOM 4460 N N . ARG A 1 563 ? -43.411 12.998 19.713 1.00 78.81 563 ARG A N 1
ATOM 4461 C CA . ARG A 1 563 ? -44.829 13.352 19.631 1.00 78.81 563 ARG A CA 1
ATOM 4462 C C . ARG A 1 563 ? -45.071 14.827 19.940 1.00 78.81 563 ARG A C 1
ATOM 4464 O O . ARG A 1 563 ? -45.844 15.473 19.245 1.00 78.81 563 ARG A O 1
ATOM 4471 N N . GLU A 1 564 ? -44.410 15.361 20.965 1.00 78.94 564 GLU A N 1
ATOM 4472 C CA . GLU A 1 564 ? -44.552 16.759 21.391 1.00 78.94 564 GLU A CA 1
ATOM 4473 C C . GLU A 1 564 ? -44.073 17.758 20.332 1.00 78.94 564 GLU A C 1
ATOM 4475 O O . GLU A 1 564 ? -44.671 18.819 20.176 1.00 78.94 564 GLU A O 1
ATOM 4480 N N . TYR A 1 565 ? -43.026 17.413 19.579 1.00 73.00 565 TYR A N 1
ATOM 4481 C CA . TYR A 1 565 ? -42.436 18.298 18.569 1.00 73.00 565 TYR A CA 1
ATOM 4482 C C . TYR A 1 565 ? -42.775 17.906 17.119 1.00 73.00 565 TYR A C 1
ATOM 4484 O O . TYR A 1 565 ? -42.206 18.477 16.190 1.00 73.00 565 TYR A O 1
ATOM 4492 N N . GLY A 1 566 ? -43.714 16.974 16.910 1.00 62.19 566 GLY A N 1
ATOM 4493 C CA . GLY A 1 566 ? -44.310 16.690 15.598 1.00 62.19 566 GLY A CA 1
ATOM 4494 C C . GLY A 1 566 ? -43.401 15.989 14.579 1.00 62.19 566 GLY A C 1
ATOM 4495 O O . GLY A 1 566 ? -43.619 16.132 13.382 1.00 62.19 566 GLY A O 1
ATOM 4496 N N . LEU A 1 567 ? -42.392 15.228 15.022 1.00 64.88 567 LEU A N 1
ATOM 4497 C CA . LEU A 1 567 ? -41.459 14.496 14.137 1.00 64.88 567 LEU A CA 1
ATOM 4498 C C . LEU A 1 567 ? -41.969 13.122 13.666 1.00 64.88 567 LEU A C 1
ATOM 4500 O O . LEU A 1 567 ? -41.214 12.357 13.062 1.00 64.88 567 LEU A O 1
ATOM 4504 N N . GLU A 1 568 ? -43.224 12.778 13.965 1.00 64.06 568 GLU A N 1
ATOM 4505 C CA . GLU A 1 568 ? -43.841 11.520 13.521 1.00 64.06 568 GLU A CA 1
ATOM 4506 C C . GLU A 1 568 ? -44.170 11.536 12.004 1.00 64.06 568 GLU A C 1
ATOM 4508 O O . GLU A 1 568 ? -44.262 10.470 11.392 1.00 64.06 568 GLU A O 1
ATOM 4513 N N . ASP A 1 569 ? -44.245 12.720 11.371 1.00 57.72 569 ASP A N 1
ATOM 4514 C CA . ASP A 1 569 ? -44.615 12.911 9.957 1.00 57.72 569 ASP A CA 1
ATOM 4515 C C . ASP A 1 569 ? -43.407 13.123 9.008 1.00 57.72 569 ASP A C 1
ATOM 4517 O O . ASP A 1 569 ? -42.346 13.622 9.393 1.00 57.72 569 ASP A O 1
ATOM 4521 N N . GLN A 1 570 ? -43.553 12.744 7.725 1.00 52.75 570 GLN A N 1
ATOM 4522 C CA . GLN A 1 570 ? -42.438 12.623 6.763 1.00 52.75 570 GLN A CA 1
ATOM 4523 C C . GLN A 1 570 ? -41.750 13.935 6.324 1.00 52.75 570 GLN A C 1
ATOM 4525 O O . GLN A 1 570 ? -40.652 13.833 5.778 1.00 52.75 570 GLN A O 1
ATOM 4530 N N . ASP A 1 571 ? -42.289 15.117 6.644 1.00 60.84 571 ASP A N 1
ATOM 4531 C CA . ASP A 1 571 ? -41.779 16.432 6.209 1.00 60.84 571 ASP A CA 1
ATOM 4532 C C . ASP A 1 571 ? -41.697 17.435 7.378 1.00 60.84 571 ASP A C 1
ATOM 4534 O O . ASP A 1 571 ? -42.385 18.457 7.417 1.00 60.84 571 ASP A O 1
ATOM 4538 N N . SER A 1 572 ? -40.876 17.131 8.383 1.00 66.00 572 SER A N 1
ATOM 4539 C CA . SER A 1 572 ? -40.741 18.000 9.558 1.00 66.00 572 SER A CA 1
ATOM 4540 C C . SER A 1 572 ? -39.945 19.271 9.235 1.00 66.00 572 SER A C 1
ATOM 4542 O O . SER A 1 572 ? -38.867 19.186 8.646 1.00 66.00 572 SER A O 1
ATOM 4544 N N . PRO A 1 573 ? -40.416 20.468 9.629 1.00 71.56 573 PRO A N 1
ATOM 4545 C CA . PRO A 1 573 ? -39.676 21.697 9.380 1.00 71.56 573 PRO A CA 1
ATOM 4546 C C . PRO A 1 573 ? -38.340 21.693 10.149 1.00 71.56 573 PRO A C 1
ATOM 4548 O O . PRO A 1 573 ? -38.271 21.144 11.255 1.00 71.56 573 PRO A O 1
ATOM 4551 N N . PRO A 1 574 ? -37.285 22.362 9.639 1.00 69.31 574 PRO A N 1
ATOM 4552 C CA . PRO A 1 574 ? -35.984 22.442 10.308 1.00 69.31 574 PRO A CA 1
ATOM 4553 C C . PRO A 1 574 ? -36.064 22.872 11.780 1.00 69.31 574 PRO A C 1
ATOM 4555 O O . PRO A 1 574 ? -35.302 22.386 12.614 1.00 69.31 574 PRO A O 1
ATOM 4558 N N . ASP A 1 575 ? -37.014 23.746 12.120 1.00 71.69 575 ASP A N 1
ATOM 4559 C CA . ASP A 1 575 ? -37.233 24.222 13.488 1.00 71.69 575 ASP A CA 1
ATOM 4560 C C . ASP A 1 575 ? -37.746 23.118 14.430 1.00 71.69 575 ASP A C 1
ATOM 4562 O O . ASP A 1 575 ? -37.325 23.059 15.587 1.00 71.69 575 ASP A O 1
ATOM 4566 N N . ALA A 1 576 ? -38.577 22.190 13.939 1.00 72.31 576 ALA A N 1
ATOM 4567 C CA . ALA A 1 576 ? -39.043 21.028 14.703 1.00 72.31 576 ALA A CA 1
ATOM 4568 C C . ALA A 1 576 ? -37.909 20.018 14.948 1.00 72.31 576 ALA A C 1
ATOM 4570 O O . ALA A 1 576 ? -37.749 19.501 16.059 1.00 72.31 576 ALA A O 1
ATOM 4571 N N . VAL A 1 577 ? -37.049 19.808 13.943 1.00 71.00 577 VAL A N 1
ATOM 4572 C CA . VAL A 1 577 ? -35.814 19.013 14.067 1.00 71.00 577 VAL A CA 1
ATOM 4573 C C . VAL A 1 577 ? -34.906 19.604 15.156 1.00 71.00 577 VAL A C 1
ATOM 4575 O O . VAL A 1 577 ? -34.396 18.882 16.019 1.00 71.00 577 VAL A O 1
ATOM 4578 N N . TRP A 1 578 ? -34.754 20.932 15.176 1.00 69.81 578 TRP A N 1
ATOM 4579 C CA . TRP A 1 578 ? -33.991 21.651 16.199 1.00 69.81 578 TRP A CA 1
ATOM 4580 C C . TRP A 1 578 ? -34.598 21.553 17.598 1.00 69.81 578 TRP A C 1
ATOM 4582 O O . TRP A 1 578 ? -33.864 21.322 18.565 1.00 69.81 578 TRP A O 1
ATOM 4592 N N . ALA A 1 579 ? -35.911 21.739 17.723 1.00 73.00 579 ALA A N 1
ATOM 4593 C CA . ALA A 1 579 ? -36.610 21.694 19.002 1.00 73.00 579 ALA A CA 1
ATOM 4594 C C . ALA A 1 579 ? -36.515 20.301 19.638 1.00 73.00 579 ALA A C 1
ATOM 4596 O O . ALA A 1 579 ? -36.141 20.177 20.805 1.00 73.00 579 ALA A O 1
ATOM 4597 N N . THR A 1 580 ? -36.698 19.253 18.836 1.00 73.56 580 THR A N 1
ATOM 4598 C CA . THR A 1 580 ? -36.574 17.857 19.278 1.00 73.56 580 THR A CA 1
ATOM 4599 C C . THR A 1 580 ? -35.161 17.543 19.747 1.00 73.56 580 THR A C 1
ATOM 4601 O O . THR A 1 580 ? -34.970 16.965 20.816 1.00 73.56 580 THR A O 1
ATOM 4604 N N . LEU A 1 581 ? -34.138 17.974 19.002 1.00 72.19 581 LEU A N 1
ATOM 4605 C CA . LEU A 1 581 ? -32.750 17.783 19.418 1.00 72.19 581 LEU A CA 1
ATOM 4606 C C . LEU A 1 581 ? -32.435 18.441 20.758 1.00 72.19 581 LEU A C 1
ATOM 4608 O O . LEU A 1 581 ? -31.757 17.846 21.601 1.00 72.19 581 LEU A O 1
ATOM 4612 N N . ARG A 1 582 ? -32.935 19.663 20.964 1.00 72.19 582 ARG A N 1
ATOM 4613 C CA . ARG A 1 582 ? -32.792 20.375 22.238 1.00 72.19 582 ARG A CA 1
ATOM 4614 C C . ARG A 1 582 ? -33.531 19.656 23.357 1.00 72.19 582 ARG A C 1
ATOM 4616 O O . ARG A 1 582 ? -32.943 19.470 24.416 1.00 72.19 582 ARG A O 1
ATOM 4623 N N . ALA A 1 583 ? -34.757 19.202 23.115 1.00 73.69 583 ALA A N 1
ATOM 4624 C CA . ALA A 1 583 ? -35.557 18.484 24.098 1.00 73.69 583 ALA A CA 1
ATOM 4625 C C . ALA A 1 583 ? -34.913 17.151 24.510 1.00 73.69 583 ALA A C 1
ATOM 4627 O O . ALA A 1 583 ? -34.815 16.871 25.703 1.00 73.69 583 ALA A O 1
ATOM 4628 N N . ILE A 1 584 ? -34.377 16.372 23.562 1.00 73.56 584 ILE A N 1
ATOM 4629 C CA . ILE A 1 584 ? -33.600 15.152 23.850 1.00 73.56 584 ILE A CA 1
ATOM 4630 C C . ILE A 1 584 ? -32.382 15.497 24.712 1.00 73.56 584 ILE A C 1
ATOM 4632 O O . ILE A 1 584 ? -32.158 14.869 25.747 1.00 73.56 584 ILE A O 1
ATOM 4636 N N . ARG A 1 585 ? -31.608 16.520 24.324 1.00 70.25 585 ARG A N 1
ATOM 4637 C CA . ARG A 1 585 ? -30.415 16.952 25.068 1.00 70.25 585 ARG A CA 1
ATOM 4638 C C . ARG A 1 585 ? -30.752 17.432 26.480 1.00 70.25 585 ARG A C 1
ATOM 4640 O O . ARG A 1 585 ? -29.992 17.150 27.399 1.00 70.25 585 ARG A O 1
ATOM 4647 N N . TRP A 1 586 ? -31.861 18.146 26.648 1.00 71.12 586 TRP A N 1
ATOM 4648 C CA . TRP A 1 586 ? -32.298 18.709 27.924 1.00 71.12 586 TRP A CA 1
ATOM 4649 C C . TRP A 1 586 ? -32.874 17.643 28.856 1.00 71.12 586 TRP A C 1
ATOM 4651 O O . TRP A 1 586 ? -32.422 17.500 29.988 1.00 71.12 586 TRP A O 1
ATOM 4661 N N . ARG A 1 587 ? -33.838 16.852 28.372 1.00 70.44 587 ARG A N 1
ATOM 4662 C CA . ARG A 1 587 ? -34.600 15.902 29.196 1.00 70.44 587 ARG A CA 1
ATOM 4663 C C . ARG A 1 587 ? -33.846 14.610 29.473 1.00 70.44 587 ARG A C 1
ATOM 4665 O O . ARG A 1 587 ? -33.949 14.066 30.567 1.00 70.44 587 ARG A O 1
ATOM 4672 N N . LEU A 1 588 ? -33.075 14.118 28.504 1.00 68.19 588 LEU A N 1
ATOM 4673 C CA . LEU A 1 588 ? -32.271 12.903 28.679 1.00 68.19 588 LEU A CA 1
ATOM 4674 C C . LEU A 1 588 ? -30.842 13.213 29.090 1.00 68.19 588 LEU A C 1
ATOM 4676 O O . LEU A 1 588 ? -30.122 12.311 29.504 1.00 68.19 588 LEU A O 1
ATOM 4680 N N . GLY A 1 589 ? -30.438 14.481 29.018 1.00 63.12 589 GLY A N 1
ATOM 4681 C CA . GLY A 1 589 ? -29.104 14.908 29.394 1.00 63.12 589 GLY A CA 1
ATOM 4682 C C . GLY A 1 589 ? -28.684 14.469 30.802 1.00 63.12 589 GLY A C 1
ATOM 4683 O O . GLY A 1 589 ? -27.658 13.807 30.942 1.00 63.12 589 GLY A O 1
ATOM 4684 N N . PRO A 1 590 ? -29.498 14.732 31.837 1.00 63.31 590 PRO A N 1
ATOM 4685 C CA . PRO A 1 590 ? -29.220 14.291 33.205 1.00 63.31 590 PRO A CA 1
ATOM 4686 C C . PRO A 1 590 ? -29.176 12.765 33.394 1.00 63.31 590 PRO A C 1
ATOM 4688 O O . PRO A 1 590 ? -28.636 12.292 34.389 1.00 63.31 590 PRO A O 1
ATOM 4691 N N . LEU A 1 591 ? -29.766 11.997 32.470 1.00 56.56 591 LEU A N 1
ATOM 4692 C CA . LEU A 1 591 ? -29.865 10.532 32.525 1.00 56.56 591 LEU A CA 1
ATOM 4693 C C . LEU A 1 591 ? -28.755 9.830 31.731 1.00 56.56 591 LEU A C 1
ATOM 4695 O O . LEU A 1 591 ? -28.582 8.616 31.848 1.00 56.56 591 LEU A O 1
ATOM 4699 N N . LEU A 1 592 ? -28.003 10.570 30.914 1.00 59.06 592 LEU A N 1
ATOM 4700 C CA . LEU A 1 592 ? -26.842 10.045 30.208 1.00 59.06 592 LEU A CA 1
ATOM 4701 C C . LEU A 1 592 ? -25.650 9.983 31.175 1.00 59.06 592 LEU A C 1
ATOM 4703 O O . LEU A 1 592 ? -25.406 10.951 31.892 1.00 59.06 592 LEU A O 1
ATOM 4707 N N . PRO A 1 593 ? -24.877 8.884 31.191 1.00 51.47 593 PRO A N 1
ATOM 4708 C CA . PRO A 1 593 ? -23.824 8.678 32.187 1.00 51.47 593 PRO A CA 1
ATOM 4709 C C . PRO A 1 593 ? -22.748 9.763 32.097 1.00 51.47 593 PRO A C 1
ATOM 4711 O O . PRO A 1 593 ? -21.960 9.697 31.171 1.00 51.47 593 PRO A O 1
ATOM 4714 N N . ASP A 1 594 ? -22.735 10.770 32.984 1.00 52.03 594 ASP A N 1
ATOM 4715 C CA . ASP A 1 594 ? -21.814 11.935 33.065 1.00 52.03 594 ASP A CA 1
ATOM 4716 C C . ASP A 1 594 ? -21.454 12.651 31.731 1.00 52.03 594 ASP A C 1
ATOM 4718 O O . ASP A 1 594 ? -20.658 13.592 31.696 1.00 52.03 594 ASP A O 1
ATOM 4722 N N . ILE A 1 595 ? -22.073 12.253 30.615 1.00 44.62 595 ILE A N 1
ATOM 4723 C CA . ILE A 1 595 ? -21.739 12.638 29.241 1.00 44.62 595 ILE A CA 1
ATOM 4724 C C . ILE A 1 595 ? -22.283 14.025 28.918 1.00 44.62 595 ILE A C 1
ATOM 4726 O O . ILE A 1 595 ? -21.760 14.725 28.055 1.00 44.62 595 ILE A O 1
ATOM 4730 N N . VAL A 1 596 ? -23.318 14.464 29.626 1.00 40.97 596 VAL A N 1
ATOM 4731 C CA . VAL A 1 596 ? -23.903 15.792 29.417 1.00 40.97 596 VAL A CA 1
ATOM 4732 C C . VAL A 1 596 ? -23.150 16.887 30.152 1.00 40.97 596 VAL A C 1
ATOM 4734 O O . VAL A 1 596 ? -23.090 18.002 29.640 1.00 40.97 596 VAL A O 1
ATOM 4737 N N . ASN A 1 597 ? -22.388 16.546 31.195 1.00 44.12 597 ASN A N 1
ATOM 4738 C CA . ASN A 1 597 ? -21.371 17.455 31.725 1.00 44.12 597 ASN A CA 1
ATOM 4739 C C . ASN A 1 597 ? -20.156 17.598 30.781 1.00 44.12 597 ASN A C 1
ATOM 4741 O O . ASN A 1 597 ? -19.296 18.449 31.002 1.00 44.12 597 ASN A O 1
ATOM 4745 N N . LEU A 1 598 ? -20.069 16.813 29.692 1.00 43.06 598 LEU A N 1
ATOM 4746 C CA . LEU A 1 598 ? -18.965 16.902 28.726 1.00 43.06 598 LEU A CA 1
ATOM 4747 C C . LEU A 1 598 ? -19.022 18.147 27.829 1.00 43.06 598 LEU A C 1
ATOM 4749 O O . LEU A 1 598 ? -18.056 18.445 27.114 1.00 43.06 598 LEU A O 1
ATOM 4753 N N . PHE A 1 599 ? -20.139 18.863 27.818 1.00 44.66 599 PHE A N 1
ATOM 4754 C CA . PHE A 1 599 ? -20.288 20.133 27.121 1.00 44.66 599 PHE A CA 1
ATOM 4755 C C . PHE A 1 599 ? -20.402 21.190 28.199 1.00 44.66 599 PHE A C 1
ATOM 4757 O O . PHE A 1 599 ? -21.510 21.573 28.556 1.00 44.66 599 PHE A O 1
ATOM 4764 N N . GLY A 1 600 ? -19.243 21.548 28.768 1.00 37.12 600 GLY A N 1
ATOM 4765 C CA . GLY A 1 600 ? -19.140 22.455 29.906 1.00 37.12 600 GLY A CA 1
ATOM 4766 C C . GLY A 1 600 ? -20.093 23.626 29.768 1.00 37.12 600 GLY A C 1
ATOM 4767 O O . GLY A 1 600 ? -20.294 24.080 28.643 1.00 37.12 600 GLY A O 1
ATOM 4768 N N . GLU A 1 601 ? -20.664 24.038 30.901 1.00 39.78 601 GLU A N 1
ATOM 4769 C CA . GLU A 1 601 ? -21.608 25.142 31.072 1.00 39.78 601 GLU A CA 1
ATOM 4770 C C . GLU A 1 601 ? -21.427 26.222 29.996 1.00 39.78 601 GLU A C 1
ATOM 4772 O O . GLU A 1 601 ? -20.754 27.234 30.178 1.00 39.78 601 GLU A O 1
ATOM 4777 N N . ARG A 1 602 ? -22.063 26.038 28.838 1.00 37.44 602 ARG A N 1
ATOM 4778 C CA . ARG A 1 602 ? -22.654 27.180 28.177 1.00 37.44 602 ARG A CA 1
ATOM 4779 C C . ARG A 1 602 ? -23.879 27.420 29.017 1.00 37.44 602 ARG A C 1
ATOM 4781 O O . ARG A 1 602 ? -24.908 26.784 28.807 1.00 37.44 602 ARG A O 1
ATOM 4788 N N . GLU A 1 603 ? -23.698 28.262 30.028 1.00 35.81 603 GLU A N 1
ATOM 4789 C CA . GLU A 1 603 ? -24.784 29.027 30.606 1.00 35.81 603 GLU A CA 1
ATOM 4790 C C . GLU A 1 603 ? -25.817 29.311 29.506 1.00 35.81 603 GLU A C 1
ATOM 4792 O O . GLU A 1 603 ? -25.492 29.856 28.449 1.00 35.81 603 GLU A O 1
ATOM 4797 N N . MET A 1 604 ? -27.050 28.879 29.751 1.00 37.34 604 MET A N 1
ATOM 4798 C CA . MET A 1 604 ? -28.193 29.768 29.592 1.00 37.34 604 MET A CA 1
ATOM 4799 C C . MET A 1 604 ? -28.250 30.539 28.262 1.00 37.34 604 MET A C 1
ATOM 4801 O O . MET A 1 604 ? -28.140 31.762 28.245 1.00 37.34 604 MET A O 1
ATOM 4805 N N . LEU A 1 605 ? -28.464 29.845 27.141 1.00 34.00 605 LEU A N 1
ATOM 4806 C CA . LEU A 1 605 ? -28.920 30.517 25.912 1.00 34.00 605 LEU A CA 1
ATOM 4807 C C . LEU A 1 605 ? -30.127 29.886 25.228 1.00 34.00 605 LEU A C 1
ATOM 4809 O O . LEU A 1 605 ? -30.545 30.383 24.187 1.00 34.00 605 LEU A O 1
ATOM 4813 N N . PHE A 1 606 ? -30.731 28.852 25.804 1.00 39.44 606 PHE A N 1
ATOM 4814 C CA . PHE A 1 606 ? -32.014 28.376 25.313 1.00 39.44 606 PHE A CA 1
ATOM 4815 C C . PHE A 1 606 ? -32.884 28.077 26.521 1.00 39.44 606 PHE A C 1
ATOM 4817 O O . PHE A 1 606 ? -32.658 27.084 27.210 1.00 39.44 606 PHE A O 1
ATOM 4824 N N . ASP A 1 607 ? -33.841 28.966 26.783 1.00 43.91 607 ASP A N 1
ATOM 4825 C CA . ASP A 1 607 ? -35.041 28.606 27.529 1.00 43.91 607 ASP A CA 1
ATOM 4826 C C . ASP A 1 607 ? -35.602 27.299 26.945 1.00 43.91 607 ASP A C 1
ATOM 4828 O O . ASP A 1 607 ? -35.417 27.014 25.751 1.00 43.91 607 ASP A O 1
ATOM 4832 N N . GLU A 1 608 ? -36.242 26.484 27.787 1.00 41.16 608 GLU A N 1
ATOM 4833 C CA . GLU A 1 608 ? -36.970 25.299 27.332 1.00 41.16 608 GLU A CA 1
ATOM 4834 C C . GLU A 1 608 ? -37.821 25.708 26.116 1.00 41.16 608 GLU A C 1
ATOM 4836 O O . GLU A 1 608 ? -38.539 26.709 26.204 1.00 41.16 608 GLU A O 1
ATOM 4841 N N . PRO A 1 609 ? -37.676 25.053 24.946 1.00 46.34 609 PRO A N 1
ATOM 4842 C CA . PRO A 1 609 ? -38.443 25.448 23.779 1.00 46.34 609 PRO A CA 1
ATOM 4843 C C . PRO A 1 609 ? -39.919 25.310 24.138 1.00 46.34 609 PRO A C 1
ATOM 4845 O O . PRO A 1 609 ? -40.393 24.196 24.364 1.00 46.34 609 PRO A O 1
ATOM 4848 N N . ILE A 1 610 ? -40.604 26.456 24.229 1.00 50.38 610 ILE A N 1
ATOM 4849 C CA . ILE A 1 610 ? -42.047 26.515 24.444 1.00 50.38 610 ILE A CA 1
ATOM 4850 C C . ILE A 1 610 ? -42.652 25.645 23.336 1.00 50.38 610 ILE A C 1
ATOM 4852 O O . ILE A 1 610 ? -42.301 25.863 22.169 1.00 50.38 610 ILE A O 1
ATOM 4856 N N . PRO A 1 611 ? -43.475 24.637 23.673 1.00 47.62 611 PRO A N 1
ATOM 4857 C CA . PRO A 1 611 ? -44.189 23.852 22.676 1.00 47.62 611 PRO A CA 1
ATOM 4858 C C . PRO A 1 611 ? -44.835 24.796 21.661 1.00 47.62 611 PRO A C 1
ATOM 4860 O O . PRO A 1 611 ? -45.279 25.885 22.035 1.00 47.62 611 PRO A O 1
ATOM 4863 N N . ASN A 1 612 ? -44.880 24.415 20.383 1.00 47.16 612 ASN A N 1
ATOM 4864 C CA . ASN A 1 612 ? -45.657 25.156 19.389 1.00 47.16 612 ASN A CA 1
ATOM 4865 C C . ASN A 1 612 ? -47.154 24.975 19.696 1.00 47.16 612 ASN A C 1
ATOM 4867 O O . ASN A 1 612 ? -47.874 24.278 18.990 1.00 47.16 612 ASN A O 1
ATOM 4871 N N . ASP A 1 613 ? -47.638 25.624 20.748 1.00 43.62 613 ASP A N 1
ATOM 4872 C CA . ASP A 1 613 ? -49.049 25.902 20.934 1.00 43.62 613 ASP A CA 1
ATOM 4873 C C . ASP A 1 613 ? -49.398 27.010 19.939 1.00 43.62 613 ASP A C 1
ATOM 4875 O O . ASP A 1 613 ? -49.415 28.156 20.347 1.00 43.62 613 ASP A O 1
ATOM 4879 N N . TYR A 1 614 ? -49.535 26.712 18.639 1.00 37.09 614 TYR A N 1
ATOM 4880 C CA . TYR A 1 614 ? -50.342 27.434 17.632 1.00 37.09 614 TYR A CA 1
ATOM 4881 C C . TYR A 1 614 ? -50.055 26.869 16.227 1.00 37.09 614 TYR A C 1
ATOM 4883 O O . TYR A 1 614 ? -48.972 27.090 15.683 1.00 37.09 614 TYR A O 1
ATOM 4891 N N . GLY A 1 615 ? -51.061 26.228 15.614 1.00 36.84 615 GLY A N 1
ATOM 4892 C CA . GLY A 1 615 ? -51.086 25.893 14.184 1.00 36.84 615 GLY A CA 1
ATOM 4893 C C . GLY A 1 615 ? -51.848 24.625 13.861 1.00 36.84 615 GLY A C 1
ATOM 4894 O O . GLY A 1 615 ? -51.167 23.680 13.420 1.00 36.84 615 GLY A O 1
#

Sequence (615 aa):
MAHWLADIERLFTCDSTDLADLARAVGYDPERFYVGTLSAEEIEALILRPQPLPSGDRPFEIDGDLGPALAYWPLGPDRPRVFDCEVRLFRDQFALQEAFFRGDDLPDNLCAVLCISDNEPVLLPDLALMTPVLEILAKRTPVLLLIDAVVFDLRAAVPVISNFARRAVDSRTVRNLAEKDTVQFNPSTRRVLLGLAPPDLTNRPRDVAASSFVNRSTDRDIPSQSFYSESLKKLEAWLLQITADFRDKNNRPKRDDPFLRLFHNTCVLLLRVCNEMKILGSYSNEINSSLLEIADHLVACVRAARNARAMQISETGYLTLIEVLEACDRVIPRKRQLYEAFDALGQLYIQMADPARAINALTAARSFSTASETVPTDVQLAKTSQLLSRLASQYRMISEVREAEKLLSEAEQIIANGWDRWRPSFDILAAITHVSDERIALALSYDQLEKAVELSRSRIKTLGGIRYSAARTPNFRHAEFFSKIFSRHRDLLQLAGQWNEAFLAQVGSTLLHLDRHGPSLTNTDKLNEVERQLRQLLDAAENCMQKSEGPSVIPQSVKDIYREYGLEDQDSPPDAVWATLRAIRWRLGPLLPDIVNLFGEREMLFDEPIPNDYG

InterPro domains:
  IPR011990 Tetratricopeptide-like helical domain superfamily [G3DSA:1.25.40.10] (293-561)

Organism: NCBI:txid2081791